Protein 4TKT (pdb70)

Nearest PDB structures (foldseek):
  4z37-assembly1_A  TM=9.469E-01  e=2.178E-80  Brevibacillus brevis NBRC 100599
  4na2-assembly2_B-3  TM=9.280E-01  e=6.722E-71  Bacillus subtilis subsp. subtilis str. 168
  4mz0-assembly1_B  TM=9.287E-01  e=2.442E-57  Moorena producens 3L
  6c9u-assembly1_A  TM=9.190E-01  e=7.943E-57  Saccharopolyspora erythraea
  2qo3-assembly1_A  TM=9.214E-01  e=7.805E-54  Saccharopolyspora erythraea

Organism: NCBI:txid684832

Structure (mmCIF, N/CA/C/O backbone):
data_4TKT
#
_entry.id   4TKT
#
_cell.length_a   83.331
_cell.length_b   83.331
_cell.length_c   203.725
_cell.angle_alpha   90.00
_cell.angle_beta   90.00
_cell.angle_gamma   120.00
#
_symmetry.space_group_name_H-M   'P 32 2 1'
#
loop_
_entity.id
_entity.type
_entity.pdbx_description
1 polymer 'AT-less polyketide synthase'
2 non-polymer 'CHLORIDE ION'
3 non-polymer 'SULFATE ION'
4 non-polymer '2-(N-MORPHOLINO)-ETHANESULFONIC ACID'
5 non-polymer GLYCEROL
6 water water
#
loop_
_atom_site.group_PDB
_atom_site.id
_atom_site.type_symbol
_atom_site.label_atom_id
_atom_site.label_alt_id
_atom_site.label_comp_id
_atom_site.label_asym_id
_atom_site.label_entity_id
_atom_site.label_seq_id
_atom_site.pdbx_PDB_ins_code
_atom_site.Cartn_x
_atom_site.Cartn_y
_atom_site.Cartn_z
_atom_site.occupancy
_atom_site.B_iso_or_equiv
_atom_site.auth_seq_id
_atom_site.auth_comp_id
_atom_site.auth_asym_id
_atom_site.auth_atom_id
_atom_site.pdbx_PDB_model_num
ATOM 1 N N . GLN A 1 5 ? 71.618 14.118 33.120 1.00 69.13 3139 GLN A N 1
ATOM 2 C CA . GLN A 1 5 ? 71.458 13.728 31.722 1.00 69.83 3139 GLN A CA 1
ATOM 3 C C . GLN A 1 5 ? 69.990 13.503 31.362 1.00 71.36 3139 GLN A C 1
ATOM 4 O O . GLN A 1 5 ? 69.501 14.023 30.360 1.00 75.37 3139 GLN A O 1
ATOM 6 N N . GLY A 1 6 ? 69.288 12.726 32.182 1.00 68.61 3140 GLY A N 1
ATOM 7 C CA . GLY A 1 6 ? 67.886 12.435 31.935 1.00 63.68 3140 GLY A CA 1
ATOM 8 C C . GLY A 1 6 ? 67.694 11.169 31.122 1.00 60.46 3140 GLY A C 1
ATOM 9 O O . GLY A 1 6 ? 68.664 10.543 30.699 1.00 59.68 3140 GLY A O 1
ATOM 18 N N . ALA A 1 8 ? 66.022 11.131 28.306 1.00 48.05 3142 ALA A N 1
ATOM 19 C CA . ALA A 1 8 ? 66.067 11.589 26.916 1.00 44.58 3142 ALA A CA 1
ATOM 20 C C . ALA A 1 8 ? 65.056 10.897 26.010 1.00 52.10 3142 ALA A C 1
ATOM 21 O O . ALA A 1 8 ? 65.430 10.210 25.059 1.00 52.36 3142 ALA A O 1
ATOM 23 N N . ILE A 1 9 ? 63.777 11.073 26.315 1.00 40.50 3143 ILE A N 1
ATOM 24 C CA . ILE A 1 9 ? 62.719 10.528 25.481 1.00 38.87 3143 ILE A CA 1
ATOM 25 C C . ILE A 1 9 ? 62.103 11.640 24.648 1.00 40.19 3143 ILE A C 1
ATOM 26 O O . ILE A 1 9 ? 61.520 12.581 25.186 1.00 43.71 3143 ILE A O 1
ATOM 31 N N . ALA A 1 10 ? 62.241 11.527 23.332 1.00 39.55 3144 ALA A N 1
ATOM 32 C CA . ALA A 1 10 ? 61.778 12.563 22.420 1.00 39.82 3144 ALA A CA 1
ATOM 33 C C . ALA A 1 10 ? 60.299 12.418 22.102 1.00 37.74 3144 ALA A C 1
ATOM 34 O O . ALA A 1 10 ? 59.770 11.311 22.037 1.00 39.54 3144 ALA A O 1
ATOM 36 N N . ILE A 1 11 ? 59.635 13.551 21.911 1.00 37.50 3145 ILE A N 1
ATOM 37 C CA . ILE A 1 11 ? 58.260 13.564 21.434 1.00 35.97 3145 ILE A CA 1
ATOM 38 C C . ILE A 1 11 ? 58.257 13.892 19.946 1.00 39.83 3145 ILE A C 1
ATOM 39 O O . ILE A 1 11 ? 58.582 15.011 19.550 1.00 44.44 3145 ILE A O 1
ATOM 44 N N . VAL A 1 12 ? 57.895 12.914 19.122 1.00 36.80 3146 VAL A N 1
ATOM 45 C CA . VAL A 1 12 ? 58.036 13.054 17.678 1.00 38.20 3146 VAL A CA 1
ATOM 46 C C . VAL A 1 12 ? 56.711 13.290 16.956 1.00 37.34 3146 VAL A C 1
ATOM 47 O O . VAL A 1 12 ? 56.682 13.432 15.735 1.00 43.75 3146 VAL A O 1
ATOM 51 N N . GLY A 1 13 ? 55.620 13.335 17.711 1.00 35.49 3147 GLY A N 1
ATOM 52 C CA . GLY A 1 13 ? 54.309 13.570 17.135 1.00 34.75 3147 GLY A CA 1
ATOM 53 C C . GLY A 1 13 ? 53.258 13.735 18.212 1.00 34.53 3147 GLY A C 1
ATOM 54 O O . GLY A 1 13 ? 53.379 13.170 19.299 1.00 34.45 3147 GLY A O 1
ATOM 63 N N . ALA A 1 15 ? 48.772 14.537 18.913 1.00 29.44 3149 ALA A N 1
ATOM 64 C CA . ALA A 1 15 ? 47.412 14.858 18.511 1.00 29.22 3149 ALA A CA 1
ATOM 65 C C . ALA A 1 15 ? 46.580 15.175 19.742 1.00 28.05 3149 ALA A C 1
ATOM 66 O O . ALA A 1 15 ? 46.819 14.628 20.820 1.00 30.63 3149 ALA A O 1
ATOM 68 N N . GLY A 1 16 ? 45.607 16.063 19.580 1.00 28.35 3150 GLY A N 1
ATOM 69 C CA . GLY A 1 16 ? 44.782 16.486 20.694 1.00 30.72 3150 GLY A CA 1
ATOM 70 C C . GLY A 1 16 ? 43.405 16.944 20.265 1.00 34.41 3150 GLY A C 1
ATOM 71 O O . GLY A 1 16 ? 43.256 17.653 19.271 1.00 39.94 3150 GLY A O 1
ATOM 72 N N . ARG A 1 17 ? 42.396 16.528 21.021 1.00 26.79 3151 ARG A N 1
ATOM 73 C CA . ARG A 1 17 ? 41.019 16.927 20.770 1.00 33.20 3151 ARG A CA 1
ATOM 74 C C . ARG A 1 17 ? 40.376 17.336 22.089 1.00 35.28 3151 ARG A C 1
ATOM 75 O O . ARG A 1 17 ? 40.016 16.491 22.908 1.00 32.32 3151 ARG A O 1
ATOM 83 N N . TYR A 1 18 ? 40.238 18.643 22.282 1.00 33.55 3152 TYR A N 1
ATOM 84 C CA . TYR A 1 18 ? 39.886 19.206 23.579 1.00 29.44 3152 TYR A CA 1
ATOM 85 C C . TYR A 1 18 ? 38.674 20.129 23.444 1.00 31.70 3152 TYR A C 1
ATOM 86 O O . TYR A 1 18 ? 38.322 20.512 22.329 1.00 33.75 3152 TYR A O 1
ATOM 95 N N . PRO A 1 19 ? 38.013 20.463 24.570 1.00 30.12 3153 PRO A N 1
ATOM 96 C CA . PRO A 1 19 ? 36.814 21.308 24.507 1.00 32.12 3153 PRO A CA 1
ATOM 97 C C . PRO A 1 19 ? 37.046 22.619 23.766 1.00 30.47 3153 PRO A C 1
ATOM 98 O O . PRO A 1 19 ? 37.931 23.392 24.133 1.00 35.51 3153 PRO A O 1
ATOM 102 N N . GLY A 1 20 ? 36.256 22.854 22.724 1.00 38.49 3154 GLY A N 1
ATOM 103 C CA . GLY A 1 20 ? 36.386 24.052 21.915 1.00 33.33 3154 GLY A CA 1
ATOM 104 C C . GLY A 1 20 ? 37.594 24.011 20.998 1.00 36.65 3154 GLY A C 1
ATOM 105 O O . GLY A 1 20 ? 37.942 25.015 20.378 1.00 35.34 3154 GLY A O 1
ATOM 106 N N . ALA A 1 21 ? 38.229 22.846 20.903 1.00 38.87 3155 ALA A N 1
ATOM 107 C CA . ALA A 1 21 ? 39.450 22.706 20.122 1.00 32.63 3155 ALA A CA 1
ATOM 108 C C . ALA A 1 21 ? 39.567 21.327 19.478 1.00 36.89 3155 ALA A C 1
ATOM 109 O O . ALA A 1 21 ? 40.110 20.399 20.078 1.00 36.47 3155 ALA A O 1
ATOM 111 N N . PRO A 1 22 ? 39.065 21.198 18.242 1.00 36.00 3156 PRO A N 1
ATOM 112 C CA . PRO A 1 22 ? 39.100 19.948 17.473 1.00 32.22 3156 PRO A CA 1
ATOM 113 C C . PRO A 1 22 ? 40.522 19.477 17.176 1.00 32.00 3156 PRO A C 1
ATOM 114 O O . PRO A 1 22 ? 40.732 18.294 16.910 1.00 32.48 3156 PRO A O 1
ATOM 118 N N . ASP A 1 23 ? 41.480 20.398 17.209 1.00 32.81 3157 ASP A N 1
ATOM 119 C CA . ASP A 1 23 ? 42.883 20.046 17.013 1.00 32.83 3157 ASP A CA 1
ATOM 120 C C . ASP A 1 23 ? 43.788 20.961 17.825 1.00 33.14 3157 ASP A C 1
ATOM 121 O O . ASP A 1 23 ? 43.322 21.922 18.438 1.00 38.42 3157 ASP A O 1
ATOM 126 N N . LEU A 1 24 ? 45.083 20.665 17.811 1.00 33.24 3158 LEU A N 1
ATOM 127 C CA . LEU A 1 24 ? 46.043 21.376 18.649 1.00 33.58 3158 LEU A CA 1
ATOM 128 C C . LEU A 1 24 ? 46.234 22.828 18.221 1.00 35.49 3158 LEU A C 1
ATOM 129 O O . LEU A 1 24 ? 46.452 23.700 19.063 1.00 35.85 3158 LEU A O 1
ATOM 134 N N . ASP A 1 25 ? 46.149 23.087 16.918 1.00 36.85 3159 ASP A N 1
ATOM 135 C CA . ASP A 1 25 ? 46.281 24.448 16.405 1.00 45.95 3159 ASP A CA 1
ATOM 136 C C . ASP A 1 25 ? 45.190 25.348 16.975 1.00 45.21 3159 ASP A C 1
ATOM 137 O O . ASP A 1 25 ? 45.456 26.479 17.383 1.00 49.77 3159 ASP A O 1
ATOM 142 N N . THR A 1 26 ? 43.962 24.840 16.996 1.00 41.04 3160 THR A N 1
ATOM 143 C CA . THR A 1 26 ? 42.844 25.577 17.571 1.00 42.87 3160 THR A CA 1
ATOM 144 C C . THR A 1 26 ? 43.031 25.721 19.073 1.00 43.60 3160 THR A C 1
ATOM 145 O O . THR A 1 26 ? 42.712 26.760 19.655 1.00 41.37 3160 THR A O 1
ATOM 149 N N . PHE A 1 27 ? 43.560 24.669 19.690 1.00 42.15 3161 PHE A N 1
ATOM 150 C CA . PHE A 1 27 ? 43.785 24.649 21.128 1.00 34.47 3161 PHE A CA 1
ATOM 151 C C . PHE A 1 27 ? 44.730 25.769 21.538 1.00 35.82 3161 PHE A C 1
ATOM 152 O O . PHE A 1 27 ? 44.522 26.424 22.557 1.00 38.91 3161 PHE A O 1
ATOM 160 N N . TRP A 1 28 ? 45.757 26.001 20.727 1.00 37.04 3162 TRP A N 1
ATOM 161 C CA . TRP A 1 28 ? 46.692 27.087 20.987 1.00 38.68 3162 TRP A CA 1
ATOM 162 C C . TRP A 1 28 ? 46.016 28.444 20.847 1.00 47.26 3162 TRP A C 1
ATOM 163 O O . TRP A 1 28 ? 46.276 29.359 21.628 1.00 55.45 3162 TRP A O 1
ATOM 174 N N . GLU A 1 29 ? 45.154 28.573 19.847 1.00 40.87 3163 GLU A N 1
ATOM 175 C CA . GLU A 1 29 ? 44.432 29.818 19.631 1.00 42.58 3163 GLU A CA 1
ATOM 176 C C . GLU A 1 29 ? 43.551 30.137 20.833 1.00 41.93 3163 GLU A C 1
ATOM 177 O O . GLU A 1 29 ? 43.517 31.272 21.305 1.00 49.30 3163 GLU A O 1
ATOM 183 N N . ASN A 1 30 ? 42.852 29.124 21.334 1.00 43.11 3164 ASN A N 1
ATOM 184 C CA . ASN A 1 30 ? 42.018 29.281 22.520 1.00 43.48 3164 ASN A CA 1
ATOM 185 C C . ASN A 1 30 ? 42.835 29.647 23.754 1.00 42.32 3164 ASN A C 1
ATOM 186 O O . ASN A 1 30 ? 42.453 30.528 24.526 1.00 42.05 3164 ASN A O 1
ATOM 191 N N . LEU A 1 31 ? 43.959 28.961 23.934 1.00 38.40 3165 LEU A N 1
ATOM 192 C CA . LEU A 1 31 ? 44.839 29.207 25.068 1.00 38.47 3165 LEU A CA 1
ATOM 193 C C . LEU A 1 31 ? 45.439 30.607 25.008 1.00 47.98 3165 LEU A C 1
ATOM 194 O O . LEU A 1 31 ? 45.580 31.278 26.030 1.00 48.15 3165 LEU A O 1
ATOM 199 N N . LEU A 1 32 ? 45.791 31.042 23.804 1.00 51.14 3166 LEU A N 1
ATOM 200 C CA . LEU A 1 32 ? 46.420 32.341 23.622 1.00 44.72 3166 LEU A CA 1
ATOM 201 C C . LEU A 1 32 ? 45.430 33.473 23.867 1.00 46.04 3166 LEU A C 1
ATOM 202 O O . LEU A 1 32 ? 45.787 34.509 24.425 1.00 47.71 3166 LEU A O 1
ATOM 207 N N . ALA A 1 33 ? 44.183 33.263 23.459 1.00 46.69 3167 ALA A N 1
ATOM 208 C CA . ALA A 1 33 ? 43.155 34.289 23.592 1.00 46.85 3167 ALA A CA 1
ATOM 209 C C . ALA A 1 33 ? 42.488 34.258 24.966 1.00 47.71 3167 ALA A C 1
ATOM 210 O O . ALA A 1 33 ? 41.580 35.044 25.240 1.00 47.04 3167 ALA A O 1
ATOM 212 N N . GLY A 1 34 ? 42.943 33.351 25.825 1.00 44.07 3168 GLY A N 1
ATOM 213 C CA . GLY A 1 34 ? 42.393 33.223 27.164 1.00 50.66 3168 GLY A CA 1
ATOM 214 C C . GLY A 1 34 ? 40.926 32.846 27.140 1.00 49.90 3168 GLY A C 1
ATOM 215 O O . GLY A 1 34 ? 40.142 33.292 27.977 1.00 47.59 3168 GLY A O 1
ATOM 216 N N . ARG A 1 35 ? 40.559 32.014 26.172 1.00 48.48 3169 ARG A N 1
ATOM 217 C CA . ARG A 1 35 ? 39.165 31.657 25.954 1.00 46.08 3169 ARG A CA 1
ATOM 218 C C . ARG A 1 35 ? 38.665 30.617 26.955 1.00 43.53 3169 ARG A C 1
ATOM 219 O O . ARG A 1 35 ? 39.380 29.677 27.307 1.00 40.36 3169 ARG A O 1
ATOM 227 N N . ASP A 1 36 ? 37.433 30.808 27.415 1.00 42.92 3170 ASP A N 1
ATOM 228 C CA . ASP A 1 36 ? 36.753 29.851 28.282 1.00 38.05 3170 ASP A CA 1
ATOM 229 C C . ASP A 1 36 ? 35.872 28.946 27.426 1.00 39.76 3170 ASP A C 1
ATOM 230 O O . ASP A 1 36 ? 34.971 29.422 26.739 1.00 39.34 3170 ASP A O 1
ATOM 235 N N . SER A 1 37 ? 36.128 27.642 27.467 1.00 37.59 3171 SER A N 1
ATOM 236 C CA . SER A 1 37 ? 35.402 26.710 26.609 1.00 35.91 3171 SER A CA 1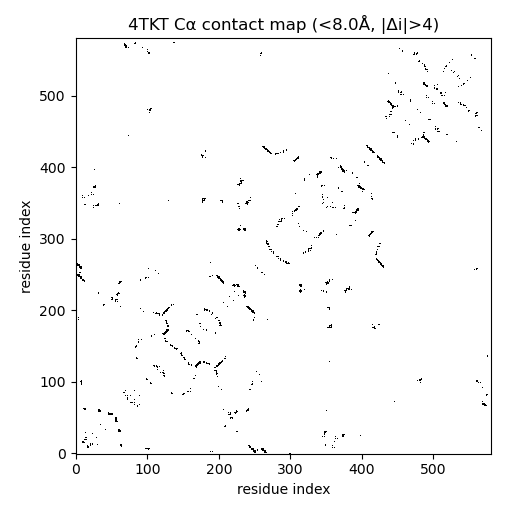
ATOM 237 C C . SER A 1 37 ? 34.349 25.903 27.363 1.00 37.00 3171 SER A C 1
ATOM 238 O O . SER A 1 37 ? 33.829 24.916 26.844 1.00 41.63 3171 SER A O 1
ATOM 241 N N . ILE A 1 38 ? 34.033 26.324 28.583 1.00 36.51 3172 ILE A N 1
ATOM 242 C CA . ILE A 1 38 ? 33.032 25.629 29.385 1.00 36.27 3172 ILE A CA 1
ATOM 243 C C . ILE A 1 38 ? 31.616 26.008 28.958 1.00 37.86 3172 ILE A C 1
ATOM 244 O O . ILE A 1 38 ? 31.302 27.185 28.775 1.00 38.85 3172 ILE A O 1
ATOM 249 N N . THR A 1 39 ? 30.770 24.998 28.788 1.00 33.60 3173 THR A N 1
ATOM 250 C CA . THR A 1 39 ? 29.384 25.206 28.388 1.00 34.98 3173 THR A CA 1
ATOM 251 C C . THR A 1 39 ? 28.448 24.378 29.257 1.00 39.54 3173 THR A C 1
ATOM 252 O O . THR A 1 39 ? 28.896 23.569 30.068 1.00 43.21 3173 THR A O 1
ATOM 256 N N . GLU A 1 40 ? 27.147 24.584 29.085 1.00 38.28 3174 GLU A N 1
ATOM 257 C CA . GLU A 1 40 ? 26.160 23.760 29.766 1.00 35.75 3174 GLU A CA 1
ATOM 258 C C . GLU A 1 40 ? 26.060 22.410 29.077 1.00 41.49 3174 GLU A C 1
ATOM 259 O O . GLU A 1 40 ? 26.506 22.259 27.939 1.00 41.02 3174 GLU A O 1
ATOM 265 N N . ILE A 1 41 ? 25.484 21.434 29.772 1.00 40.29 3175 ILE A N 1
ATOM 266 C CA . ILE A 1 41 ? 25.294 20.100 29.215 1.00 33.31 3175 ILE A CA 1
ATOM 267 C C . ILE A 1 41 ? 24.526 20.170 27.900 1.00 38.27 3175 ILE A C 1
ATOM 268 O O . ILE A 1 41 ? 23.407 20.682 27.861 1.00 45.04 3175 ILE A O 1
ATOM 273 N N . PRO A 1 42 ? 25.131 19.664 26.815 1.00 36.73 3176 PRO A N 1
ATOM 274 C CA . PRO A 1 42 ? 24.477 19.639 25.503 1.00 37.14 3176 PRO A CA 1
ATOM 275 C C . PRO A 1 42 ? 23.191 18.827 25.543 1.00 42.54 3176 PRO A C 1
ATOM 276 O O . PRO A 1 42 ? 23.200 17.705 26.047 1.00 47.08 3176 PRO A O 1
ATOM 280 N N . ALA A 1 43 ? 22.110 19.395 25.018 1.00 38.45 3177 ALA A N 1
ATOM 281 C CA . ALA A 1 43 ? 20.792 18.766 25.064 1.00 46.80 3177 ALA A CA 1
ATOM 282 C C . ALA A 1 43 ? 20.769 17.375 24.432 1.00 49.34 3177 ALA A C 1
ATOM 283 O O . ALA A 1 43 ? 19.943 16.538 24.794 1.00 55.27 3177 ALA A O 1
ATOM 285 N N . GLY A 1 44 ? 21.672 17.135 23.486 1.00 45.99 3178 GLY A N 1
ATOM 286 C CA . GLY A 1 44 ? 21.752 15.848 22.819 1.00 45.27 3178 GLY A CA 1
ATOM 287 C C . GLY A 1 44 ? 22.141 14.708 23.744 1.00 48.61 3178 GLY A C 1
ATOM 288 O O . GLY A 1 44 ? 21.607 13.606 23.631 1.00 52.95 3178 GLY A O 1
ATOM 289 N N . ARG A 1 45 ? 23.068 14.980 24.660 1.00 45.67 3179 ARG A N 1
ATOM 290 C CA . ARG A 1 45 ? 23.579 13.971 25.588 1.00 44.73 3179 ARG A CA 1
ATOM 291 C C . ARG A 1 45 ? 22.474 13.322 26.419 1.00 48.16 3179 ARG A C 1
ATOM 292 O O . ARG A 1 45 ? 22.264 12.110 26.352 1.00 51.80 3179 ARG A O 1
ATOM 300 N N . TRP A 1 46 ? 21.778 14.136 27.207 1.00 48.93 3180 TRP A N 1
ATOM 301 C CA . TRP A 1 46 ? 20.640 13.674 27.998 1.00 44.01 3180 TRP A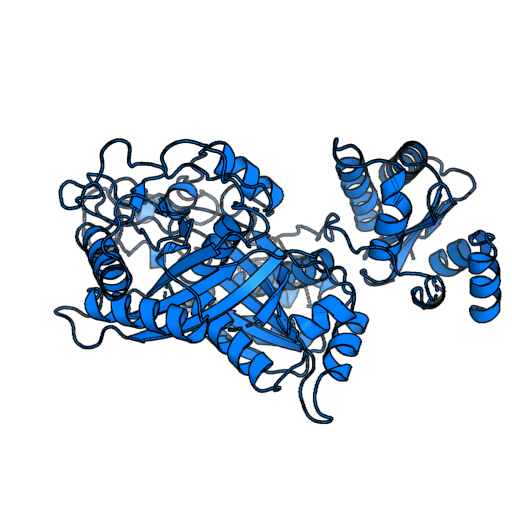 CA 1
ATOM 302 C C . TRP A 1 46 ? 19.804 14.862 28.462 1.00 42.07 3180 TRP A C 1
ATOM 303 O O . TRP A 1 46 ? 20.232 16.011 28.352 1.00 39.64 3180 TRP A O 1
ATOM 314 N N . ASP A 1 47 ? 18.611 14.586 28.977 1.00 38.56 3181 ASP A N 1
ATOM 315 C CA . ASP A 1 47 ? 17.777 15.642 29.539 1.00 40.65 3181 ASP A CA 1
ATOM 316 C C . ASP A 1 47 ? 18.216 15.940 30.967 1.00 47.99 3181 ASP A C 1
ATOM 317 O O . ASP A 1 47 ? 17.837 15.237 31.903 1.00 53.58 3181 ASP A O 1
ATOM 322 N N . HIS A 1 48 ? 19.013 16.991 31.127 1.00 44.35 3182 HIS A N 1
ATOM 323 C CA . HIS A 1 48 ? 19.630 17.289 32.412 1.00 42.76 3182 HIS A CA 1
ATOM 324 C C . HIS A 1 48 ? 18.643 17.891 33.409 1.00 45.14 3182 HIS A C 1
ATOM 325 O O . HIS A 1 48 ? 18.929 17.966 34.605 1.00 46.87 3182 HIS A O 1
ATOM 332 N N . SER A 1 49 ? 17.480 18.311 32.921 1.00 42.76 3183 SER A N 1
ATOM 333 C CA . SER A 1 49 ? 16.457 18.880 33.793 1.00 43.58 3183 SER A CA 1
ATOM 334 C C . SER A 1 49 ? 15.897 17.814 34.726 1.00 49.57 3183 SER A C 1
ATOM 335 O O . SER A 1 49 ? 15.301 18.129 35.755 1.00 57.13 3183 SER A O 1
ATOM 338 N N . ARG A 1 50 ? 16.090 16.552 34.360 1.00 43.96 3184 ARG A N 1
ATOM 339 C CA . ARG A 1 50 ? 15.674 15.445 35.208 1.00 49.96 3184 ARG A CA 1
ATOM 340 C C . ARG A 1 50 ? 16.575 15.339 36.435 1.00 52.84 3184 ARG A C 1
ATOM 341 O O . ARG A 1 50 ? 16.167 14.815 37.472 1.00 55.32 3184 ARG A O 1
ATOM 349 N N . TYR A 1 51 ? 17.796 15.853 36.320 1.00 50.18 3185 TYR A N 1
ATOM 350 C CA . TYR A 1 51 ? 18.788 15.674 37.373 1.00 44.53 3185 TYR A CA 1
ATOM 351 C C . TYR A 1 51 ? 19.218 16.968 38.058 1.00 45.62 3185 TYR A C 1
ATOM 352 O O . TYR A 1 51 ? 19.727 16.933 39.175 1.00 48.12 3185 TYR A O 1
ATOM 361 N N . TYR A 1 52 ? 19.032 18.106 37.401 1.00 38.70 3186 TYR A N 1
ATOM 362 C CA . TYR A 1 52 ? 19.556 19.351 37.952 1.00 41.39 3186 TYR A CA 1
ATOM 363 C C . TYR A 1 52 ? 18.749 19.861 39.142 1.00 46.40 3186 TYR A C 1
ATOM 364 O O . TYR A 1 52 ? 17.519 19.835 39.136 1.00 53.58 3186 TYR A O 1
ATOM 373 N N . ASP A 1 53 ? 19.470 20.322 40.158 1.00 40.15 3187 ASP A N 1
ATOM 374 C CA . ASP A 1 53 ? 18.889 20.984 41.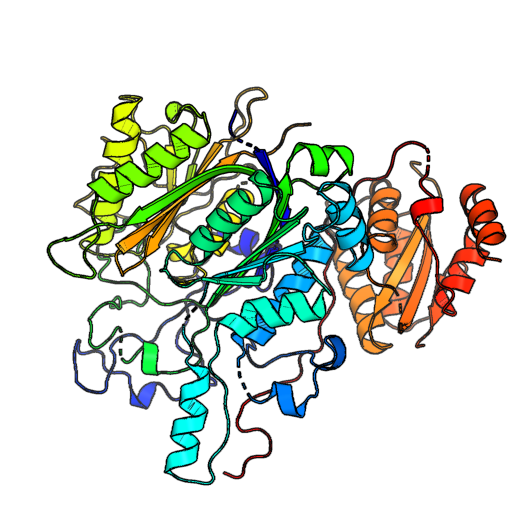320 1.00 41.86 3187 ASP A CA 1
ATOM 375 C C . ASP A 1 53 ? 19.993 21.792 41.992 1.00 48.22 3187 ASP A C 1
ATOM 376 O O . ASP A 1 53 ? 21.010 21.236 42.402 1.00 39.37 3187 ASP A O 1
ATOM 381 N N . ALA A 1 54 ? 19.789 23.101 42.105 1.00 47.57 3188 ALA A N 1
ATOM 382 C CA . ALA A 1 54 ? 20.830 24.000 42.601 1.00 45.19 3188 ALA A CA 1
ATOM 383 C C . ALA A 1 54 ? 21.212 23.725 44.056 1.00 45.20 3188 ALA A C 1
ATOM 384 O O . ALA A 1 54 ? 22.302 24.091 44.495 1.00 46.64 3188 ALA A O 1
ATOM 386 N N . ARG A 1 55 ? 20.319 23.081 44.798 1.00 43.03 3189 ARG A N 1
ATOM 387 C CA . ARG A 1 55 ? 20.588 22.751 46.193 1.00 42.98 3189 ARG A CA 1
ATOM 388 C C . ARG A 1 55 ? 21.578 21.592 46.313 1.00 46.34 3189 ARG A C 1
ATOM 389 O O . ARG A 1 55 ? 21.311 20.482 45.851 1.00 39.68 3189 ARG A O 1
ATOM 397 N N . ARG A 1 56 ? 22.722 21.862 46.935 1.00 39.74 3190 ARG A N 1
ATOM 398 C CA . ARG A 1 56 ? 23.768 20.860 47.121 1.00 37.67 3190 ARG A CA 1
ATOM 399 C C . ARG A 1 56 ? 23.279 19.617 47.861 1.00 38.44 3190 ARG A C 1
ATOM 400 O O . ARG A 1 56 ? 22.556 19.718 48.852 1.00 40.65 3190 ARG A O 1
ATOM 408 N N . GLY A 1 57 ? 23.679 18.448 47.369 1.00 35.88 3191 GLY A N 1
ATOM 409 C CA . GLY A 1 57 ? 23.486 17.201 48.088 1.00 36.96 3191 GLY A CA 1
ATOM 410 C C . GLY A 1 57 ? 22.077 16.640 48.124 1.00 40.39 3191 GLY A C 1
ATOM 411 O O . GLY A 1 57 ? 21.786 15.746 48.919 1.00 37.27 3191 GLY A O 1
ATOM 412 N N . VAL A 1 58 ? 21.199 17.159 47.273 1.00 37.96 3192 VAL A N 1
ATOM 413 C CA . VAL A 1 58 ? 19.864 16.591 47.131 1.00 39.35 3192 VAL A CA 1
ATOM 414 C C . VAL A 1 58 ? 19.960 15.205 46.501 1.00 38.04 3192 VAL A C 1
ATOM 415 O O . VAL A 1 58 ? 20.599 15.038 45.463 1.00 40.87 3192 VAL A O 1
ATOM 419 N N . PRO A 1 59 ? 19.338 14.202 47.139 1.00 46.55 3193 PRO A N 1
ATOM 420 C CA . PRO A 1 59 ? 19.370 12.822 46.645 1.00 37.81 3193 PRO A CA 1
ATOM 421 C C . PRO A 1 59 ? 18.757 12.685 45.253 1.00 42.73 3193 PRO A C 1
ATOM 422 O O . PRO A 1 59 ? 17.649 13.170 45.016 1.00 39.84 3193 PRO A O 1
ATOM 426 N N . GLY A 1 60 ? 19.481 12.036 44.346 1.00 36.28 3194 GLY A N 1
ATOM 427 C CA . GLY A 1 60 ? 18.987 11.792 43.004 1.00 36.45 3194 GLY A CA 1
ATOM 428 C C . GLY A 1 60 ? 19.126 12.993 42.093 1.00 44.43 3194 GLY A C 1
ATOM 429 O O . GLY A 1 60 ? 18.599 13.004 40.980 1.00 49.21 3194 GLY A O 1
ATOM 430 N N . ARG A 1 61 ? 19.839 14.009 42.568 1.00 41.15 3195 ARG A N 1
ATOM 431 C CA . ARG A 1 61 ? 20.020 15.237 41.806 1.00 36.12 3195 ARG A CA 1
ATOM 432 C C . ARG A 1 61 ? 21.478 15.675 41.781 1.00 34.69 3195 ARG A C 1
ATOM 433 O O . ARG A 1 61 ? 22.334 15.054 42.411 1.00 35.09 3195 ARG A O 1
ATOM 441 N N . THR A 1 62 ? 21.749 16.746 41.042 1.00 34.46 3196 THR A N 1
ATOM 442 C CA . THR A 1 62 ? 23.079 17.340 40.990 1.00 33.17 3196 THR A CA 1
ATOM 443 C C . THR A 1 62 ? 22.971 18.851 40.824 1.00 34.37 3196 THR A C 1
ATOM 444 O O . THR A 1 62 ? 22.022 19.351 40.221 1.00 39.29 3196 THR A O 1
ATOM 448 N N . TYR A 1 63 ? 23.940 19.579 41.368 1.00 38.44 3197 TYR A N 1
ATOM 449 C CA . TYR A 1 63 ? 23.911 21.036 41.320 1.00 38.28 3197 TYR A CA 1
ATOM 450 C C . TYR A 1 63 ? 24.856 21.577 40.253 1.00 38.45 3197 TYR A C 1
ATOM 451 O O . TYR A 1 63 ? 24.987 22.789 40.079 1.00 40.80 3197 TYR A O 1
ATOM 4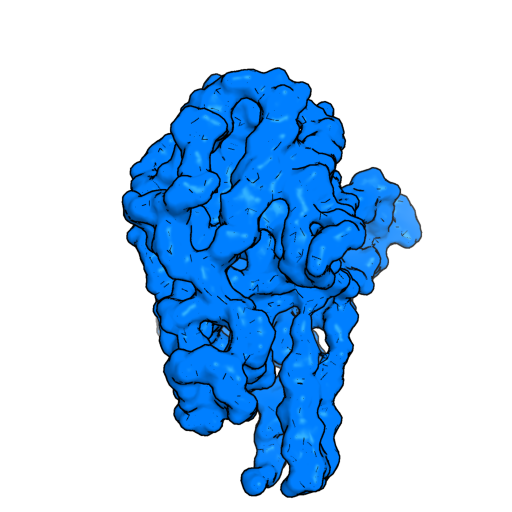60 N N . SER A 1 64 ? 25.509 20.669 39.537 1.00 35.42 3198 SER A N 1
ATOM 461 C CA . SER A 1 64 ? 26.365 21.046 38.420 1.00 36.18 3198 SER A CA 1
ATOM 462 C C . SER A 1 64 ? 25.656 20.789 37.100 1.00 36.05 3198 SER A C 1
ATOM 463 O O . SER A 1 64 ? 25.020 19.750 36.922 1.00 39.44 3198 SER A O 1
ATOM 466 N N . LYS A 1 65 ? 25.765 21.737 36.175 1.00 36.87 3199 LYS A N 1
ATOM 467 C CA . LYS A 1 65 ? 25.169 21.580 34.854 1.00 36.85 3199 LYS A CA 1
ATOM 468 C C . LYS A 1 65 ? 26.119 22.061 33.763 1.00 34.71 3199 LYS A C 1
ATOM 469 O O . LYS A 1 65 ? 25.695 22.397 32.658 1.00 36.46 3199 LYS A O 1
ATOM 475 N N . TRP A 1 66 ? 27.409 22.084 34.081 1.00 34.34 3200 TRP A N 1
ATOM 476 C CA . TRP A 1 66 ? 28.419 22.572 33.151 1.00 32.29 3200 TRP A CA 1
ATOM 477 C C . TRP A 1 66 ? 29.462 21.508 32.834 1.00 33.61 3200 TRP A C 1
ATOM 478 O O . TRP A 1 66 ? 29.571 20.501 33.536 1.00 33.66 3200 TRP A O 1
ATOM 489 N N . GLY A 1 67 ? 30.231 21.741 31.776 1.00 31.79 3201 GLY A N 1
ATOM 490 C CA . GLY A 1 67 ? 31.311 20.843 31.411 1.00 28.94 3201 GLY A CA 1
ATOM 491 C C . GLY A 1 67 ? 32.083 21.296 30.188 1.00 33.50 3201 GLY A C 1
ATOM 492 O O . GLY A 1 67 ? 31.615 22.132 29.417 1.00 30.26 3201 GLY A O 1
ATOM 493 N N . GLY A 1 68 ? 33.282 20.748 30.021 1.00 38.53 3202 GLY A N 1
ATOM 494 C CA . GLY A 1 68 ? 34.054 20.956 28.810 1.00 28.26 3202 GLY A CA 1
ATOM 495 C C . GLY A 1 68 ? 33.748 19.809 27.873 1.00 29.21 3202 GLY A C 1
ATOM 496 O O . GLY A 1 68 ? 34.132 18.669 28.135 1.00 35.01 3202 GLY A O 1
ATOM 497 N N . PHE A 1 69 ? 33.041 20.097 26.787 1.00 27.94 3203 PHE A N 1
ATOM 498 C CA . PHE A 1 69 ? 32.535 19.035 25.928 1.00 33.82 3203 PHE A CA 1
ATOM 499 C C . PHE A 1 69 ? 33.144 19.030 24.538 1.00 27.36 3203 PHE A C 1
ATOM 500 O O . PHE A 1 69 ? 33.383 20.080 23.949 1.00 29.56 3203 PHE A O 1
ATOM 508 N N . LEU A 1 70 ? 33.390 17.830 24.025 1.00 26.91 3204 LEU A N 1
ATOM 509 C CA . LEU A 1 70 ? 33.760 17.655 22.630 1.00 26.55 3204 LEU A CA 1
ATOM 510 C C . LEU A 1 70 ? 32.507 17.738 21.766 1.00 31.67 3204 LEU A C 1
ATOM 511 O O . LEU A 1 70 ? 31.391 17.729 22.284 1.00 36.73 3204 LEU A O 1
ATOM 516 N N . ASP A 1 71 ? 32.688 17.820 20.453 1.00 30.46 3205 ASP A N 1
ATOM 517 C CA . ASP A 1 71 ? 31.552 17.803 19.539 1.00 30.08 3205 ASP A CA 1
ATOM 518 C C . ASP A 1 71 ? 31.521 16.509 18.739 1.00 34.39 3205 ASP A C 1
ATOM 519 O O . ASP A 1 71 ? 32.543 16.070 18.210 1.00 42.64 3205 ASP A O 1
ATOM 524 N N . GLY A 1 72 ? 30.342 15.899 18.667 1.00 30.37 3206 GLY A N 1
ATOM 525 C CA . GLY A 1 72 ? 30.147 14.686 17.895 1.00 27.21 3206 GLY A CA 1
ATOM 526 C C . GLY A 1 72 ? 30.999 13.520 18.354 1.00 29.50 3206 GLY A C 1
ATOM 527 O O . GLY A 1 72 ? 31.785 12.978 17.577 1.00 30.68 3206 GLY A O 1
ATOM 528 N N . ILE A 1 73 ? 30.845 13.128 19.616 1.00 25.21 3207 ILE A N 1
ATOM 529 C CA . ILE A 1 73 ? 31.602 12.004 20.155 1.00 24.11 3207 ILE A CA 1
ATOM 530 C C . ILE A 1 73 ? 31.039 10.675 19.657 1.00 23.94 3207 ILE A C 1
ATOM 531 O O . ILE A 1 73 ? 31.612 9.615 19.909 1.00 26.51 3207 ILE A O 1
ATOM 536 N N . ASP A 1 74 ? 29.914 10.736 18.951 1.00 24.97 3208 ASP A N 1
ATOM 537 C CA . ASP A 1 74 ? 29.326 9.548 18.347 1.00 24.48 3208 ASP A CA 1
ATOM 538 C C . ASP A 1 74 ? 29.747 9.397 16.888 1.00 29.14 3208 ASP A C 1
ATOM 539 O O . ASP A 1 74 ? 29.407 8.409 16.236 1.00 32.14 3208 ASP A O 1
ATOM 544 N N . GLU A 1 75 ? 30.485 10.380 16.380 1.00 25.35 3209 GLU A N 1
ATOM 545 C CA . GLU A 1 75 ? 30.968 10.341 15.004 1.00 26.86 3209 GLU A CA 1
ATOM 546 C C . GLU A 1 75 ? 32.188 9.432 14.897 1.00 27.83 3209 GLU A C 1
ATOM 547 O O . GLU A 1 75 ? 33.079 9.478 15.744 1.00 24.57 3209 GLU A O 1
ATOM 553 N N . PHE A 1 76 ? 32.223 8.610 13.853 1.00 28.41 3210 PHE A N 1
ATOM 554 C CA . PHE A 1 76 ? 33.271 7.606 13.708 1.00 30.08 3210 PHE A CA 1
ATOM 555 C C . PHE A 1 76 ? 33.369 7.110 12.268 1.00 35.59 3210 PHE A C 1
ATOM 556 O O . PHE A 1 76 ? 32.392 7.152 11.522 1.00 37.65 3210 PHE A O 1
ATOM 564 N N . ASP A 1 77 ? 34.551 6.641 11.884 1.00 38.82 3211 ASP A N 1
ATOM 565 C CA . ASP A 1 77 ? 34.787 6.123 10.539 1.00 26.55 3211 ASP A CA 1
ATOM 566 C C . ASP A 1 77 ? 35.202 4.656 10.604 1.00 26.15 3211 ASP A C 1
ATOM 567 O O . ASP A 1 77 ? 36.370 4.334 10.404 1.00 36.41 3211 ASP A O 1
ATOM 572 N N . PRO A 1 78 ? 34.243 3.760 10.878 1.00 27.75 3212 PRO A N 1
ATOM 573 C CA . PRO A 1 78 ? 34.545 2.341 11.112 1.00 25.59 3212 PRO A CA 1
ATOM 574 C C . PRO A 1 78 ? 35.205 1.634 9.921 1.00 31.03 3212 PRO A C 1
ATOM 575 O O . PRO A 1 78 ? 36.107 0.820 10.126 1.00 29.09 3212 PRO A O 1
ATOM 579 N N . LEU A 1 79 ? 34.768 1.938 8.703 1.00 27.39 3213 LEU A N 1
ATOM 580 C CA . LEU A 1 79 ? 35.329 1.299 7.513 1.00 33.59 3213 LEU A CA 1
ATOM 581 C C . LEU A 1 79 ? 36.815 1.603 7.373 1.00 35.79 3213 LEU A C 1
ATOM 582 O O . LEU A 1 79 ? 37.591 0.770 6.903 1.00 42.77 3213 LEU A O 1
ATOM 587 N N . PHE A 1 80 ? 37.203 2.803 7.788 1.00 28.07 3214 PHE A N 1
ATOM 588 C CA . PHE A 1 80 ? 38.600 3.204 7.766 1.00 28.18 3214 PHE A CA 1
ATOM 589 C C . PHE A 1 80 ? 39.443 2.275 8.636 1.00 31.90 3214 PHE A C 1
ATOM 590 O O . PHE A 1 80 ? 40.578 1.949 8.289 1.00 31.85 3214 PHE A O 1
ATOM 598 N N . PHE A 1 81 ? 38.876 1.840 9.759 1.00 33.73 3215 PHE A N 1
ATOM 599 C CA . PHE A 1 81 ? 39.607 1.020 10.721 1.00 28.91 3215 PHE A CA 1
ATOM 600 C C . PHE A 1 81 ? 39.285 -0.467 10.608 1.00 33.95 3215 PHE A C 1
ATOM 601 O O . PHE A 1 81 ? 39.668 -1.256 11.470 1.00 41.10 3215 PHE A O 1
ATOM 609 N N . GLY A 1 82 ? 38.583 -0.846 9.547 1.00 34.51 3216 GLY A N 1
ATOM 610 C CA . GLY A 1 82 ? 38.241 -2.239 9.328 1.00 35.88 3216 GLY A CA 1
ATOM 611 C C . GLY A 1 82 ? 37.296 -2.771 10.387 1.00 37.24 3216 GLY A C 1
ATOM 612 O O . GLY A 1 82 ? 37.308 -3.958 10.711 1.00 39.85 3216 GLY A O 1
ATOM 613 N N . ILE A 1 83 ? 36.477 -1.881 10.933 1.00 32.30 3217 ILE A N 1
ATOM 614 C CA . ILE A 1 83 ? 35.476 -2.263 11.919 1.00 34.96 3217 ILE A CA 1
ATOM 615 C C . ILE A 1 83 ? 34.093 -2.215 11.287 1.00 35.25 3217 ILE A C 1
ATOM 616 O O . ILE A 1 83 ? 33.766 -1.266 10.579 1.00 43.92 3217 ILE A O 1
ATOM 621 N N . SER A 1 84 ? 33.287 -3.243 11.529 1.00 31.22 3218 SER A N 1
ATOM 622 C CA . SER A 1 84 ? 31.938 -3.276 10.979 1.00 34.90 3218 SER A CA 1
ATOM 623 C C . SER A 1 84 ? 31.093 -2.185 11.621 1.00 32.23 3218 SER A C 1
ATOM 624 O O . SER A 1 84 ? 31.176 -1.962 12.828 1.00 37.74 3218 SER A O 1
ATOM 627 N N . PRO A 1 85 ? 30.289 -1.490 10.806 1.00 30.94 3219 PRO A N 1
ATOM 628 C CA . PRO A 1 85 ? 29.398 -0.424 11.274 1.00 34.77 3219 PRO A CA 1
ATOM 629 C C . PRO A 1 85 ? 28.467 -0.884 12.394 1.00 36.94 3219 PRO A C 1
ATOM 630 O O . PRO A 1 85 ? 28.143 -0.095 13.280 1.00 45.16 3219 PRO A O 1
ATOM 634 N N . LYS A 1 86 ? 28.053 -2.146 12.358 1.00 34.02 3220 LYS A N 1
ATOM 635 C CA . LYS A 1 86 ? 27.202 -2.691 13.408 1.00 35.16 3220 LYS A CA 1
ATOM 636 C C . LYS A 1 86 ? 27.955 -2.749 14.732 1.00 36.19 3220 LYS A C 1
ATOM 637 O O . LYS A 1 86 ? 27.391 -2.471 15.790 1.00 45.46 3220 LYS A O 1
ATOM 639 N N . ALA A 1 87 ? 29.233 -3.105 14.668 1.00 25.28 3221 ALA A N 1
ATOM 640 C CA . ALA A 1 87 ? 30.056 -3.212 15.867 1.00 24.40 3221 ALA A CA 1
ATOM 641 C C . ALA A 1 87 ? 30.367 -1.839 16.446 1.00 36.89 3221 ALA A C 1
ATOM 642 O O . ALA A 1 87 ? 30.515 -1.689 17.657 1.00 45.75 3221 ALA A O 1
ATOM 644 N N . ALA A 1 88 ? 30.465 -0.842 15.572 1.00 34.63 3222 ALA A N 1
ATOM 645 C CA . ALA A 1 88 ? 30.769 0.523 15.990 1.00 30.94 3222 ALA A CA 1
ATOM 646 C C . ALA A 1 88 ? 29.694 1.094 16.911 1.00 31.41 3222 ALA A C 1
ATOM 647 O O . ALA A 1 88 ? 29.994 1.857 17.827 1.00 34.98 3222 ALA A O 1
ATOM 649 N N . SER A 1 89 ? 28.444 0.718 16.664 1.00 33.51 3223 SER A N 1
ATOM 650 C CA . SER A 1 89 ? 27.312 1.265 17.403 1.00 27.11 3223 SER A CA 1
ATOM 651 C C . SER A 1 89 ? 27.367 0.945 18.895 1.00 28.07 3223 SER A C 1
ATOM 652 O O . SER A 1 89 ? 26.965 1.759 19.724 1.00 36.40 3223 SER A O 1
ATOM 655 N N . THR A 1 90 ? 27.870 -0.237 19.236 1.00 27.24 3224 THR A N 1
ATOM 656 C CA . THR A 1 90 ? 27.933 -0.664 20.630 1.00 27.10 3224 THR A CA 1
ATOM 657 C C . THR A 1 90 ? 29.341 -0.539 21.195 1.00 28.62 3224 THR A C 1
ATOM 658 O O . THR A 1 90 ? 29.615 -0.978 22.309 1.00 33.52 3224 THR A O 1
ATOM 670 N N . ASP A 1 92 ? 32.462 1.471 22.715 1.00 24.13 3226 ASP A N 1
ATOM 671 C CA . ASP A 1 92 ? 32.704 2.634 23.560 1.00 24.03 3226 ASP A CA 1
ATOM 672 C C . ASP A 1 92 ? 33.339 3.772 22.771 1.00 27.73 3226 ASP A C 1
ATOM 673 O O . ASP A 1 92 ? 34.393 3.595 22.169 1.00 28.83 3226 ASP A O 1
ATOM 678 N N . PRO A 1 93 ? 32.679 4.942 22.763 1.00 26.75 3227 PRO A N 1
ATOM 679 C CA . PRO A 1 93 ? 33.169 6.151 22.093 1.00 25.94 3227 PRO A CA 1
ATOM 680 C C . PRO A 1 93 ? 34.616 6.486 22.439 1.00 25.22 3227 PRO A C 1
ATOM 681 O O . PRO A 1 93 ? 35.327 7.043 21.604 1.00 32.79 3227 PRO A O 1
ATOM 685 N N . GLN A 1 94 ? 35.046 6.144 23.650 1.00 20.01 3228 GLN A N 1
ATOM 686 C CA . GLN A 1 94 ? 36.424 6.384 24.061 1.00 19.77 3228 GLN A CA 1
ATOM 687 C C . GLN A 1 94 ? 37.401 5.566 23.223 1.00 25.44 3228 GLN A C 1
ATOM 688 O O . GLN A 1 94 ? 38.462 6.060 22.847 1.00 26.01 3228 GLN A O 1
ATOM 694 N N . GLU A 1 95 ? 37.045 4.317 22.933 1.00 19.65 3229 GLU A N 1
ATOM 695 C CA . GLU A 1 95 ? 37.847 3.490 22.036 1.00 23.12 3229 GLU A CA 1
ATOM 696 C C . GLU A 1 95 ? 37.858 4.085 20.632 1.00 25.33 3229 GLU A C 1
ATOM 697 O O . GLU A 1 95 ? 38.898 4.136 19.974 1.00 30.42 3229 GLU A O 1
ATOM 703 N N . ARG A 1 96 ? 36.691 4.529 20.177 1.00 24.08 3230 ARG A N 1
ATOM 704 C CA . ARG A 1 96 ? 36.553 5.080 18.835 1.00 21.25 3230 ARG A CA 1
ATOM 705 C C . ARG A 1 96 ? 37.403 6.332 18.651 1.00 27.05 3230 ARG A C 1
ATOM 706 O O . ARG A 1 96 ? 38.137 6.451 17.670 1.00 34.06 3230 ARG A O 1
ATOM 714 N N . LEU A 1 97 ? 37.314 7.257 19.601 1.00 27.47 3231 LEU A N 1
ATOM 715 C CA . LEU A 1 97 ? 38.029 8.523 19.488 1.00 25.56 3231 LEU A CA 1
ATOM 716 C C . LEU A 1 97 ? 39.535 8.358 19.674 1.00 30.75 3231 LEU A C 1
ATOM 717 O O . LEU A 1 97 ? 40.319 9.139 19.134 1.00 38.16 3231 LEU A O 1
ATOM 722 N N . PHE A 1 98 ? 39.943 7.348 20.435 1.00 24.04 3232 PHE A N 1
ATOM 723 C CA . PHE A 1 98 ? 41.364 7.126 20.659 1.00 21.04 3232 PHE A CA 1
ATOM 724 C C . PHE A 1 98 ? 41.996 6.503 19.421 1.00 25.51 3232 PHE A C 1
ATOM 725 O O . PHE A 1 98 ? 43.152 6.780 19.101 1.00 31.97 3232 PHE A O 1
ATOM 733 N N . LEU A 1 99 ? 41.233 5.665 18.727 1.00 21.51 3233 LEU A N 1
ATOM 734 C CA . LEU A 1 99 ? 41.669 5.130 17.442 1.00 22.09 3233 LEU A CA 1
ATOM 735 C C . LEU A 1 99 ? 42.010 6.263 16.482 1.00 28.69 3233 LEU A C 1
ATOM 736 O O . LEU A 1 99 ? 43.080 6.273 15.876 1.00 38.95 3233 LEU A O 1
ATOM 741 N N . GLN A 1 100 ? 41.095 7.220 16.358 1.00 23.08 3234 GLN A N 1
ATOM 742 C CA . GLN A 1 100 ? 41.284 8.353 15.459 1.00 27.39 3234 GLN A CA 1
ATOM 743 C C . GLN A 1 100 ? 42.426 9.247 15.934 1.00 24.23 3234 GLN A C 1
ATOM 744 O O . GLN A 1 100 ? 43.187 9.782 15.130 1.00 31.94 3234 GLN A O 1
ATOM 750 N N . CYS A 1 101 ? 42.541 9.392 17.248 1.00 23.57 3235 CYS A N 1
ATOM 751 C CA . CYS A 1 101 ? 43.640 10.128 17.854 1.00 23.80 3235 CYS A CA 1
ATOM 752 C C . CYS A 1 101 ? 44.988 9.478 17.548 1.00 24.04 3235 CYS A C 1
ATOM 753 O O . CYS A 1 101 ? 45.964 10.162 17.244 1.00 30.96 3235 CYS A O 1
ATOM 756 N N . ALA A 1 102 ? 45.034 8.152 17.637 1.00 29.28 3236 ALA A N 1
ATOM 757 C CA . ALA A 1 102 ? 46.253 7.401 17.360 1.00 23.82 3236 ALA A CA 1
ATOM 758 C C . ALA A 1 102 ? 46.740 7.630 15.934 1.00 24.89 3236 ALA A C 1
ATOM 759 O O . ALA A 1 102 ? 47.927 7.861 15.704 1.00 29.51 3236 ALA A O 1
ATOM 761 N N . HIS A 1 103 ? 45.821 7.564 14.979 1.00 25.13 3237 HIS A N 1
ATOM 762 C CA . HIS A 1 103 ? 46.178 7.751 13.581 1.00 28.36 3237 HIS A CA 1
ATOM 763 C C . HIS A 1 103 ? 46.682 9.164 13.325 1.00 33.05 3237 HIS A C 1
ATOM 764 O O . HIS A 1 103 ? 47.714 9.352 12.679 1.00 36.55 3237 HIS A O 1
ATOM 771 N N . THR A 1 104 ? 45.953 10.152 13.837 1.00 27.00 3238 THR A N 1
ATOM 772 C CA . THR A 1 104 ? 46.336 11.549 13.658 1.00 32.77 3238 THR A CA 1
ATOM 773 C C . THR A 1 104 ? 47.724 11.820 14.232 1.00 29.71 3238 THR A C 1
ATOM 774 O O . THR A 1 104 ? 48.462 12.653 13.708 1.00 31.20 3238 THR A O 1
ATOM 778 N N . THR A 1 105 ? 48.082 11.106 15.297 1.00 27.25 3239 THR A N 1
ATOM 779 C CA . THR A 1 105 ? 49.386 11.289 15.927 1.00 35.19 3239 THR A CA 1
ATOM 780 C C . THR A 1 105 ? 50.500 10.770 15.026 1.00 33.20 3239 THR A C 1
ATOM 781 O O . THR A 1 105 ? 51.567 11.378 14.932 1.00 36.15 3239 THR A O 1
ATOM 785 N N . LEU A 1 106 ? 50.253 9.646 14.362 1.00 29.75 3240 LEU A N 1
ATOM 786 C CA . LEU A 1 106 ? 51.227 9.102 13.425 1.00 29.26 3240 LEU A CA 1
ATOM 787 C C . LEU A 1 106 ? 51.407 10.041 12.238 1.00 30.67 3240 LEU A C 1
ATOM 788 O O . LEU A 1 106 ? 52.520 10.239 11.753 1.00 41.98 3240 LEU A O 1
ATOM 793 N N . GLU A 1 107 ? 50.308 10.625 11.777 1.00 30.66 3241 GLU A N 1
ATOM 794 C CA . GLU A 1 107 ? 50.365 11.531 10.640 1.00 37.88 3241 GLU A CA 1
ATOM 795 C C . GLU A 1 107 ? 51.088 12.821 11.007 1.00 37.44 3241 GLU A C 1
ATOM 796 O O . GLU A 1 107 ? 51.806 13.387 10.185 1.00 41.67 3241 GLU A O 1
ATOM 802 N N . ASP A 1 108 ? 50.907 13.277 12.243 1.00 34.86 3242 ASP A N 1
ATOM 803 C CA . ASP A 1 108 ? 51.617 14.456 12.724 1.00 34.98 3242 ASP A CA 1
ATOM 804 C C . ASP A 1 108 ? 53.108 14.162 12.825 1.00 33.60 3242 ASP A C 1
ATOM 805 O O . ASP A 1 108 ? 53.941 15.034 12.583 1.00 39.78 3242 ASP A O 1
ATOM 810 N N . ALA A 1 109 ? 53.436 12.925 13.182 1.00 36.33 3243 ALA A N 1
ATOM 811 C CA . ALA A 1 109 ? 54.826 12.503 13.303 1.00 34.71 3243 ALA A CA 1
ATOM 812 C C . ALA A 1 109 ? 55.463 12.289 11.934 1.00 39.69 3243 ALA A C 1
ATOM 813 O O . ALA A 1 109 ? 56.686 12.260 11.807 1.00 41.84 3243 ALA A O 1
ATOM 815 N N . GLY A 1 110 ? 54.630 12.140 10.910 1.00 37.54 3244 GLY A N 1
ATOM 816 C CA . GLY A 1 110 ? 55.124 11.899 9.569 1.00 36.42 3244 GLY A CA 1
ATOM 817 C C . GLY A 1 110 ? 55.501 10.446 9.375 1.00 36.15 3244 GLY A C 1
ATOM 818 O O . GLY A 1 110 ? 56.488 10.130 8.713 1.00 42.23 3244 GLY A O 1
ATOM 819 N N . TYR A 1 111 ? 54.709 9.557 9.959 1.00 36.50 3245 TYR A N 1
ATOM 820 C CA . TYR A 1 111 ? 54.946 8.126 9.835 1.00 36.72 3245 TYR A CA 1
ATOM 821 C C . TYR A 1 111 ? 53.709 7.376 9.375 1.00 38.06 3245 TYR A C 1
ATOM 822 O O . TYR A 1 111 ? 52.612 7.592 9.887 1.00 41.53 3245 TYR A O 1
ATOM 831 N N . SER A 1 112 ? 53.890 6.493 8.403 1.00 39.26 3246 SER A N 1
ATOM 832 C CA . SER A 1 112 ? 52.871 5.504 8.097 1.00 34.08 3246 SER A CA 1
ATOM 833 C C . SER A 1 112 ? 53.047 4.346 9.070 1.00 37.46 3246 SER A C 1
ATOM 834 O O . SER A 1 112 ? 54.072 4.258 9.748 1.00 35.81 3246 SER A O 1
ATOM 837 N N . ARG A 1 113 ? 52.051 3.470 9.145 1.00 43.29 3247 ARG A N 1
ATOM 838 C CA . ARG A 1 113 ? 52.122 2.298 10.012 1.00 31.01 3247 ARG A CA 1
ATOM 839 C C . ARG A 1 113 ? 53.373 1.469 9.735 1.00 32.08 3247 ARG A C 1
ATOM 840 O O . ARG A 1 113 ? 54.139 1.163 10.649 1.00 33.39 3247 ARG A O 1
ATOM 848 N N . GLY A 1 114 ? 53.580 1.121 8.469 1.00 33.34 3248 GLY A N 1
ATOM 849 C CA . GLY A 1 114 ? 54.709 0.298 8.076 1.00 34.58 3248 GLY A CA 1
ATOM 850 C C . GLY A 1 114 ? 56.047 0.946 8.360 1.00 47.04 3248 GLY A C 1
ATOM 851 O O . GLY A 1 114 ? 56.973 0.295 8.844 1.00 51.68 3248 GLY A O 1
ATOM 852 N N . ALA A 1 115 ? 56.147 2.236 8.061 1.00 35.73 3249 ALA A N 1
ATOM 853 C CA . ALA A 1 115 ? 57.384 2.972 8.272 1.00 36.65 3249 ALA A CA 1
ATOM 854 C C . ALA A 1 115 ? 57.718 3.048 9.756 1.00 44.23 3249 ALA A C 1
ATOM 855 O O . ALA A 1 115 ? 58.871 2.874 10.152 1.00 54.04 3249 ALA A O 1
ATOM 857 N N . LEU A 1 116 ? 56.701 3.303 10.573 1.00 38.05 3250 LEU A N 1
ATOM 858 C CA . LEU A 1 116 ? 56.893 3.413 12.013 1.00 33.02 3250 LEU A CA 1
ATOM 859 C C . LEU A 1 116 ? 57.398 2.100 12.604 1.00 37.79 3250 LEU A C 1
ATOM 860 O O . LEU A 1 116 ? 58.308 2.100 13.431 1.00 34.09 3250 LEU A O 1
ATOM 865 N N . ARG A 1 117 ? 56.815 0.984 12.174 1.00 37.92 3251 ARG A N 1
ATOM 866 C CA . ARG A 1 117 ? 57.256 -0.327 12.646 1.00 32.86 3251 ARG A CA 1
ATOM 867 C C . ARG A 1 117 ? 58.710 -0.597 12.263 1.00 41.29 3251 ARG A C 1
ATOM 868 O O . ARG A 1 117 ? 59.496 -1.070 13.084 1.00 40.46 3251 ARG A O 1
ATOM 876 N N . ALA A 1 118 ? 59.065 -0.287 11.020 1.00 40.76 3252 ALA A N 1
ATOM 877 C CA . ALA A 1 118 ? 60.429 -0.487 10.538 1.00 43.18 3252 ALA A CA 1
ATOM 878 C C . ALA A 1 118 ? 61.437 0.321 11.351 1.00 44.26 3252 ALA A C 1
ATOM 879 O O . ALA A 1 118 ? 62.484 -0.194 11.745 1.00 47.10 3252 ALA A O 1
ATOM 881 N N . ALA A 1 119 ? 61.115 1.586 11.600 1.00 37.25 3253 ALA A N 1
ATOM 882 C CA . ALA A 1 119 ? 62.003 2.468 12.348 1.00 37.74 3253 ALA A CA 1
ATOM 883 C C . ALA A 1 119 ? 62.162 1.998 13.791 1.00 47.58 3253 ALA A C 1
ATOM 884 O O . ALA A 1 119 ? 63.244 2.094 14.369 1.00 56.23 3253 ALA A O 1
ATOM 886 N N . ALA A 1 120 ? 61.076 1.487 14.362 1.00 43.09 3254 ALA A N 1
ATOM 887 C CA . ALA A 1 120 ? 61.076 1.026 15.744 1.00 40.85 3254 ALA A CA 1
ATOM 888 C C . ALA A 1 120 ? 61.828 -0.292 15.898 1.00 37.95 3254 ALA A C 1
ATOM 889 O O . ALA A 1 120 ? 62.631 -0.456 16.817 1.00 35.68 3254 ALA A O 1
ATOM 891 N N . ARG A 1 121 ? 61.559 -1.223 14.988 1.00 35.39 3255 ARG A N 1
ATOM 892 C CA . ARG A 1 121 ? 62.153 -2.555 15.017 1.00 36.26 3255 ARG A CA 1
ATOM 893 C C . ARG A 1 121 ? 63.681 -2.530 14.948 1.00 49.02 3255 ARG A C 1
ATOM 894 O O . ARG A 1 121 ? 64.353 -3.392 15.520 1.00 54.68 3255 ARG A O 1
ATOM 902 N N . ALA A 1 122 ? 64.225 -1.532 14.260 1.00 46.96 3256 ALA A N 1
ATOM 903 C CA . ALA A 1 122 ? 65.667 -1.437 14.055 1.00 47.44 3256 ALA A CA 1
ATOM 904 C C . ALA A 1 122 ? 66.421 -1.003 15.311 1.00 44.47 3256 ALA A C 1
ATOM 905 O O . ALA A 1 122 ? 67.646 -1.094 15.368 1.00 42.24 3256 ALA A O 1
ATOM 907 N N . ARG A 1 123 ? 65.691 -0.533 16.315 1.00 41.86 3257 ARG A N 1
ATOM 908 C CA . ARG A 1 123 ? 66.325 0.040 17.497 1.00 43.33 3257 ARG A CA 1
ATOM 909 C C . ARG A 1 123 ? 66.281 -0.882 18.715 1.00 45.38 3257 ARG A C 1
ATOM 910 O O . ARG A 1 123 ? 66.866 -0.573 19.754 1.00 46.32 3257 ARG A O 1
ATOM 918 N N . VAL A 1 124 ? 65.591 -2.011 18.586 1.00 46.07 3258 VAL A N 1
ATOM 919 C CA . VAL A 1 124 ? 65.450 -2.948 19.699 1.00 44.36 3258 VAL A CA 1
ATOM 920 C C . VAL A 1 124 ? 65.857 -4.367 19.310 1.00 37.36 3258 VAL A C 1
ATOM 921 O O . VAL A 1 124 ? 66.137 -4.646 18.146 1.00 48.03 3258 VAL A O 1
ATOM 925 N N . ALA A 1 125 ? 65.879 -5.261 20.293 1.00 42.17 3259 ALA A N 1
ATOM 926 C CA . ALA A 1 125 ? 66.278 -6.649 20.073 1.00 43.61 3259 ALA A CA 1
ATOM 927 C C . ALA A 1 125 ? 65.288 -7.390 19.179 1.00 48.76 3259 ALA A C 1
ATOM 928 O O . ALA A 1 125 ? 64.221 -6.868 18.855 1.00 49.34 3259 ALA A O 1
ATOM 930 N N . GLU A 1 126 ? 65.651 -8.612 18.798 1.00 50.09 3260 GLU A N 1
ATOM 931 C CA . GLU A 1 126 ? 64.868 -9.398 17.848 1.00 50.55 3260 GLU A CA 1
ATOM 932 C C . GLU A 1 126 ? 63.434 -9.631 18.313 1.00 49.48 3260 GLU A C 1
ATOM 933 O O . GLU A 1 126 ? 62.487 -9.336 17.586 1.00 52.31 3260 GLU A O 1
ATOM 935 N N . ASP A 1 127 ? 63.279 -10.154 19.524 1.00 44.10 3261 ASP A N 1
ATOM 936 C CA . ASP A 1 127 ? 61.958 -10.515 20.027 1.00 41.27 3261 ASP A CA 1
ATOM 937 C C . ASP A 1 127 ? 61.297 -9.387 20.814 1.00 38.50 3261 ASP A C 1
ATOM 938 O O . ASP A 1 127 ? 60.262 -9.588 21.446 1.00 39.41 3261 ASP A O 1
ATOM 943 N N . ALA A 1 128 ? 61.896 -8.202 20.773 1.00 40.44 3262 ALA A N 1
ATOM 944 C CA . ALA A 1 128 ? 61.307 -7.028 21.402 1.00 33.80 3262 ALA A CA 1
ATOM 945 C C . ALA A 1 128 ? 60.236 -6.432 20.499 1.00 35.83 3262 ALA A C 1
ATOM 946 O O . ALA A 1 128 ? 60.311 -6.550 19.276 1.00 38.13 3262 ALA A O 1
ATOM 948 N N . GLY A 1 129 ? 59.240 -5.790 21.102 1.00 31.58 3263 GLY A N 1
ATOM 949 C CA . GLY A 1 129 ? 58.152 -5.202 20.344 1.00 30.53 3263 GLY A CA 1
ATOM 950 C C . GLY A 1 129 ? 58.599 -3.983 19.565 1.00 33.41 3263 GLY A C 1
ATOM 951 O O . GLY A 1 129 ? 59.639 -3.398 19.861 1.00 35.81 3263 GLY A O 1
ATOM 952 N N . ASP A 1 130 ? 57.819 -3.599 18.560 1.00 33.73 3264 ASP A N 1
ATOM 953 C CA . ASP A 1 130 ? 58.132 -2.411 17.778 1.00 31.28 3264 ASP A CA 1
ATOM 954 C C . ASP A 1 130 ? 57.433 -1.178 18.356 1.00 34.01 3264 ASP A C 1
ATOM 955 O O . ASP A 1 130 ? 58.088 -0.257 18.844 1.00 39.49 3264 ASP A O 1
ATOM 960 N N . ILE A 1 131 ? 56.103 -1.178 18.312 1.00 29.65 3265 ILE A N 1
ATOM 961 C CA . ILE A 1 131 ? 55.300 -0.061 18.798 1.00 27.66 3265 ILE A CA 1
ATOM 962 C C . ILE A 1 131 ? 54.531 -0.429 20.063 1.00 34.36 3265 ILE A C 1
ATOM 963 O O . ILE A 1 131 ? 53.785 -1.407 20.078 1.00 35.85 3265 ILE A O 1
ATOM 968 N N . GLY A 1 132 ? 54.705 0.362 21.117 1.00 31.79 3266 GLY A N 1
ATOM 969 C CA . GLY A 1 132 ? 53.960 0.155 22.347 1.00 26.77 3266 GLY A CA 1
ATOM 970 C C . GLY A 1 132 ? 52.806 1.130 22.480 1.00 26.09 3266 GLY A C 1
ATOM 971 O O . GLY A 1 132 ? 52.881 2.260 22.003 1.00 26.17 3266 GLY A O 1
ATOM 972 N N . VAL A 1 133 ? 51.729 0.695 23.126 1.00 25.56 3267 VAL A N 1
ATOM 973 C CA . VAL A 1 133 ? 50.558 1.548 23.302 1.00 25.00 3267 VAL A CA 1
ATOM 974 C C . VAL A 1 133 ? 50.160 1.621 24.772 1.00 24.97 3267 VAL A C 1
ATOM 975 O O . VAL A 1 133 ? 49.815 0.612 25.385 1.00 24.93 3267 VAL A O 1
ATOM 979 N N . PHE A 1 134 ? 50.219 2.824 25.329 1.00 25.67 3268 PHE A N 1
ATOM 980 C CA . PHE A 1 134 ? 49.931 3.040 26.739 1.00 25.34 3268 PHE A CA 1
ATOM 981 C C . PHE A 1 134 ? 48.839 4.081 26.885 1.00 25.01 3268 PHE A C 1
ATOM 982 O O . PHE A 1 134 ? 49.067 5.269 26.661 1.00 32.91 3268 PHE A O 1
ATOM 990 N N . ALA A 1 135 ? 47.649 3.628 27.260 1.00 24.52 3269 ALA A N 1
ATOM 991 C CA . ALA A 1 135 ? 46.493 4.506 27.337 1.00 24.25 3269 ALA A CA 1
ATOM 992 C C . ALA A 1 135 ? 46.032 4.700 28.774 1.00 29.13 3269 ALA A C 1
ATOM 993 O O . ALA A 1 135 ? 46.082 3.777 29.581 1.00 27.59 3269 ALA A O 1
ATOM 995 N N . GLY A 1 136 ? 45.585 5.909 29.088 1.00 24.71 3270 GLY A N 1
ATOM 996 C CA . GLY A 1 136 ? 45.023 6.194 30.392 1.00 25.04 3270 GLY A CA 1
ATOM 997 C C . GLY A 1 136 ? 43.542 6.499 30.293 1.00 30.57 3270 GLY A C 1
ATOM 998 O O . GLY A 1 136 ? 43.127 7.340 29.495 1.00 32.51 3270 GLY A O 1
ATOM 999 N N . ALA A 1 137 ? 42.744 5.806 31.097 1.00 29.04 3271 ALA A N 1
ATOM 1000 C CA . ALA A 1 137 ? 41.306 6.042 31.153 1.00 24.39 3271 ALA A CA 1
ATOM 1001 C C . ALA A 1 137 ? 40.769 5.553 32.489 1.00 29.31 3271 ALA A C 1
ATOM 1002 O O . ALA A 1 137 ? 41.372 4.685 33.115 1.00 27.91 3271 ALA A O 1
ATOM 1012 N N . TYR A 1 139 ? 36.887 5.807 33.205 1.00 29.33 3273 TYR A N 1
ATOM 1013 C CA . TYR A 1 139 ? 35.439 5.590 33.171 1.00 24.99 3273 TYR A CA 1
ATOM 1014 C C . TYR A 1 139 ? 35.016 4.576 32.119 1.00 24.59 3273 TYR A C 1
ATOM 1015 O O . TYR A 1 139 ? 35.535 4.572 31.005 1.00 29.51 3273 TYR A O 1
ATOM 1024 N N . SER A 1 140 ? 34.062 3.725 32.484 1.00 24.89 3274 SER A N 1
ATOM 1025 C CA . SER A 1 140 ? 33.412 2.826 31.535 1.00 24.82 3274 SER A CA 1
ATOM 1026 C C . SER A 1 140 ? 31.907 3.026 31.592 1.00 33.57 3274 SER A C 1
ATOM 1027 O O . SER A 1 140 ? 31.174 2.141 32.027 1.00 40.83 3274 SER A O 1
ATOM 1030 N N . GLU A 1 141 ? 31.454 4.193 31.145 1.00 25.27 3275 GLU A N 1
ATOM 1031 C CA . GLU A 1 141 ? 30.064 4.597 31.321 1.00 29.78 3275 GLU A CA 1
ATOM 1032 C C . GLU A 1 141 ? 29.115 4.126 30.222 1.00 30.42 3275 GLU A C 1
ATOM 1033 O O . GLU A 1 141 ? 27.933 3.912 30.488 1.00 36.41 3275 GLU A O 1
ATOM 1039 N N . TYR A 1 142 ? 29.622 3.985 28.998 1.00 26.16 3276 TYR A N 1
ATOM 1040 C CA . TYR A 1 142 ? 28.801 3.568 27.858 1.00 26.07 3276 TYR A CA 1
ATOM 1041 C C . TYR A 1 142 ? 28.056 2.279 28.197 1.00 26.71 3276 TYR A C 1
ATOM 1042 O O . TYR A 1 142 ? 26.869 2.128 27.912 1.00 27.49 3276 TYR A O 1
ATOM 1051 N N . GLN A 1 143 ? 28.788 1.371 28.828 1.00 30.93 3277 GLN A N 1
ATOM 1052 C CA . GLN A 1 143 ? 28.271 0.139 29.412 1.00 31.27 3277 GLN A CA 1
ATOM 1053 C C . GLN A 1 143 ? 26.916 0.282 30.123 1.00 34.34 3277 GLN A C 1
ATOM 1054 O O . GLN A 1 143 ? 26.053 -0.591 30.018 1.00 32.59 3277 GLN A O 1
ATOM 1060 N N . LEU A 1 144 ? 26.739 1.384 30.847 1.00 28.02 3278 LEU A N 1
ATOM 1061 C CA . LEU A 1 144 ? 25.544 1.596 31.660 1.00 34.51 3278 LEU A CA 1
ATOM 1062 C C . LEU A 1 144 ? 24.276 1.707 30.822 1.00 41.43 3278 LEU A C 1
ATOM 1063 O O . LEU A 1 144 ? 23.194 1.316 31.262 1.00 30.70 3278 LEU A O 1
ATOM 1068 N N . TYR A 1 145 ? 24.410 2.247 29.617 1.00 39.06 3279 TYR A N 1
ATOM 1069 C CA . TYR A 1 145 ? 23.267 2.404 28.729 1.00 36.74 3279 TYR A CA 1
ATOM 1070 C C . TYR A 1 145 ? 22.672 1.049 28.368 1.00 31.05 3279 TYR A C 1
ATOM 1071 O O . TYR A 1 145 ? 21.451 0.881 28.360 1.00 38.94 3279 TYR A O 1
ATOM 1080 N N . GLY A 1 146 ? 23.541 0.082 28.089 1.00 30.67 3280 GLY A N 1
ATOM 1081 C CA . GLY A 1 146 ? 23.105 -1.255 27.733 1.00 41.55 3280 GLY A CA 1
ATOM 1082 C C . GLY A 1 146 ? 22.325 -1.929 28.845 1.00 44.20 3280 GLY A C 1
ATOM 1083 O O . GLY A 1 146 ? 21.368 -2.660 28.592 1.00 43.10 3280 GLY A O 1
ATOM 1084 N N . ALA A 1 147 ? 22.736 -1.677 30.084 1.00 42.05 3281 ALA A N 1
ATOM 1085 C CA . ALA A 1 147 ? 22.063 -2.245 31.244 1.00 41.05 3281 ALA A CA 1
ATOM 1086 C C . ALA A 1 147 ? 20.710 -1.579 31.467 1.00 42.86 3281 ALA A C 1
ATOM 1087 O O . ALA A 1 147 ? 19.730 -2.241 31.817 1.00 35.61 3281 ALA A O 1
ATOM 1089 N N . GLU A 1 148 ? 20.667 -0.265 31.267 1.00 39.97 3282 GLU A N 1
ATOM 1090 C CA . GLU A 1 148 ? 19.432 0.496 31.424 1.00 41.11 3282 GLU A CA 1
ATOM 1091 C C . GLU A 1 148 ? 18.414 0.073 30.378 1.00 40.85 3282 GLU A C 1
ATOM 1092 O O . GLU A 1 148 ? 17.211 0.092 30.620 1.00 44.62 3282 GLU A O 1
ATOM 1098 N N . TYR A 1 149 ? 18.911 -0.312 29.209 1.00 46.57 3283 TYR A N 1
ATOM 1099 C CA . TYR A 1 149 ? 18.048 -0.780 28.137 1.00 45.74 3283 TYR A CA 1
ATOM 1100 C C . TYR A 1 149 ? 17.548 -2.192 28.426 1.00 47.73 3283 TYR A C 1
ATOM 1101 O O . TYR A 1 149 ? 16.367 -2.492 28.255 1.00 45.69 3283 TYR A O 1
ATOM 1110 N N . SER A 1 150 ? 18.457 -3.050 28.877 1.00 50.76 3284 SER A N 1
ATOM 1111 C CA . SER A 1 150 ? 18.172 -4.470 29.045 1.00 51.81 3284 SER A CA 1
ATOM 1112 C C . SER A 1 150 ? 17.132 -4.764 30.122 1.00 55.52 3284 SER A C 1
ATOM 1113 O O . SER A 1 150 ? 16.411 -5.758 30.038 1.00 57.77 3284 SER A O 1
ATOM 1116 N N . VAL A 1 151 ? 17.055 -3.907 31.134 1.00 58.60 3285 VAL A N 1
ATOM 1117 C CA . VAL A 1 151 ? 16.128 -4.140 32.236 1.00 65.69 3285 VAL A CA 1
ATOM 1118 C C . VAL A 1 151 ? 14.680 -3.927 31.792 1.00 71.82 3285 VAL A C 1
ATOM 1119 O O . VAL A 1 151 ? 13.794 -4.702 32.154 1.00 77.96 3285 VAL A O 1
ATOM 1123 N N . ARG A 1 152 ? 14.446 -2.897 30.988 1.00 74.02 3286 ARG A N 1
ATOM 1124 C CA . ARG A 1 152 ? 13.094 -2.581 30.540 1.00 77.40 3286 ARG A CA 1
ATOM 1125 C C . ARG A 1 152 ? 12.867 -2.957 29.077 1.00 77.53 3286 ARG A C 1
ATOM 1126 O O . ARG A 1 152 ? 12.054 -2.337 28.394 1.00 82.24 3286 ARG A O 1
ATOM 1128 N N . GLY A 1 153 ? 13.581 -3.974 28.601 1.00 71.20 3287 GLY A N 1
ATOM 1129 C CA . GLY A 1 153 ? 13.466 -4.397 27.216 1.00 67.40 3287 GLY A CA 1
ATOM 1130 C C . GLY A 1 153 ? 14.328 -5.598 26.876 1.00 69.11 3287 GLY A C 1
ATOM 1131 O O . GLY A 1 153 ? 14.672 -6.390 27.752 1.00 76.93 3287 GLY A O 1
ATOM 1132 N N . GLU A 1 154 ? 14.675 -5.738 25.600 1.00 68.29 3288 GLU A N 1
ATOM 1133 C CA . GLU A 1 154 ? 15.496 -6.861 25.156 1.00 82.71 3288 GLU A CA 1
ATOM 1134 C C . GLU A 1 154 ? 16.966 -6.621 25.478 1.00 77.37 3288 GLU A C 1
ATOM 1135 O O . GLU A 1 154 ? 17.518 -5.570 25.145 1.00 71.40 3288 GLU A O 1
ATOM 1141 N N . PRO A 1 155 ? 17.601 -7.599 26.144 1.00 80.43 3289 PRO A N 1
ATOM 1142 C CA . PRO A 1 155 ? 19.005 -7.517 26.561 1.00 83.06 3289 PRO A CA 1
ATOM 1143 C C . PRO A 1 155 ? 19.957 -7.186 25.411 1.00 77.22 3289 PRO A C 1
ATOM 1144 O O . PRO A 1 155 ? 19.995 -7.898 24.406 1.00 77.78 3289 PRO A O 1
ATOM 1148 N N . VAL A 1 156 ? 20.708 -6.100 25.568 1.00 64.77 3290 VAL A N 1
ATOM 1149 C CA . VAL A 1 156 ? 21.684 -5.685 24.569 1.00 55.52 3290 VAL A CA 1
ATOM 1150 C C . VAL A 1 156 ? 23.086 -5.690 25.181 1.00 53.18 3290 VAL A C 1
ATOM 1151 O O . VAL A 1 156 ? 23.269 -5.342 26.349 1.00 57.77 3290 VAL A O 1
ATOM 1155 N N . VAL A 1 157 ? 24.071 -6.107 24.392 1.00 45.46 3291 VAL A N 1
ATOM 1156 C CA . VAL A 1 157 ? 25.442 -6.216 24.870 1.00 42.94 3291 VAL A CA 1
ATOM 1157 C C . VAL A 1 157 ? 26.257 -4.962 24.562 1.00 45.05 3291 VAL A C 1
ATOM 1158 O O . VAL A 1 157 ? 26.522 -4.652 23.399 1.00 42.45 3291 VAL A O 1
ATOM 1162 N N . VAL A 1 158 ? 26.645 -4.239 25.607 1.00 45.84 3292 VAL A N 1
ATOM 1163 C CA . VAL A 1 158 ? 27.551 -3.106 25.456 1.00 39.60 3292 VAL A CA 1
ATOM 1164 C C . VAL A 1 158 ? 28.771 -3.302 26.349 1.00 36.10 3292 VAL A C 1
ATOM 1165 O O . VAL A 1 158 ? 28.699 -3.095 27.561 1.00 38.10 3292 VAL A O 1
ATOM 1169 N N . PRO A 1 159 ? 29.896 -3.717 25.750 1.00 37.90 3293 PRO A N 1
ATOM 1170 C CA . PRO A 1 159 ? 31.143 -4.000 26.472 1.00 32.78 3293 PRO A CA 1
ATOM 1171 C C . PRO A 1 159 ? 31.662 -2.809 27.274 1.00 36.87 3293 PRO A C 1
ATOM 1172 O O . PRO A 1 159 ? 31.385 -1.658 26.937 1.00 38.37 3293 PRO A O 1
ATOM 1176 N N . GLY A 1 160 ? 32.413 -3.098 28.332 1.00 38.96 3294 GLY A N 1
ATOM 1177 C CA . GLY A 1 160 ? 33.012 -2.063 29.152 1.00 38.23 3294 GLY A CA 1
ATOM 1178 C C . GLY A 1 160 ? 34.441 -2.401 29.529 1.00 46.98 3294 GLY A C 1
ATOM 1179 O O . GLY A 1 160 ? 34.795 -2.405 30.707 1.00 62.60 3294 GLY A O 1
ATOM 1180 N N . SER A 1 161 ? 35.264 -2.687 28.525 1.00 44.76 3295 SER A N 1
ATOM 1181 C CA . SER A 1 161 ? 36.656 -3.052 28.758 1.00 44.82 3295 SER A CA 1
ATOM 1182 C C . SER A 1 161 ? 37.597 -1.904 28.430 1.00 41.69 3295 SER A C 1
ATOM 1183 O O . SER A 1 161 ? 37.766 -1.548 27.265 1.00 51.04 3295 SER A O 1
ATOM 1186 N N . LEU A 1 162 ? 38.215 -1.339 29.462 1.00 27.99 3296 LEU A N 1
ATOM 1187 C CA . LEU A 1 162 ? 39.155 -0.238 29.288 1.00 21.32 3296 LEU A CA 1
ATOM 1188 C C . LEU A 1 162 ? 40.393 -0.665 28.505 1.00 24.03 3296 LEU A C 1
ATOM 1189 O O . LEU A 1 162 ? 41.023 0.154 27.837 1.00 30.85 3296 LEU A O 1
ATOM 1194 N N . ALA A 1 163 ? 40.731 -1.949 28.586 1.00 21.54 3297 ALA A N 1
ATOM 1195 C CA . ALA A 1 163 ? 41.875 -2.495 27.862 1.00 20.32 3297 ALA A CA 1
ATOM 1196 C C . ALA A 1 163 ? 41.718 -2.340 26.354 1.00 28.97 3297 ALA A C 1
ATOM 1197 O O . ALA A 1 163 ? 42.708 -2.222 25.629 1.00 33.63 3297 ALA A O 1
ATOM 1199 N N . SER A 1 164 ? 40.473 -2.350 25.887 1.00 24.62 3298 SER A N 1
ATOM 1200 C CA . SER A 1 164 ? 40.194 -2.263 24.460 1.00 25.26 3298 SER A CA 1
ATOM 1201 C C . SER A 1 164 ? 40.706 -0.961 23.868 1.00 24.30 3298 SER A C 1
ATOM 1202 O O . SER A 1 164 ? 41.066 -0.911 22.695 1.00 29.76 3298 SER A O 1
ATOM 1205 N N . ILE A 1 165 ? 40.738 0.087 24.683 1.00 21.53 3299 ILE A N 1
ATOM 1206 C CA . ILE A 1 165 ? 41.238 1.382 24.241 1.00 24.31 3299 ILE A CA 1
ATOM 1207 C C . ILE A 1 165 ? 42.661 1.258 23.703 1.00 25.22 3299 ILE A C 1
ATOM 1208 O O . ILE A 1 165 ? 42.977 1.779 22.635 1.00 29.56 3299 ILE A O 1
ATOM 1213 N N . ALA A 1 166 ? 43.511 0.545 24.433 1.00 26.59 3300 ALA A N 1
ATOM 1214 C CA . ALA A 1 166 ? 44.886 0.339 23.996 1.00 26.26 3300 ALA A CA 1
ATOM 1215 C C . ALA A 1 166 ? 44.992 -0.817 23.007 1.00 25.99 3300 ALA A C 1
ATOM 1216 O O . ALA A 1 166 ? 45.766 -0.759 22.052 1.00 29.00 3300 ALA A O 1
ATOM 1218 N N . ASN A 1 167 ? 44.209 -1.865 23.241 1.00 19.27 3301 ASN A N 1
ATOM 1219 C CA . ASN A 1 167 ? 44.297 -3.077 22.436 1.00 19.55 3301 ASN A CA 1
ATOM 1220 C C . ASN A 1 167 ? 43.835 -2.892 20.993 1.00 21.74 3301 ASN A C 1
ATOM 1221 O O . ASN A 1 167 ? 44.408 -3.485 20.080 1.00 30.99 3301 ASN A O 1
ATOM 1226 N N . ARG A 1 168 ? 42.809 -2.074 20.781 1.00 22.60 3302 ARG A N 1
ATOM 1227 C CA . ARG A 1 168 ? 42.305 -1.847 19.430 1.00 22.69 3302 ARG A CA 1
ATOM 1228 C C . ARG A 1 168 ? 43.280 -1.026 18.602 1.00 21.99 3302 ARG A C 1
ATOM 1229 O O . ARG A 1 168 ? 43.386 -1.224 17.392 1.00 29.94 3302 ARG A O 1
ATOM 1237 N N . VAL A 1 169 ? 43.986 -0.106 19.251 1.00 22.65 3303 VAL A N 1
ATOM 1238 C CA . VAL A 1 169 ? 45.012 0.670 18.566 1.00 25.25 3303 VAL A CA 1
ATOM 1239 C C . VAL A 1 169 ? 46.155 -0.252 18.153 1.00 25.46 3303 VAL A C 1
ATOM 1240 O O . VAL A 1 169 ? 46.589 -0.234 17.003 1.00 33.23 3303 VAL A O 1
ATOM 1244 N N . SER A 1 170 ? 46.626 -1.068 19.091 1.00 22.82 3304 SER A N 1
ATOM 1245 C CA . SER A 1 170 ? 47.689 -2.029 18.808 1.00 25.25 3304 SER A CA 1
ATOM 1246 C C . SER A 1 170 ? 47.303 -2.952 17.661 1.00 27.45 3304 SER A C 1
ATOM 1247 O O . SER A 1 170 ? 48.110 -3.228 16.773 1.00 26.13 3304 SER A O 1
ATOM 1250 N N . TYR A 1 171 ? 46.062 -3.425 17.691 1.00 24.21 3305 TYR A N 1
ATOM 1251 C CA . TYR A 1 171 ? 45.543 -4.289 16.641 1.00 20.98 3305 TYR A CA 1
ATOM 1252 C C . TYR A 1 171 ? 45.553 -3.566 15.296 1.00 30.10 3305 TYR A C 1
ATOM 1253 O O . TYR A 1 171 ? 46.010 -4.108 14.288 1.00 33.22 3305 TYR A O 1
ATOM 1262 N N . PHE A 1 172 ? 45.063 -2.332 15.294 1.00 26.88 3306 PHE A N 1
ATOM 1263 C CA . PHE A 1 172 ? 44.972 -1.542 14.074 1.00 21.18 3306 PHE A CA 1
ATOM 1264 C C . PHE A 1 172 ? 46.344 -1.203 13.502 1.00 26.63 3306 PHE A C 1
ATOM 1265 O O . PHE A 1 172 ? 46.554 -1.270 12.291 1.00 29.96 3306 PHE A O 1
ATOM 1273 N N . LEU A 1 173 ? 47.271 -0.838 14.382 1.00 24.38 3307 LEU A N 1
ATOM 1274 C CA . LEU A 1 173 ? 48.615 -0.444 13.976 1.00 29.14 3307 LEU A CA 1
ATOM 1275 C C . LEU A 1 173 ? 49.496 -1.636 13.638 1.00 34.13 3307 LEU A C 1
ATOM 1276 O O . LEU A 1 173 ? 50.626 -1.461 13.180 1.00 29.65 3307 LEU A O 1
ATOM 1281 N N . ASP A 1 174 ? 48.976 -2.839 13.873 1.00 28.25 3308 ASP A N 1
ATOM 1282 C CA . ASP A 1 174 ? 49.783 -4.054 13.838 1.00 23.34 3308 ASP A CA 1
ATOM 1283 C C . ASP A 1 174 ? 51.009 -3.863 14.729 1.00 27.64 3308 ASP A C 1
ATOM 1284 O O . ASP A 1 174 ? 52.137 -4.144 14.327 1.00 31.91 3308 ASP A O 1
ATOM 1289 N N . ALA A 1 175 ? 50.774 -3.363 15.938 1.00 24.50 3309 ALA A N 1
ATOM 1290 C CA . ALA A 1 175 ? 51.846 -3.117 16.896 1.00 23.70 3309 ALA A CA 1
ATOM 1291 C C . ALA A 1 175 ? 52.132 -4.365 17.722 1.00 26.59 3309 ALA A C 1
ATOM 1292 O O . ALA A 1 175 ? 51.212 -5.086 18.108 1.00 34.47 3309 ALA A O 1
ATOM 1294 N N . SER A 1 176 ? 53.408 -4.618 17.993 1.00 26.39 3310 SER A N 1
ATOM 1295 C CA . SER A 1 176 ? 53.801 -5.821 18.717 1.00 25.68 3310 SER A CA 1
ATOM 1296 C C . SER A 1 176 ? 54.396 -5.505 20.083 1.00 28.44 3310 SER A C 1
ATOM 1297 O O . SER A 1 176 ? 54.833 -6.406 20.794 1.00 31.19 3310 SER A O 1
ATOM 1300 N N . GLY A 1 177 ? 54.421 -4.227 20.447 1.00 29.33 3311 GLY A N 1
ATOM 1301 C CA . GLY A 1 177 ? 54.934 -3.826 21.745 1.00 26.12 3311 GLY A CA 1
ATOM 1302 C C . GLY A 1 177 ? 53.896 -4.028 22.833 1.00 27.91 3311 GLY A C 1
ATOM 1303 O O . GLY A 1 177 ? 52.827 -4.577 22.578 1.00 24.93 3311 GLY A O 1
ATOM 1304 N N . PRO A 1 178 ? 54.210 -3.598 24.063 1.00 26.90 3312 PRO A N 1
ATOM 1305 C CA . PRO A 1 178 ? 53.235 -3.666 25.155 1.00 23.16 3312 PRO A CA 1
ATOM 1306 C C . PRO A 1 178 ? 51.961 -2.887 24.833 1.00 29.40 3312 PRO A C 1
ATOM 1307 O O . PRO A 1 178 ? 52.028 -1.773 24.316 1.00 30.66 3312 PRO A O 1
ATOM 1311 N N . SER A 1 179 ? 50.812 -3.488 25.120 1.00 28.35 3313 SER A N 1
ATOM 1312 C CA . SER A 1 179 ? 49.526 -2.834 24.910 1.00 27.62 3313 SER A CA 1
ATOM 1313 C C . SER A 1 179 ? 48.789 -2.776 26.236 1.00 24.41 3313 SER A C 1
ATOM 1314 O O . SER A 1 179 ? 48.259 -3.783 26.704 1.00 24.37 3313 SER A O 1
ATOM 1317 N N . VAL A 1 180 ? 48.771 -1.595 26.845 1.00 25.37 3314 VAL A N 1
ATOM 1318 C CA . VAL A 1 180 ? 48.312 -1.452 28.223 1.00 22.71 3314 VAL A CA 1
ATOM 1319 C C . VAL A 1 180 ? 47.404 -0.243 28.431 1.00 24.90 3314 VAL A C 1
ATOM 1320 O O . VAL A 1 180 ? 47.714 0.865 27.992 1.00 25.36 3314 VAL A O 1
ATOM 1324 N N . THR A 1 181 ? 46.281 -0.460 29.105 1.00 20.95 3315 THR A N 1
ATOM 1325 C CA . THR A 1 181 ? 45.486 0.649 29.607 1.00 21.90 3315 THR A CA 1
ATOM 1326 C C . THR A 1 181 ? 45.658 0.726 31.115 1.00 27.90 3315 THR A C 1
ATOM 1327 O O . THR A 1 181 ? 45.492 -0.272 31.815 1.00 33.33 3315 THR A O 1
ATOM 1331 N N . VAL A 1 182 ? 46.006 1.906 31.613 1.00 27.53 3316 VAL A N 1
ATOM 1332 C CA . VAL A 1 182 ? 46.192 2.091 33.043 1.00 26.03 3316 VAL A CA 1
ATOM 1333 C C . VAL A 1 182 ? 45.158 3.038 33.626 1.00 24.08 3316 VAL A C 1
ATOM 1334 O O . VAL A 1 182 ? 44.759 4.017 32.992 1.00 27.27 3316 VAL A O 1
ATOM 1338 N N . ASP A 1 183 ? 44.722 2.730 34.840 1.00 20.73 3317 ASP A N 1
ATOM 1339 C CA . ASP A 1 183 ? 43.814 3.600 35.563 1.00 21.68 3317 ASP A CA 1
ATOM 1340 C C . ASP A 1 183 ? 44.440 4.031 36.883 1.00 26.36 3317 ASP A C 1
ATOM 1341 O O . ASP A 1 183 ? 44.657 3.216 37.777 1.00 25.88 3317 ASP A O 1
ATOM 1346 N N . THR A 1 184 ? 44.750 5.317 36.980 1.00 23.60 3318 THR A N 1
ATOM 1347 C CA . THR A 1 184 ? 45.143 5.929 38.241 1.00 26.74 3318 THR A CA 1
ATOM 1348 C C . THR A 1 184 ? 44.324 7.199 38.408 1.00 28.97 3318 THR A C 1
ATOM 1349 O O . THR A 1 184 ? 44.779 8.176 39.000 1.00 30.36 3318 THR A O 1
ATOM 1361 N N . CYS A 1 186 ? 42.773 10.654 37.857 1.00 22.28 3320 CYS A N 1
ATOM 1362 C CA . CYS A 1 186 ? 43.176 11.928 37.266 1.00 36.99 3320 CYS A CA 1
ATOM 1363 C C . CYS A 1 186 ? 44.611 11.911 36.737 1.00 33.65 3320 CYS A C 1
ATOM 1364 O O . CYS A 1 186 ? 44.967 12.703 35.865 1.00 35.28 3320 CYS A O 1
ATOM 1367 N N . ALA A 1 187 ? 45.428 11.006 37.262 1.00 30.74 3321 ALA A N 1
ATOM 1368 C CA . ALA A 1 187 ? 46.834 10.938 36.879 1.00 32.97 3321 ALA A CA 1
ATOM 1369 C C . ALA A 1 187 ? 47.097 9.892 35.797 1.00 34.17 3321 ALA A C 1
ATOM 1370 O O . ALA A 1 187 ? 48.252 9.591 35.494 1.00 31.87 3321 ALA A O 1
ATOM 1372 N N . SER A 1 188 ? 46.032 9.350 35.210 1.00 25.53 3322 SER A N 1
ATOM 1373 C CA . SER A 1 188 ? 46.156 8.215 34.295 1.00 21.28 3322 SER A CA 1
ATOM 1374 C C . SER A 1 188 ? 47.065 8.480 33.097 1.00 26.88 3322 SER A C 1
ATOM 1375 O O . SER A 1 188 ? 47.977 7.698 32.831 1.00 32.87 3322 SER A O 1
ATOM 1378 N N . ALA A 1 189 ? 46.824 9.578 32.385 1.00 21.85 3323 ALA A N 1
ATOM 1379 C CA . ALA A 1 189 ? 47.588 9.888 31.178 1.00 22.90 3323 ALA A CA 1
ATOM 1380 C C . ALA A 1 189 ? 49.077 10.040 31.478 1.00 28.48 3323 ALA A C 1
ATOM 1381 O O . ALA A 1 189 ? 49.925 9.539 30.739 1.00 32.81 3323 ALA A O 1
ATOM 1383 N N . LEU A 1 190 ? 49.390 10.729 32.568 1.00 28.82 3324 LEU A N 1
ATOM 1384 C CA . LEU A 1 190 ? 50.777 10.922 32.964 1.00 30.86 3324 LEU A CA 1
ATOM 1385 C C . LEU A 1 190 ? 51.398 9.615 33.430 1.00 29.76 3324 LEU A C 1
ATOM 1386 O O . LEU A 1 190 ? 52.597 9.396 33.270 1.00 25.86 3324 LEU A O 1
ATOM 1391 N N . SER A 1 191 ? 50.579 8.745 34.008 1.00 31.33 3325 SER A N 1
ATOM 1392 C CA . SER A 1 191 ? 51.054 7.438 34.436 1.00 26.43 3325 SER A CA 1
ATOM 1393 C C . SER A 1 191 ? 51.374 6.572 33.223 1.00 28.47 3325 SER A C 1
ATOM 1394 O O . SER A 1 191 ? 52.332 5.801 33.238 1.00 29.01 3325 SER A O 1
ATOM 1397 N N . ALA A 1 192 ? 50.567 6.708 32.175 1.00 22.57 3326 ALA A N 1
ATOM 1398 C CA . ALA A 1 192 ? 50.801 5.988 30.927 1.00 22.01 3326 ALA A CA 1
ATOM 1399 C C . ALA A 1 192 ? 52.120 6.424 30.303 1.00 25.76 3326 ALA A C 1
ATOM 1400 O O . ALA A 1 192 ? 52.922 5.595 29.873 1.00 30.65 3326 ALA A O 1
ATOM 1402 N N . ILE A 1 193 ? 52.337 7.733 30.265 1.00 29.52 3327 ILE A N 1
ATOM 1403 C CA . ILE A 1 193 ? 53.579 8.295 29.758 1.00 27.87 3327 ILE A CA 1
ATOM 1404 C C . ILE A 1 193 ? 54.766 7.790 30.570 1.00 28.30 3327 ILE A C 1
ATOM 1405 O O . ILE A 1 193 ? 55.809 7.435 30.017 1.00 27.64 3327 ILE A O 1
ATOM 1410 N N . HIS A 1 194 ? 54.589 7.743 31.885 1.00 29.99 3328 HIS A N 1
ATOM 1411 C CA . HIS A 1 194 ? 55.609 7.222 32.784 1.00 25.47 3328 HIS A CA 1
ATOM 1412 C C . HIS A 1 194 ? 56.000 5.793 32.417 1.00 30.23 3328 HIS A C 1
ATOM 1413 O O . HIS A 1 194 ? 57.180 5.479 32.278 1.00 33.66 3328 HIS A O 1
ATOM 1420 N N . LEU A 1 195 ? 55.003 4.931 32.254 1.00 25.59 3329 LEU A N 1
ATOM 1421 C CA . LEU A 1 195 ? 55.253 3.539 31.904 1.00 29.78 3329 LEU A CA 1
ATOM 1422 C C . LEU A 1 195 ? 55.821 3.407 30.495 1.00 30.93 3329 LEU A C 1
ATOM 1423 O O . LEU A 1 195 ? 56.657 2.543 30.234 1.00 29.97 3329 LEU A O 1
ATOM 1428 N N . ALA A 1 196 ? 55.361 4.265 29.590 1.00 24.35 3330 ALA A N 1
ATOM 1429 C CA . ALA A 1 196 ? 55.867 4.273 28.223 1.00 24.57 3330 ALA A CA 1
ATOM 1430 C C . ALA A 1 196 ? 57.354 4.607 28.194 1.00 31.14 3330 ALA A C 1
ATOM 1431 O O . ALA A 1 196 ? 58.133 3.944 27.511 1.00 32.51 3330 ALA A O 1
ATOM 1433 N N . CYS A 1 197 ? 57.743 5.633 28.942 1.00 28.40 3331 CYS A N 1
ATOM 1434 C CA . CYS A 1 197 ? 59.137 6.055 28.986 1.00 29.42 3331 CYS A CA 1
ATOM 1435 C C . CYS A 1 197 ? 60.017 4.972 29.593 1.00 33.96 3331 CYS A C 1
ATOM 1436 O O . CYS A 1 197 ? 61.157 4.776 29.167 1.00 41.27 3331 CYS A O 1
ATOM 1439 N N . ALA A 1 198 ? 59.480 4.265 30.582 1.00 34.31 3332 ALA A N 1
ATOM 1440 C CA . ALA A 1 198 ? 60.204 3.174 31.224 1.00 28.34 3332 ALA A CA 1
ATOM 1441 C C . ALA A 1 198 ? 60.426 2.025 30.250 1.00 28.34 3332 ALA A C 1
ATOM 1442 O O . ALA A 1 198 ? 61.500 1.428 30.216 1.00 37.10 3332 ALA A O 1
ATOM 1444 N N . ALA A 1 199 ? 59.402 1.723 29.457 1.00 31.01 3333 ALA A N 1
ATOM 1445 C CA . ALA A 1 199 ? 59.474 0.646 28.477 1.00 31.11 3333 ALA A CA 1
ATOM 1446 C C . ALA A 1 199 ? 60.501 0.957 27.390 1.00 36.46 3333 ALA A C 1
ATOM 1447 O O . ALA A 1 199 ? 61.255 0.081 26.966 1.00 40.20 3333 ALA A O 1
ATOM 1449 N N . LEU A 1 200 ? 60.524 2.209 26.944 1.00 33.88 3334 LEU A N 1
ATOM 1450 C CA . LEU A 1 200 ? 61.484 2.648 25.936 1.00 29.83 3334 LEU A CA 1
ATOM 1451 C C . LEU A 1 200 ? 62.908 2.600 26.476 1.00 33.58 3334 LEU A C 1
ATOM 1452 O O . LEU A 1 200 ? 63.820 2.135 25.796 1.00 43.16 3334 LEU A O 1
ATOM 1457 N N . GLN A 1 201 ? 63.087 3.087 27.700 1.00 33.83 3335 GLN A N 1
ATOM 1458 C CA . GLN A 1 201 ? 64.390 3.082 28.358 1.00 36.88 3335 GLN A CA 1
ATOM 1459 C C . GLN A 1 201 ? 64.903 1.658 28.551 1.00 40.51 3335 GLN A C 1
ATOM 1460 O O . GLN A 1 201 ? 66.104 1.398 28.469 1.00 41.42 3335 GLN A O 1
ATOM 1466 N N . ARG A 1 202 ? 63.976 0.738 28.797 1.00 43.55 3336 ARG A N 1
ATOM 1467 C CA . ARG A 1 202 ? 64.306 -0.654 29.081 1.00 42.94 3336 ARG A CA 1
ATOM 1468 C C . ARG A 1 202 ? 64.503 -1.463 27.801 1.00 38.98 3336 ARG A C 1
ATOM 1469 O O . ARG A 1 202 ? 65.076 -2.553 27.826 1.00 34.10 3336 ARG A O 1
ATOM 1477 N N . GLY A 1 203 ? 64.019 -0.928 26.685 1.00 38.98 3337 GLY A N 1
ATOM 1478 C CA . GLY A 1 203 ? 64.168 -1.582 25.398 1.00 37.19 3337 GLY A CA 1
ATOM 1479 C C . GLY A 1 203 ? 63.044 -2.549 25.073 1.00 39.75 3337 GLY A C 1
ATOM 1480 O O . GLY A 1 203 ? 63.201 -3.422 24.222 1.00 38.62 3337 GLY A O 1
ATOM 1481 N N . GLU A 1 204 ? 61.909 -2.392 25.748 1.00 37.05 3338 GLU A N 1
ATOM 1482 C CA . GLU A 1 204 ? 60.756 -3.258 25.519 1.00 34.38 3338 GLU A CA 1
ATOM 1483 C C . GLU A 1 204 ? 60.105 -2.971 24.168 1.00 35.70 3338 GLU A C 1
ATOM 1484 O O . GLU A 1 204 ? 59.473 -3.843 23.577 1.00 40.19 3338 GLU A O 1
ATOM 1490 N N . CYS A 1 205 ? 60.257 -1.742 23.689 1.00 38.87 3339 CYS A N 1
ATOM 1491 C CA . CYS A 1 205 ? 59.789 -1.376 22.357 1.00 37.43 3339 CYS A CA 1
ATOM 1492 C C . CYS A 1 205 ? 60.591 -0.196 21.817 1.00 39.78 3339 CYS A C 1
ATOM 1493 O O . CYS A 1 205 ? 61.250 0.515 22.576 1.00 39.34 3339 CYS A O 1
ATOM 1496 N N . GLY A 1 206 ? 60.545 -0.005 20.502 1.00 45.56 3340 GLY A N 1
ATOM 1497 C CA . GLY A 1 206 ? 61.315 1.042 19.853 1.00 29.49 3340 GLY A CA 1
ATOM 1498 C C . GLY A 1 206 ? 60.634 2.393 19.931 1.00 33.56 3340 GLY A C 1
ATOM 1499 O O . GLY A 1 206 ? 61.271 3.407 20.207 1.00 33.38 3340 GLY A O 1
ATOM 1500 N N . VAL A 1 207 ? 59.333 2.409 19.668 1.00 33.35 3341 VAL A N 1
ATOM 1501 C CA . VAL A 1 207 ? 58.545 3.621 19.829 1.00 27.14 3341 VAL A CA 1
ATOM 1502 C C . VAL A 1 207 ? 57.351 3.316 20.714 1.00 33.06 3341 VAL A C 1
ATOM 1503 O O . VAL A 1 207 ? 56.983 2.155 20.899 1.00 35.54 3341 VAL A O 1
ATOM 1507 N N . ALA A 1 208 ? 56.743 4.359 21.263 1.00 25.49 3342 ALA A N 1
ATOM 1508 C CA . ALA A 1 208 ? 55.599 4.166 22.135 1.00 27.02 3342 ALA A CA 1
ATOM 1509 C C . ALA A 1 208 ? 54.565 5.261 21.952 1.00 23.91 3342 ALA A C 1
ATOM 1510 O O . ALA A 1 208 ? 54.880 6.451 21.966 1.00 27.45 3342 ALA A O 1
ATOM 1512 N N . LEU A 1 209 ? 53.323 4.837 21.771 1.00 23.06 3343 LEU A N 1
ATOM 1513 C CA . LEU A 1 209 ? 52.195 5.747 21.766 1.00 22.49 3343 LEU A CA 1
ATOM 1514 C C . LEU A 1 209 ? 51.650 5.859 23.187 1.00 26.84 3343 LEU A C 1
ATOM 1515 O O . LEU A 1 209 ? 51.264 4.857 23.789 1.00 30.36 3343 LEU A O 1
ATOM 1520 N N . ALA A 1 210 ? 51.640 7.070 23.730 1.00 23.60 3344 ALA A N 1
ATOM 1521 C CA . ALA A 1 210 ? 51.127 7.286 25.076 1.00 25.80 3344 ALA A CA 1
ATOM 1522 C C . ALA A 1 210 ? 50.106 8.411 25.082 1.00 23.54 3344 ALA A C 1
ATOM 1523 O O . ALA A 1 210 ? 50.319 9.453 24.466 1.00 32.72 3344 ALA A O 1
ATOM 1525 N N . GLY A 1 211 ? 48.994 8.198 25.775 1.00 22.76 3345 GLY A N 1
ATOM 1526 C CA . GLY A 1 211 ? 47.959 9.209 25.848 1.00 25.33 3345 GLY A CA 1
ATOM 1527 C C . GLY A 1 211 ? 46.834 8.848 26.792 1.00 24.23 3345 GLY A C 1
ATOM 1528 O O . GLY A 1 211 ? 46.879 7.822 27.473 1.00 31.78 3345 GLY A O 1
ATOM 1529 N N . GLY A 1 212 ? 45.819 9.704 26.830 1.00 20.18 3346 GLY A N 1
ATOM 1530 C CA . GLY A 1 212 ? 44.669 9.499 27.687 1.00 19.85 3346 GLY A CA 1
ATOM 1531 C C . GLY A 1 212 ? 43.377 9.884 26.995 1.00 22.08 3346 GLY A C 1
ATOM 1532 O O . GLY A 1 212 ? 43.374 10.662 26.043 1.00 24.82 3346 GLY A O 1
ATOM 1533 N N . VAL A 1 213 ? 42.272 9.329 27.474 1.00 25.42 3347 VAL A N 1
ATOM 1534 C CA . VAL A 1 213 ? 40.965 9.634 26.919 1.00 19.71 3347 VAL A CA 1
ATOM 1535 C C . VAL A 1 213 ? 39.935 9.727 28.039 1.00 28.07 3347 VAL A C 1
ATOM 1536 O O . VAL A 1 213 ? 39.947 8.930 28.979 1.00 25.67 3347 VAL A O 1
ATOM 1540 N N . ASN A 1 214 ? 39.058 10.719 27.948 1.00 25.47 3348 ASN A N 1
ATOM 1541 C CA . ASN A 1 214 ? 38.001 10.878 28.930 1.00 23.64 3348 ASN A CA 1
ATOM 1542 C C . ASN A 1 214 ? 36.768 11.535 28.331 1.00 22.99 3348 ASN A C 1
ATOM 1543 O O . ASN A 1 214 ? 36.843 12.643 27.803 1.00 25.36 3348 ASN A O 1
ATOM 1548 N N . LEU A 1 215 ? 35.634 10.846 28.415 1.00 19.55 3349 LEU A N 1
ATOM 1549 C CA . LEU A 1 215 ? 34.382 11.371 27.884 1.00 22.06 3349 LEU A CA 1
ATOM 1550 C C . LEU A 1 215 ? 33.294 11.403 28.950 1.00 27.58 3349 LEU A C 1
ATOM 1551 O O . LEU A 1 215 ? 33.337 10.645 29.921 1.00 27.25 3349 LEU A O 1
ATOM 1556 N N . SER A 1 216 ? 32.321 12.288 28.764 1.00 25.25 3350 SER A N 1
ATOM 1557 C CA . SER A 1 216 ? 31.178 12.370 29.664 1.00 30.04 3350 SER A CA 1
ATOM 1558 C C . SER A 1 216 ? 29.912 11.964 28.923 1.00 24.91 3350 SER A C 1
ATOM 1559 O O . SER A 1 216 ? 29.147 12.815 28.472 1.00 28.25 3350 SER A O 1
ATOM 1562 N N . VAL A 1 217 ? 29.690 10.660 28.806 1.00 22.81 3351 VAL A N 1
ATOM 1563 C CA . VAL A 1 217 ? 28.621 10.145 27.958 1.00 29.29 3351 VAL A CA 1
ATOM 1564 C C . VAL A 1 217 ? 27.352 9.797 28.734 1.00 32.32 3351 VAL A C 1
ATOM 1565 O O . VAL A 1 217 ? 26.322 9.478 28.141 1.00 37.54 3351 VAL A O 1
ATOM 1569 N N . HIS A 1 218 ? 27.426 9.869 30.058 1.00 31.41 3352 HIS A N 1
ATOM 1570 C CA . HIS A 1 218 ? 26.334 9.416 30.913 1.00 29.62 3352 HIS A CA 1
ATOM 1571 C C . HIS A 1 218 ? 26.115 10.388 32.079 1.00 35.68 3352 HIS A C 1
ATOM 1572 O O . HIS A 1 218 ? 27.071 10.952 32.609 1.00 39.06 3352 HIS A O 1
ATOM 1579 N N . PRO A 1 219 ? 24.851 10.597 32.476 1.00 33.25 3353 PRO A N 1
ATOM 1580 C CA . PRO A 1 219 ? 24.556 11.539 33.563 1.00 34.01 3353 PRO A CA 1
ATOM 1581 C C . PRO A 1 219 ? 25.057 11.075 34.934 1.00 35.17 3353 PRO A C 1
ATOM 1582 O O . PRO A 1 219 ? 25.169 11.893 35.849 1.00 29.96 3353 PRO A O 1
ATOM 1586 N N . GLY A 1 220 ? 25.358 9.787 35.065 1.00 36.17 3354 GLY A N 1
ATOM 1587 C CA . GLY A 1 220 ? 25.796 9.217 36.327 1.00 26.45 3354 GLY A CA 1
ATOM 1588 C C . GLY A 1 220 ? 26.954 9.950 36.977 1.00 34.13 3354 GLY A C 1
ATOM 1589 O O . GLY A 1 220 ? 26.956 10.169 38.190 1.00 38.36 3354 GLY A O 1
ATOM 1590 N N . LYS A 1 221 ? 27.936 10.334 36.167 1.00 28.99 3355 LYS A N 1
ATOM 1591 C CA . LYS A 1 221 ? 29.105 11.051 36.662 1.00 23.64 3355 LYS A CA 1
ATOM 1592 C C . LYS A 1 221 ? 28.705 12.338 37.372 1.00 33.76 3355 LYS A C 1
ATOM 1593 O O . LYS A 1 221 ? 29.315 12.728 38.365 1.00 36.65 3355 LYS A O 1
ATOM 1599 N N . TYR A 1 222 ? 27.667 12.990 36.859 1.00 32.31 3356 TYR A N 1
ATOM 1600 C CA . TYR A 1 222 ? 27.208 14.249 37.425 1.00 29.14 3356 TYR A CA 1
ATOM 1601 C C . TYR A 1 222 ? 26.416 14.042 38.710 1.00 29.28 3356 TYR A C 1
ATOM 1602 O O . TYR A 1 222 ? 26.505 14.851 39.632 1.00 30.89 3356 TYR A O 1
ATOM 1611 N N . LEU A 1 223 ? 25.655 12.955 38.780 1.00 26.72 3357 LEU A N 1
ATOM 1612 C CA . LEU A 1 223 ? 24.953 12.612 40.011 1.00 27.69 3357 LEU A CA 1
ATOM 1613 C C . LEU A 1 223 ? 25.955 12.250 41.102 1.00 35.99 3357 LEU A C 1
ATOM 1614 O O . LEU A 1 223 ? 25.670 12.368 42.293 1.00 40.13 3357 LEU A O 1
ATOM 1627 N N . ILE A 1 225 ? 29.329 13.491 41.380 1.00 31.90 3359 ILE A N 1
ATOM 1628 C CA . ILE A 1 225 ? 30.039 14.669 41.864 1.00 33.40 3359 ILE A CA 1
ATOM 1629 C C . ILE A 1 225 ? 29.094 15.602 42.615 1.00 35.66 3359 ILE A C 1
ATOM 1630 O O . ILE A 1 225 ? 29.533 16.485 43.351 1.00 40.58 3359 ILE A O 1
ATOM 1635 N N . GLY A 1 226 ? 27.794 15.401 42.427 1.00 28.32 3360 GLY A N 1
ATOM 1636 C CA . GLY A 1 226 ? 26.797 16.160 43.157 1.00 29.52 3360 GLY A CA 1
ATOM 1637 C C . GLY A 1 226 ? 26.631 15.615 44.561 1.00 34.96 3360 GLY A C 1
ATOM 1638 O O . GLY A 1 226 ? 26.552 16.367 45.531 1.00 38.53 3360 GLY A O 1
ATOM 1639 N N . GLU A 1 227 ? 26.585 14.292 44.664 1.00 30.04 3361 GLU A N 1
ATOM 1640 C CA . GLU A 1 227 ? 26.453 13.628 45.951 1.00 34.02 3361 GLU A CA 1
ATOM 1641 C C . GLU A 1 227 ? 27.703 13.832 46.799 1.00 34.34 3361 GLU A C 1
ATOM 1642 O O . GLU A 1 227 ? 27.616 14.139 47.986 1.00 39.20 3361 GLU A O 1
ATOM 1648 N N . GLY A 1 228 ? 28.866 13.665 46.178 1.00 34.79 3362 GLY A N 1
ATOM 1649 C CA . GLY A 1 228 ? 30.130 13.802 46.877 1.00 34.24 3362 GLY A CA 1
ATOM 1650 C C . GLY A 1 228 ? 30.568 15.244 47.043 1.00 40.20 3362 GLY A C 1
ATOM 1651 O O . GLY A 1 228 ? 31.588 15.519 47.675 1.00 43.29 3362 GLY A O 1
ATOM 1652 N N . GLN A 1 229 ? 29.791 16.159 46.470 1.00 43.09 3363 GLN A N 1
ATOM 1653 C CA . GLN A 1 229 ? 30.073 17.589 46.539 1.00 30.88 3363 GLN A CA 1
ATOM 1654 C C . GLN A 1 229 ? 31.444 17.936 45.963 1.00 37.75 3363 GLN A C 1
ATOM 1655 O O . GLN A 1 229 ? 32.108 18.855 46.440 1.00 39.43 3363 GLN A O 1
ATOM 1661 N N . PHE A 1 230 ? 31.867 17.195 44.944 1.00 35.24 3364 PHE A N 1
ATOM 1662 C CA . PHE A 1 230 ? 33.133 17.478 44.277 1.00 33.94 3364 PHE A CA 1
ATOM 1663 C C . PHE A 1 230 ? 32.972 18.584 43.242 1.00 34.49 3364 PHE A C 1
ATOM 1664 O O . PHE A 1 230 ? 33.951 19.196 42.818 1.00 35.30 3364 PHE A O 1
ATOM 1672 N N . ALA A 1 231 ? 31.732 18.833 42.834 1.00 28.41 3365 ALA A N 1
ATOM 1673 C CA . ALA A 1 231 ? 31.461 19.798 41.775 1.00 33.86 3365 ALA A CA 1
ATOM 1674 C C . ALA A 1 231 ? 31.475 21.230 42.296 1.00 37.90 3365 ALA A C 1
ATOM 1675 O O . ALA A 1 231 ? 31.059 21.493 43.424 1.00 43.98 3365 ALA A O 1
ATOM 1677 N N . SER A 1 232 ? 31.961 22.152 41.469 1.00 35.90 3366 SER A N 1
ATOM 1678 C CA . SER A 1 232 ? 31.938 23.572 41.807 1.00 38.97 3366 SER A CA 1
ATOM 1679 C C . SER A 1 232 ? 30.573 24.179 41.493 1.00 39.82 3366 SER A C 1
ATOM 1680 O O . SER A 1 232 ? 29.898 23.765 40.551 1.00 35.03 3366 SER A O 1
ATOM 1683 N N . SER A 1 233 ? 30.176 25.168 42.284 1.00 40.38 3367 SER A N 1
ATOM 1684 C CA . SER A 1 233 ? 28.852 25.767 42.162 1.00 40.80 3367 SER A CA 1
ATOM 1685 C C . SER A 1 233 ? 28.657 26.562 40.874 1.00 39.76 3367 SER A C 1
ATOM 1686 O O . SER A 1 233 ? 27.523 26.839 40.482 1.00 39.43 3367 SER A O 1
ATOM 1689 N N . ASP A 1 234 ? 29.758 26.929 40.225 1.00 32.57 3368 ASP A N 1
ATOM 1690 C CA . ASP A 1 234 ? 29.699 27.781 39.040 1.00 36.24 3368 ASP A CA 1
ATOM 1691 C C . ASP A 1 234 ? 30.210 27.076 37.786 1.00 40.00 3368 ASP A C 1
ATOM 1692 O O . ASP A 1 234 ? 30.362 27.699 36.736 1.00 45.36 3368 ASP A O 1
ATOM 1697 N N . GLY A 1 235 ? 30.481 25.780 37.904 1.00 42.87 3369 GLY A N 1
ATOM 1698 C CA . GLY A 1 235 ? 30.928 24.983 36.775 1.00 43.16 3369 GLY A CA 1
ATOM 1699 C C . GLY A 1 235 ? 32.250 25.437 36.191 1.00 42.34 3369 GLY A C 1
ATOM 1700 O O . GLY A 1 235 ? 32.471 25.350 34.985 1.00 44.83 3369 GLY A O 1
ATOM 1701 N N . ARG A 1 236 ? 33.135 25.920 37.053 1.00 41.04 3370 ARG A N 1
ATOM 1702 C CA . ARG A 1 236 ? 34.443 26.383 36.620 1.00 37.47 3370 ARG A CA 1
ATOM 1703 C C . ARG A 1 236 ? 35.540 25.805 37.499 1.00 35.70 3370 ARG A C 1
ATOM 1704 O O . ARG A 1 236 ? 35.321 25.526 38.677 1.00 39.51 3370 ARG A O 1
ATOM 1712 N N . CYS A 1 237 ? 36.719 25.618 36.919 1.00 33.90 3371 CYS A N 1
ATOM 1713 C CA . CYS A 1 237 ? 37.904 25.308 37.704 1.00 34.65 3371 CYS A CA 1
ATOM 1714 C C . CYS A 1 237 ? 38.685 26.591 37.948 1.00 41.76 3371 CYS A C 1
ATOM 1715 O O . CYS A 1 237 ? 39.528 26.976 37.138 1.00 45.03 3371 CYS A O 1
ATOM 1718 N N . ARG A 1 238 ? 38.389 27.260 39.057 1.00 38.13 3372 ARG A N 1
ATOM 1719 C CA . ARG A 1 238 ? 39.094 28.484 39.417 1.00 35.86 3372 ARG A CA 1
ATOM 1720 C C . ARG A 1 238 ? 40.483 28.152 39.944 1.00 37.45 3372 ARG A C 1
ATOM 1721 O O . ARG A 1 238 ? 40.726 28.199 41.150 1.00 34.88 3372 ARG A O 1
ATOM 1729 N N . SER A 1 239 ? 41.386 27.811 39.030 1.00 35.68 3373 SER A N 1
ATOM 1730 C CA . SER A 1 239 ? 42.737 27.397 39.390 1.00 31.89 3373 SER A CA 1
ATOM 1731 C C . SER A 1 239 ? 43.449 28.461 40.214 1.00 39.28 3373 SER A C 1
ATOM 1732 O O . SER A 1 239 ? 43.831 29.509 39.691 1.00 46.34 3373 SER A O 1
ATOM 1735 N N . PHE A 1 240 ? 43.607 28.177 41.505 1.00 36.59 3374 PHE A N 1
ATOM 1736 C CA . PHE A 1 240 ? 44.282 29.063 42.449 1.00 39.01 3374 PHE A CA 1
ATOM 1737 C C . PHE A 1 240 ? 43.569 30.406 42.584 1.00 42.95 3374 PHE A C 1
ATOM 1738 O O . PHE A 1 240 ? 44.171 31.403 42.985 1.00 45.84 3374 PHE A O 1
ATOM 1746 N N . GLY A 1 241 ? 42.281 30.422 42.260 1.00 35.80 3375 GLY A N 1
ATOM 1747 C CA . GLY A 1 241 ? 41.476 31.621 42.389 1.00 42.66 3375 GLY A CA 1
ATOM 1748 C C . GLY A 1 241 ? 40.602 31.589 43.628 1.00 45.58 3375 GLY A C 1
ATOM 1749 O O . GLY A 1 241 ? 40.364 30.527 44.206 1.00 49.31 3375 GLY A O 1
ATOM 1750 N N . GLU A 1 242 ? 40.124 32.758 44.040 1.00 45.24 3376 GLU A N 1
ATOM 1751 C CA . GLU A 1 242 ? 39.251 32.855 45.201 1.00 46.85 3376 GLU A CA 1
ATOM 1752 C C . GLU A 1 242 ? 37.856 32.335 44.870 1.00 43.76 3376 GLU A C 1
ATOM 1753 O O . GLU A 1 242 ? 37.330 32.594 43.788 1.00 46.06 3376 GLU A O 1
ATOM 1755 N N . GLY A 1 243 ? 37.268 31.589 45.799 1.00 38.77 3377 GLY A N 1
ATOM 1756 C CA . GLY A 1 243 ? 35.906 31.113 45.642 1.00 40.79 3377 GLY A CA 1
ATOM 1757 C C . GLY A 1 243 ? 35.774 29.783 44.925 1.00 41.84 3377 GLY A C 1
ATOM 1758 O O . GLY A 1 243 ? 34.666 29.359 44.596 1.00 42.49 3377 GLY A O 1
ATOM 1759 N N . GLY A 1 244 ? 36.900 29.123 44.676 1.00 39.12 3378 GLY A N 1
ATOM 1760 C CA . GLY A 1 244 ? 36.877 27.812 44.053 1.00 39.06 3378 GLY A CA 1
ATOM 1761 C C . GLY A 1 244 ? 36.378 26.764 45.028 1.00 40.19 3378 GLY A C 1
ATOM 1762 O O . GLY A 1 244 ? 37.016 26.508 46.048 1.00 40.17 3378 GLY A O 1
ATOM 1763 N N . ASP A 1 245 ? 35.236 26.158 44.720 1.00 41.28 3379 ASP A N 1
ATOM 1764 C CA . ASP A 1 245 ? 34.621 25.194 45.630 1.00 43.52 3379 ASP A CA 1
ATOM 1765 C C . ASP A 1 245 ? 34.343 23.860 44.947 1.00 42.54 3379 ASP A C 1
ATOM 1766 O O . ASP A 1 245 ? 33.335 23.208 45.221 1.00 48.79 3379 ASP A O 1
ATOM 1771 N N . GLY A 1 246 ? 35.248 23.457 44.063 1.00 35.67 3380 GLY A N 1
ATOM 1772 C CA . GLY A 1 246 ? 35.106 22.206 43.345 1.00 35.53 3380 GLY A CA 1
ATOM 1773 C C . GLY A 1 246 ? 35.649 22.317 41.935 1.00 38.31 3380 GLY A C 1
ATOM 1774 O O . GLY A 1 246 ? 36.341 23.278 41.602 1.00 35.78 3380 GLY A O 1
ATOM 1775 N N . TYR A 1 247 ? 35.334 21.334 41.099 1.00 36.88 3381 TYR A N 1
ATOM 1776 C CA . TYR A 1 247 ? 35.782 21.360 39.715 1.00 33.15 3381 TYR A CA 1
ATOM 1777 C C . TYR A 1 247 ? 34.618 21.167 38.754 1.00 38.54 3381 TYR A C 1
ATOM 1778 O O . TYR A 1 247 ? 33.487 20.920 39.174 1.00 39.38 3381 TYR A O 1
ATOM 1787 N N . VAL A 1 248 ? 34.908 21.298 37.464 1.00 36.83 3382 VAL A N 1
ATOM 1788 C CA . VAL A 1 248 ? 33.941 21.003 36.417 1.00 30.23 3382 VAL A CA 1
ATOM 1789 C C . VAL A 1 248 ? 34.558 19.976 35.470 1.00 30.18 3382 VAL A C 1
ATOM 1790 O O . VAL A 1 248 ? 35.678 20.157 34.992 1.00 35.44 3382 VAL A O 1
ATOM 1794 N N . PRO A 1 249 ? 33.844 18.869 35.225 1.00 28.60 3383 PRO A N 1
ATOM 1795 C CA . PRO A 1 249 ? 34.395 17.803 34.380 1.00 26.15 3383 PRO A CA 1
ATOM 1796 C C . PRO A 1 249 ? 34.529 18.228 32.923 1.00 27.04 3383 PRO A C 1
ATOM 1797 O O . PRO A 1 249 ? 33.742 19.041 32.443 1.00 29.38 3383 PRO A O 1
ATOM 1801 N N . GLY A 1 250 ? 35.526 17.683 32.236 1.00 30.51 3384 GLY A N 1
ATOM 1802 C CA . GLY A 1 250 ? 35.755 18.003 30.840 1.00 28.61 3384 GLY A CA 1
ATOM 1803 C C . GLY A 1 250 ? 36.091 16.776 30.015 1.00 29.08 3384 GLY A C 1
ATOM 1804 O O . GLY A 1 250 ? 36.606 15.789 30.539 1.00 31.58 3384 GLY A O 1
ATOM 1805 N N . GLU A 1 251 ? 35.789 16.841 28.721 1.00 26.99 3385 GLU A N 1
ATOM 1806 C CA . GLU A 1 251 ? 36.079 15.752 27.793 1.00 21.04 3385 GLU A CA 1
ATOM 1807 C C . GLU A 1 251 ? 37.370 16.016 27.030 1.00 28.49 3385 GLU A C 1
ATOM 1808 O O . GLU A 1 251 ? 37.725 17.165 26.790 1.00 33.65 3385 GLU A O 1
ATOM 1814 N N . GLY A 1 252 ? 38.069 14.956 26.639 1.00 26.46 3386 GLY A N 1
ATOM 1815 C CA . GLY A 1 252 ? 39.300 15.125 25.891 1.00 24.66 3386 GLY A CA 1
ATOM 1816 C C . GLY A 1 252 ? 39.959 13.834 25.455 1.00 22.57 3386 GLY A C 1
ATOM 1817 O O . GLY A 1 252 ? 39.862 12.811 26.131 1.00 28.28 3386 GLY A O 1
ATOM 1818 N N . VAL A 1 253 ? 40.622 13.886 24.304 1.00 25.02 3387 VAL A N 1
ATOM 1819 C CA . VAL A 1 253 ? 41.407 12.765 23.801 1.00 22.73 3387 VAL A CA 1
ATOM 1820 C C . VAL A 1 253 ? 42.741 13.287 23.288 1.00 23.58 3387 VAL A C 1
ATOM 1821 O O . VAL A 1 253 ? 42.774 14.221 22.491 1.00 26.37 3387 VAL A O 1
ATOM 1825 N N . GLY A 1 254 ? 43.838 12.692 23.737 1.00 20.50 3388 GLY A N 1
ATOM 1826 C CA . GLY A 1 254 ? 45.150 13.128 23.300 1.00 23.79 3388 GLY A CA 1
ATOM 1827 C C . GLY A 1 254 ? 46.169 12.011 23.335 1.00 28.10 3388 GLY A C 1
ATOM 1828 O O . GLY A 1 254 ? 45.983 11.014 24.036 1.00 27.49 3388 GLY A O 1
ATOM 1829 N N . ALA A 1 255 ? 47.248 12.177 22.576 1.00 26.26 3389 ALA A N 1
ATOM 1830 C CA . ALA A 1 255 ? 48.321 11.189 22.550 1.00 28.04 3389 ALA A CA 1
ATOM 1831 C C . ALA A 1 255 ? 49.635 11.784 22.056 1.00 25.12 3389 ALA A C 1
ATOM 1832 O O . ALA A 1 255 ? 49.649 12.787 21.343 1.00 30.79 3389 ALA A O 1
ATOM 1834 N N . VAL A 1 256 ? 50.737 11.160 22.454 1.00 24.12 3390 VAL A N 1
ATOM 1835 C CA . VAL A 1 256 ? 52.052 11.516 21.941 1.00 23.82 3390 VAL A CA 1
ATOM 1836 C C . VAL A 1 256 ? 52.773 10.267 21.456 1.00 28.47 3390 VAL A C 1
ATOM 1837 O O . VAL A 1 256 ? 52.576 9.177 21.994 1.00 29.42 3390 VAL A O 1
ATOM 1841 N N . LEU A 1 257 ? 53.596 10.427 20.425 1.00 24.69 3391 LEU A N 1
ATOM 1842 C CA . LEU A 1 257 ? 54.468 9.352 19.978 1.00 29.76 3391 LEU A CA 1
ATOM 1843 C C . LEU A 1 257 ? 55.841 9.552 20.606 1.00 31.91 3391 LEU A C 1
ATOM 1844 O O . LEU A 1 257 ? 56.492 10.571 20.376 1.00 29.47 3391 LEU A O 1
ATOM 1849 N N . LEU A 1 258 ? 56.270 8.584 21.411 1.00 33.13 3392 LEU A N 1
ATOM 1850 C CA . LEU A 1 258 ? 57.510 8.717 22.168 1.00 30.07 3392 LEU A CA 1
ATOM 1851 C C . LEU A 1 258 ? 58.632 7.856 21.601 1.00 31.51 3392 LEU A C 1
ATOM 1852 O O . LEU A 1 258 ? 58.392 6.780 21.053 1.00 32.14 3392 LEU A O 1
ATOM 1857 N N . ARG A 1 259 ? 59.861 8.331 21.764 1.00 28.85 3393 ARG A N 1
ATOM 1858 C CA . ARG A 1 259 ? 61.021 7.702 21.150 1.00 30.70 3393 ARG A CA 1
ATOM 1859 C C . ARG A 1 259 ? 62.315 8.195 21.798 1.00 34.71 3393 ARG A C 1
ATOM 1860 O O . ARG A 1 259 ? 62.420 9.370 22.144 1.00 36.74 3393 ARG A O 1
ATOM 1868 N N . PRO A 1 260 ? 63.297 7.294 21.984 1.00 36.51 3394 PRO A N 1
ATOM 1869 C CA . PRO A 1 260 ? 64.616 7.716 22.473 1.00 33.46 3394 PRO A CA 1
ATOM 1870 C C . PRO A 1 260 ? 65.208 8.812 21.594 1.00 40.20 3394 PRO A C 1
ATOM 1871 O O . PRO A 1 260 ? 65.228 8.665 20.373 1.00 40.65 3394 PRO A O 1
ATOM 1875 N N . LEU A 1 261 ? 65.676 9.890 22.216 1.00 42.06 3395 LEU A N 1
ATOM 1876 C CA . LEU A 1 261 ? 66.124 11.083 21.501 1.00 36.52 3395 LEU A CA 1
ATOM 1877 C C . LEU A 1 261 ? 67.154 10.790 20.413 1.00 45.11 3395 LEU A C 1
ATOM 1878 O O . LEU A 1 261 ? 67.092 11.361 19.326 1.00 47.07 3395 LEU A O 1
ATOM 1883 N N . ALA A 1 262 ? 68.094 9.899 20.708 1.00 44.63 3396 ALA A N 1
ATOM 1884 C CA . ALA A 1 262 ? 69.140 9.548 19.753 1.00 45.93 3396 ALA A CA 1
ATOM 1885 C C . ALA A 1 262 ? 68.554 8.955 18.475 1.00 44.74 3396 ALA A C 1
ATOM 1886 O O . ALA A 1 262 ? 69.011 9.258 17.372 1.00 49.42 3396 ALA A O 1
ATOM 1888 N N . ASP A 1 263 ? 67.537 8.114 18.634 1.00 39.68 3397 ASP A N 1
ATOM 1889 C CA . ASP A 1 263 ? 66.901 7.449 17.503 1.00 37.63 3397 ASP A CA 1
ATOM 1890 C C . ASP A 1 263 ? 66.083 8.429 16.669 1.00 40.15 3397 ASP A C 1
ATOM 1891 O O . ASP A 1 263 ? 66.050 8.333 15.443 1.00 42.13 3397 ASP A O 1
ATOM 1896 N N . ALA A 1 264 ? 65.420 9.369 17.334 1.00 36.12 3398 ALA A N 1
ATOM 1897 C CA . ALA A 1 264 ? 64.639 10.381 16.632 1.00 42.79 3398 ALA A CA 1
ATOM 1898 C C . ALA A 1 264 ? 65.551 11.304 15.832 1.00 45.96 3398 ALA A C 1
ATOM 1899 O O . ALA A 1 264 ? 65.273 11.614 14.674 1.00 51.48 3398 ALA A O 1
ATOM 1901 N N . VAL A 1 265 ? 66.639 11.740 16.457 1.00 46.94 3399 VAL A N 1
ATOM 1902 C CA . VAL A 1 265 ? 67.609 12.604 15.796 1.00 47.74 3399 VAL A CA 1
ATOM 1903 C C . VAL A 1 265 ? 68.217 11.908 14.580 1.00 50.11 3399 VAL A C 1
ATOM 1904 O O . VAL A 1 265 ? 68.343 12.507 13.512 1.00 49.29 3399 VAL A O 1
ATOM 1908 N N . ALA A 1 266 ? 68.568 10.636 14.743 1.00 54.62 3400 ALA A N 1
ATOM 1909 C CA . ALA A 1 266 ? 69.188 9.864 13.667 1.00 42.53 3400 ALA A CA 1
ATOM 1910 C C . ALA A 1 266 ? 68.234 9.622 12.499 1.00 45.59 3400 ALA A C 1
ATOM 1911 O O . ALA A 1 266 ? 68.670 9.436 11.362 1.00 52.78 3400 ALA A O 1
ATOM 1913 N N . ASP A 1 267 ? 66.936 9.625 12.784 1.00 45.43 3401 ASP A N 1
ATOM 1914 C CA . ASP A 1 267 ? 65.925 9.323 11.775 1.00 47.26 3401 ASP A CA 1
ATOM 1915 C C . ASP A 1 267 ? 65.303 10.583 11.187 1.00 46.19 3401 ASP A C 1
ATOM 1916 O O . ASP A 1 267 ? 64.381 10.508 10.376 1.00 56.00 3401 ASP A O 1
ATOM 1921 N N . GLY A 1 268 ? 65.810 11.739 11.601 1.00 46.85 3402 GLY A N 1
ATOM 1922 C CA . GLY A 1 268 ? 65.329 13.010 11.094 1.00 47.76 3402 GLY A CA 1
ATOM 1923 C C . GLY A 1 268 ? 63.885 13.301 11.456 1.00 46.82 3402 GLY A C 1
ATOM 1924 O O . GLY A 1 268 ? 63.176 13.975 10.708 1.00 47.52 3402 GLY A O 1
ATOM 1925 N N . ASP A 1 269 ? 63.449 12.793 12.605 1.00 45.33 3403 ASP A N 1
ATOM 1926 C CA . ASP A 1 269 ? 62.084 13.018 13.072 1.00 44.37 3403 ASP A CA 1
ATOM 1927 C C . ASP A 1 269 ? 61.878 14.452 13.532 1.00 44.85 3403 ASP A C 1
ATOM 1928 O O . ASP A 1 269 ? 62.832 15.147 13.876 1.00 51.49 3403 ASP A O 1
ATOM 1933 N N . ARG A 1 270 ? 60.624 14.890 13.531 1.00 44.52 3404 ARG A N 1
ATOM 1934 C CA . ARG A 1 270 ? 60.258 16.121 14.210 1.00 44.68 3404 ARG A CA 1
ATOM 1935 C C . ARG A 1 270 ? 60.420 15.890 15.701 1.00 47.99 3404 ARG A C 1
ATOM 1936 O O . ARG A 1 270 ? 60.205 14.782 16.185 1.00 50.77 3404 ARG A O 1
ATOM 1944 N N . ILE A 1 271 ? 60.814 16.922 16.434 1.00 43.91 3405 ILE A N 1
ATOM 1945 C CA . ILE A 1 271 ? 60.950 16.790 17.876 1.00 42.94 3405 ILE A CA 1
ATOM 1946 C C . ILE A 1 271 ? 60.233 17.946 18.563 1.00 45.39 3405 ILE A C 1
ATOM 1947 O O . ILE A 1 271 ? 60.724 19.074 18.589 1.00 47.93 3405 ILE A O 1
ATOM 1952 N N . LEU A 1 272 ? 59.056 17.652 19.104 1.00 41.82 3406 LEU A N 1
ATOM 1953 C CA . LEU A 1 272 ? 58.198 18.669 19.695 1.00 41.82 3406 LEU A CA 1
ATOM 1954 C C . LEU A 1 272 ? 58.632 18.995 21.117 1.00 55.06 3406 LEU A C 1
ATOM 1955 O O . LEU A 1 272 ? 58.156 19.956 21.720 1.00 58.69 3406 LEU A O 1
ATOM 1960 N N . GLY A 1 273 ? 59.540 18.183 21.644 1.00 53.49 3407 GLY A N 1
ATOM 1961 C CA . GLY A 1 273 ? 60.040 18.356 22.992 1.00 40.79 3407 GLY A CA 1
ATOM 1962 C C . GLY A 1 273 ? 60.709 17.088 23.478 1.00 47.20 3407 GLY A C 1
ATOM 1963 O O . GLY A 1 273 ? 60.654 16.053 22.812 1.00 47.29 3407 GLY A O 1
ATOM 1964 N N . VAL A 1 274 ? 61.343 17.165 24.643 1.00 44.79 3408 VAL A N 1
ATOM 1965 C CA . VAL A 1 274 ? 62.037 16.017 25.206 1.00 39.37 3408 VAL A CA 1
ATOM 1966 C C . VAL A 1 274 ? 61.641 15.791 26.658 1.00 46.33 3408 VAL A C 1
ATOM 1967 O O . VAL A 1 274 ? 61.729 16.699 27.482 1.00 45.85 3408 VAL A O 1
ATOM 1971 N N . ILE A 1 275 ? 61.195 14.578 26.966 1.00 46.23 3409 ILE A N 1
ATOM 1972 C CA . ILE A 1 275 ? 60.891 14.207 28.341 1.00 36.41 3409 ILE A CA 1
ATOM 1973 C C . ILE A 1 275 ? 62.182 13.850 29.066 1.00 36.88 3409 ILE A C 1
ATOM 1974 O O . ILE A 1 275 ? 62.861 12.891 28.703 1.00 42.78 3409 ILE A O 1
ATOM 1979 N N . ARG A 1 276 ? 62.524 14.633 30.084 1.00 37.43 3410 ARG A N 1
ATOM 1980 C CA . ARG A 1 276 ? 63.772 14.441 30.812 1.00 38.12 3410 ARG A CA 1
ATOM 1981 C C . ARG A 1 276 ? 63.607 13.454 31.961 1.00 41.76 3410 ARG A C 1
ATOM 1982 O O . ARG A 1 276 ? 64.526 12.698 32.277 1.00 42.11 3410 ARG A O 1
ATOM 1990 N N . GLY A 1 277 ? 62.432 13.464 32.584 1.00 36.26 3411 GLY A N 1
ATOM 1991 C CA . GLY A 1 277 ? 62.167 12.593 33.713 1.00 37.62 3411 GLY A CA 1
ATOM 1992 C C . GLY A 1 277 ? 60.700 12.490 34.087 1.00 41.71 3411 GLY A C 1
ATOM 1993 O O . GLY A 1 277 ? 59.918 13.417 33.869 1.00 41.26 3411 GLY A O 1
ATOM 1994 N N . THR A 1 278 ? 60.325 11.344 34.642 1.00 33.30 3412 THR A N 1
ATOM 1995 C CA . THR A 1 278 ? 58.973 11.133 35.143 1.00 32.22 3412 THR A CA 1
ATOM 1996 C C . THR A 1 278 ? 59.030 10.476 36.512 1.00 35.61 3412 THR A C 1
ATOM 1997 O O . THR A 1 278 ? 60.020 9.835 36.860 1.00 37.44 3412 THR A O 1
ATOM 2001 N N . ALA A 1 279 ? 57.966 10.635 37.290 1.00 33.20 3413 ALA A N 1
ATOM 2002 C CA . ALA A 1 279 ? 57.896 10.005 38.600 1.00 32.98 3413 ALA A CA 1
ATOM 2003 C C . ALA A 1 279 ? 56.454 9.740 38.996 1.00 29.85 3413 ALA A C 1
ATOM 2004 O O . ALA A 1 279 ? 55.545 10.460 38.589 1.00 32.46 3413 ALA A O 1
ATOM 2006 N N . VAL A 1 280 ? 56.258 8.706 39.805 1.00 32.00 3414 VAL A N 1
ATOM 2007 C CA . VAL A 1 280 ? 54.926 8.271 40.201 1.00 28.24 3414 VAL A CA 1
ATOM 2008 C C . VAL A 1 280 ? 54.929 7.746 41.641 1.00 37.69 3414 VAL A C 1
ATOM 2009 O O . VAL A 1 280 ? 55.803 6.967 42.018 1.00 38.78 3414 VAL A O 1
ATOM 2013 N N . ASN A 1 281 ? 53.967 8.189 42.449 1.00 27.91 3415 ASN A N 1
ATOM 2014 C CA . ASN A 1 281 ? 53.830 7.677 43.811 1.00 33.79 3415 ASN A CA 1
ATOM 2015 C C . ASN A 1 281 ? 52.389 7.726 44.318 1.00 32.47 3415 ASN A C 1
ATOM 2016 O O . ASN A 1 281 ? 51.452 7.857 43.532 1.00 33.58 3415 ASN A O 1
ATOM 2021 N N . HIS A 1 282 ? 52.218 7.629 45.633 1.00 27.26 3416 HIS A N 1
ATOM 2022 C CA . HIS A 1 282 ? 50.890 7.685 46.231 1.00 31.68 3416 HIS A CA 1
ATOM 2023 C C . HIS A 1 282 ? 50.899 8.451 47.552 1.00 33.25 3416 HIS A C 1
ATOM 2024 O O . HIS A 1 282 ? 51.890 8.441 48.281 1.00 34.33 3416 HIS A O 1
ATOM 2031 N N . GLY A 1 283 ? 49.782 9.107 47.854 1.00 27.19 3417 GLY A N 1
ATOM 2032 C CA . GLY A 1 283 ? 49.683 9.977 49.013 1.00 27.95 3417 GLY A CA 1
ATOM 2033 C C . GLY A 1 283 ? 49.650 9.277 50.358 1.00 28.08 3417 GLY A C 1
ATOM 2034 O O . GLY A 1 283 ? 49.802 9.919 51.398 1.00 28.93 3417 GLY A O 1
ATOM 2035 N N . GLY A 1 284 ? 49.451 7.964 50.345 1.00 27.33 3418 GLY A N 1
ATOM 2036 C CA . GLY A 1 284 ? 49.394 7.196 51.574 1.00 27.46 3418 GLY A CA 1
ATOM 2037 C C . GLY A 1 284 ? 48.109 7.435 52.342 1.00 30.52 3418 GLY A C 1
ATOM 2038 O O . GLY A 1 284 ? 47.075 7.752 51.755 1.00 31.37 3418 GLY A O 1
ATOM 2039 N N . HIS A 1 285 ? 48.175 7.292 53.662 1.00 27.77 3419 HIS A N 1
ATOM 2040 C CA . HIS A 1 285 ? 46.986 7.399 54.495 1.00 30.63 3419 HIS A CA 1
ATOM 2041 C C . HIS A 1 285 ? 46.764 8.815 55.003 1.00 33.59 3419 HIS A C 1
ATOM 2042 O O . HIS A 1 285 ? 47.223 9.179 56.086 1.00 34.12 3419 HIS A O 1
ATOM 2049 N N . THR A 1 286 ? 46.052 9.610 54.215 1.00 35.16 3420 THR A N 1
ATOM 2050 C CA . THR A 1 286 ? 45.670 10.952 54.628 1.00 34.71 3420 THR A CA 1
ATOM 2051 C C . THR A 1 286 ? 44.375 10.902 55.439 1.00 36.50 3420 THR A C 1
ATOM 2052 O O . THR A 1 286 ? 43.848 9.825 55.717 1.00 38.92 3420 THR A O 1
ATOM 2056 N N . HIS A 1 287 ? 43.859 12.068 55.811 1.00 36.16 3421 HIS A N 1
ATOM 2057 C CA . HIS A 1 287 ? 42.688 12.142 56.681 1.00 39.54 3421 HIS A CA 1
ATOM 2058 C C . HIS A 1 287 ? 41.392 11.796 55.954 1.00 35.27 3421 HIS A C 1
ATOM 2059 O O . HIS A 1 287 ? 40.309 11.832 56.540 1.00 35.71 3421 HIS A O 1
ATOM 2066 N N . GLY A 1 288 ? 41.515 11.454 54.677 1.00 27.60 3422 GLY A N 1
ATOM 2067 C CA . GLY A 1 288 ? 40.384 11.048 53.867 1.00 26.12 3422 GLY A CA 1
ATOM 2068 C C . GLY A 1 288 ? 40.886 10.494 52.550 1.00 25.48 3422 GLY A C 1
ATOM 2069 O O . GLY A 1 288 ? 41.943 10.902 52.068 1.00 31.44 3422 GLY A O 1
ATOM 2070 N N . PHE A 1 289 ? 40.133 9.566 51.970 1.00 30.54 3423 PHE A N 1
ATOM 2071 C CA . PHE A 1 289 ? 40.560 8.883 50.753 1.00 26.93 3423 PHE A CA 1
ATOM 2072 C C . PHE A 1 289 ? 40.874 9.859 49.623 1.00 29.14 3423 PHE A C 1
ATOM 2073 O O . PHE A 1 289 ? 41.842 9.673 48.887 1.00 24.24 3423 PHE A O 1
ATOM 2081 N N . THR A 1 290 ? 40.069 10.908 49.504 1.00 26.92 3424 THR A N 1
ATOM 2082 C CA . THR A 1 290 ? 40.241 11.881 48.430 1.00 26.54 3424 THR A CA 1
ATOM 2083 C C . THR A 1 290 ? 40.982 13.134 48.891 1.00 32.53 3424 THR A C 1
ATOM 2084 O O . THR A 1 290 ? 40.964 14.156 48.208 1.00 38.03 3424 THR A O 1
ATOM 2088 N N . VAL A 1 291 ? 41.635 13.053 50.047 1.00 26.35 3425 VAL A N 1
ATOM 2089 C CA . VAL A 1 291 ? 42.413 14.181 50.556 1.00 32.65 3425 VAL A CA 1
ATOM 2090 C C . VAL A 1 291 ? 43.873 14.100 50.111 1.00 33.76 3425 VAL A C 1
ATOM 2091 O O . VAL A 1 291 ? 44.590 13.173 50.489 1.00 36.33 3425 VAL A O 1
ATOM 2095 N N . PRO A 1 292 ? 44.318 15.075 49.305 1.00 28.41 3426 PRO A N 1
ATOM 2096 C CA . PRO A 1 292 ? 45.686 15.097 48.769 1.00 28.97 3426 PRO A CA 1
ATOM 2097 C C . PRO A 1 292 ? 46.757 15.319 49.836 1.00 32.44 3426 PRO A C 1
ATOM 2098 O O . PRO A 1 292 ? 46.493 15.918 50.878 1.00 34.00 3426 PRO A O 1
ATOM 2102 N N . ASN A 1 293 ? 47.962 14.836 49.553 1.00 32.38 3427 ASN A N 1
ATOM 2103 C CA . ASN A 1 293 ? 49.081 14.899 50.485 1.00 35.00 3427 ASN A CA 1
ATOM 2104 C C . ASN A 1 293 ? 50.211 15.770 49.941 1.00 32.05 3427 ASN A C 1
ATOM 2105 O O . ASN A 1 293 ? 50.873 15.395 48.976 1.00 31.84 3427 ASN A O 1
ATOM 2110 N N . PRO A 1 294 ? 50.450 16.928 50.573 1.00 39.90 3428 PRO A N 1
ATOM 2111 C CA . PRO A 1 294 ? 51.456 17.867 50.068 1.00 34.33 3428 PRO A CA 1
ATOM 2112 C C . PRO A 1 294 ? 52.867 17.286 50.094 1.00 41.16 3428 PRO A C 1
ATOM 2113 O O . PRO A 1 294 ? 53.667 17.587 49.210 1.00 43.45 3428 PRO A O 1
ATOM 2117 N N . LEU A 1 295 ? 53.163 16.457 51.089 1.00 39.52 3429 LEU A N 1
ATOM 2118 C CA . LEU A 1 295 ? 54.489 15.862 51.204 1.00 40.06 3429 LEU A CA 1
ATOM 2119 C C . LEU A 1 295 ? 54.726 14.825 50.108 1.00 34.47 3429 LEU A C 1
ATOM 2120 O O . LEU A 1 295 ? 55.838 14.690 49.601 1.00 40.10 3429 LEU A O 1
ATOM 2125 N N . ALA A 1 296 ? 53.675 14.097 49.745 1.00 33.10 3430 ALA A N 1
ATOM 2126 C CA . ALA A 1 296 ? 53.769 13.107 48.680 1.00 32.13 3430 ALA A CA 1
ATOM 2127 C C . ALA A 1 296 ? 53.946 13.791 47.333 1.00 35.70 3430 ALA A C 1
ATOM 2128 O O . ALA A 1 296 ? 54.699 13.321 46.480 1.00 38.02 3430 ALA A O 1
ATOM 2130 N N . GLN A 1 297 ? 53.246 14.904 47.149 1.00 34.21 3431 GLN A N 1
ATOM 2131 C CA . GLN A 1 297 ? 53.365 15.681 45.924 1.00 32.61 3431 GLN A CA 1
ATOM 2132 C C . GLN A 1 297 ? 54.772 16.240 45.786 1.00 41.53 3431 GLN A C 1
ATOM 2133 O O . GLN A 1 297 ? 55.352 16.226 44.702 1.00 43.49 3431 GLN A O 1
ATOM 2139 N N . ALA A 1 298 ? 55.320 16.724 46.894 1.00 34.94 3432 ALA A N 1
ATOM 2140 C CA . ALA A 1 298 ? 56.674 17.255 46.902 1.00 36.31 3432 ALA A CA 1
ATOM 2141 C C . ALA A 1 298 ? 57.677 16.162 46.559 1.00 42.63 3432 ALA A C 1
ATOM 2142 O O . ALA A 1 298 ? 58.658 16.403 45.860 1.00 45.40 3432 ALA A O 1
ATOM 2144 N N . ALA A 1 299 ? 57.416 14.955 47.047 1.00 39.24 3433 ALA A N 1
ATOM 2145 C CA . ALA A 1 299 ? 58.324 13.837 46.832 1.00 37.43 3433 ALA A CA 1
ATOM 2146 C C . ALA A 1 299 ? 58.351 13.410 45.368 1.00 36.86 3433 ALA A C 1
ATOM 2147 O O . ALA A 1 299 ? 59.423 13.184 44.804 1.00 39.11 3433 ALA A O 1
ATOM 2149 N N . VAL A 1 300 ? 57.176 13.304 44.752 1.00 33.38 3434 VAL A N 1
ATOM 2150 C CA . VAL A 1 300 ? 57.098 12.839 43.372 1.00 33.89 3434 VAL A CA 1
ATOM 2151 C C . VAL A 1 300 ? 57.701 13.879 42.426 1.00 37.52 3434 VAL A C 1
ATOM 2152 O O . VAL A 1 300 ? 58.299 13.529 41.410 1.00 33.59 3434 VAL A O 1
ATOM 2156 N N . ILE A 1 301 ? 57.572 15.153 42.783 1.00 38.50 3435 ILE A N 1
ATOM 2157 C CA . ILE A 1 301 ? 58.125 16.233 41.978 1.00 37.95 3435 ILE A CA 1
ATOM 2158 C C . ILE A 1 301 ? 59.652 16.243 42.055 1.00 43.77 3435 ILE A C 1
ATOM 2159 O O . ILE A 1 301 ? 60.329 16.402 41.039 1.00 46.99 3435 ILE A O 1
ATOM 2164 N N . ARG A 1 302 ? 60.192 16.057 43.257 1.00 37.10 3436 ARG A N 1
ATOM 2165 C CA . ARG A 1 302 ? 61.638 15.969 43.430 1.00 38.29 3436 ARG A CA 1
ATOM 2166 C C . ARG A 1 302 ? 62.211 14.731 42.748 1.00 37.76 3436 ARG A C 1
ATOM 2167 O O . ARG A 1 302 ? 63.295 14.781 42.167 1.00 41.47 3436 ARG A O 1
ATOM 2175 N N . SER A 1 303 ? 61.486 13.619 42.829 1.00 41.25 3437 SER A N 1
ATOM 2176 C CA . SER A 1 303 ? 61.937 12.367 42.228 1.00 42.88 3437 SER A CA 1
ATOM 2177 C C . SER A 1 303 ? 62.077 12.503 40.720 1.00 44.04 3437 SER A C 1
ATOM 2178 O O . SER A 1 303 ? 63.030 11.995 40.127 1.00 48.40 3437 SER A O 1
ATOM 2181 N N . ALA A 1 304 ? 61.122 13.193 40.105 1.00 40.26 3438 ALA A N 1
ATOM 2182 C CA . ALA A 1 304 ? 61.152 13.416 38.666 1.00 38.81 3438 ALA A CA 1
ATOM 2183 C C . ALA A 1 304 ? 62.313 14.332 38.306 1.00 38.41 3438 ALA A C 1
ATOM 2184 O O . ALA A 1 304 ? 63.007 14.109 37.315 1.00 37.09 3438 ALA A O 1
ATOM 2186 N N . TRP A 1 305 ? 62.520 15.358 39.124 1.00 37.71 3439 TRP A N 1
ATOM 2187 C CA . TRP A 1 305 ? 63.627 16.287 38.931 1.00 39.26 3439 TRP A CA 1
ATOM 2188 C C . TRP A 1 305 ? 64.977 15.577 38.996 1.00 39.97 3439 TRP A C 1
ATOM 2189 O O . TRP A 1 305 ? 65.843 15.806 38.152 1.00 43.18 3439 TRP A O 1
ATOM 2200 N N . ARG A 1 306 ? 65.149 14.713 39.992 1.00 39.72 3440 ARG A N 1
ATOM 2201 C CA . ARG A 1 306 ? 66.403 13.983 40.161 1.00 46.06 3440 ARG A CA 1
ATOM 2202 C C . ARG A 1 306 ? 66.657 13.063 38.972 1.00 43.29 3440 ARG A C 1
ATOM 2203 O O . ARG A 1 306 ? 67.771 12.987 38.461 1.00 47.10 3440 ARG A O 1
ATOM 2205 N N . ARG A 1 307 ? 65.611 12.373 38.534 1.00 38.42 3441 ARG A N 1
ATOM 2206 C CA . ARG A 1 307 ? 65.708 11.474 37.392 1.00 41.53 3441 ARG A CA 1
ATOM 2207 C C . ARG A 1 307 ? 65.988 12.250 36.108 1.00 42.04 3441 ARG A C 1
ATOM 2208 O O . ARG A 1 307 ? 66.634 11.743 35.190 1.00 38.83 3441 ARG A O 1
ATOM 2216 N N . ALA A 1 308 ? 65.502 13.486 36.056 1.00 45.17 3442 ALA A N 1
ATOM 2217 C CA . ALA A 1 308 ? 65.686 14.343 34.892 1.00 39.39 3442 ALA A CA 1
ATOM 2218 C C . ALA A 1 308 ? 67.071 14.977 34.883 1.00 50.15 3442 ALA A C 1
ATOM 2219 O O . ALA A 1 308 ? 67.581 15.362 33.831 1.00 49.96 3442 ALA A O 1
ATOM 2221 N N . GLY A 1 309 ? 67.673 15.088 36.062 1.00 41.75 3443 GLY A N 1
ATOM 2222 C CA . GLY A 1 309 ? 68.990 15.682 36.192 1.00 43.44 3443 GLY A CA 1
ATOM 2223 C C . GLY A 1 309 ? 68.984 17.174 35.920 1.00 48.98 3443 GLY A C 1
ATOM 2224 O O . GLY A 1 309 ? 69.959 17.727 35.413 1.00 58.14 3443 GLY A O 1
ATOM 2225 N N . VAL A 1 310 ? 67.880 17.829 36.262 1.00 47.24 3444 VAL A N 1
ATOM 2226 C CA . VAL A 1 310 ? 67.732 19.257 36.015 1.00 48.54 3444 VAL A CA 1
ATOM 2227 C C . VAL A 1 310 ? 67.989 20.076 37.274 1.00 53.74 3444 VAL A C 1
ATOM 2228 O O . VAL A 1 310 ? 67.983 19.545 38.385 1.00 56.35 3444 VAL A O 1
ATOM 2232 N N . ASP A 1 311 ? 68.223 21.372 37.086 1.00 55.96 3445 ASP A N 1
ATOM 2233 C CA . ASP A 1 311 ? 68.318 22.319 38.191 1.00 51.16 3445 ASP A CA 1
ATOM 2234 C C . ASP A 1 311 ? 67.009 23.100 38.268 1.00 53.13 3445 ASP A C 1
ATOM 2235 O O . ASP A 1 311 ? 66.761 23.976 37.442 1.00 56.73 3445 ASP A O 1
ATOM 2240 N N . PRO A 1 312 ? 66.164 22.774 39.259 1.00 51.87 3446 PRO A N 1
ATOM 2241 C CA . PRO A 1 312 ? 64.827 23.354 39.445 1.00 50.24 3446 PRO A CA 1
ATOM 2242 C C . PRO A 1 312 ? 64.788 24.880 39.375 1.00 55.34 3446 PRO A C 1
ATOM 2243 O O . PRO A 1 312 ? 63.737 25.443 39.073 1.00 59.93 3446 PRO A O 1
ATOM 2247 N N . ARG A 1 313 ? 65.909 25.538 39.650 1.00 49.06 3447 ARG A N 1
ATOM 2248 C CA . ARG A 1 313 ? 65.990 26.989 39.523 1.00 50.52 3447 ARG A CA 1
ATOM 2249 C C . ARG A 1 313 ? 65.773 27.420 38.069 1.00 55.68 3447 ARG A C 1
ATOM 2250 O O . ARG A 1 313 ? 65.320 28.534 37.798 1.00 58.73 3447 ARG A O 1
ATOM 2258 N N . ASP A 1 314 ? 66.075 26.519 37.138 1.00 55.63 3448 ASP A N 1
ATOM 2259 C CA . ASP A 1 314 ? 65.962 26.816 35.714 1.00 49.89 3448 ASP A CA 1
ATOM 2260 C C . ASP A 1 314 ? 64.559 26.576 35.160 1.00 60.03 3448 ASP A C 1
ATOM 2261 O O . ASP A 1 314 ? 64.277 26.946 34.020 1.00 63.16 3448 ASP A O 1
ATOM 2266 N N . ILE A 1 315 ? 63.692 25.950 35.954 1.00 56.65 3449 ILE A N 1
ATOM 2267 C CA . ILE A 1 315 ? 62.314 25.700 35.533 1.00 45.74 3449 ILE A CA 1
ATOM 2268 C C . ILE A 1 315 ? 61.620 27.011 35.187 1.00 50.51 3449 ILE A C 1
ATOM 2269 O O . ILE A 1 315 ? 61.514 27.907 36.025 1.00 52.65 3449 ILE A O 1
ATOM 2274 N N . GLY A 1 316 ? 61.154 27.122 33.948 1.00 50.91 3450 GLY A N 1
ATOM 2275 C CA . GLY A 1 316 ? 60.542 28.350 33.479 1.00 53.82 3450 GLY A CA 1
ATOM 2276 C C . GLY A 1 316 ? 59.041 28.384 33.674 1.00 46.13 3450 GLY A C 1
ATOM 2277 O O . GLY A 1 316 ? 58.451 29.453 33.822 1.00 46.84 3450 GLY A O 1
ATOM 2278 N N . CYS A 1 317 ? 58.420 27.210 33.679 1.00 44.53 3451 CYS A N 1
ATOM 2279 C CA . CYS A 1 317 ? 56.969 27.127 33.774 1.00 43.53 3451 CYS A CA 1
ATOM 2280 C C . CYS A 1 317 ? 56.511 25.813 34.396 1.00 41.89 3451 CYS A C 1
ATOM 2281 O O . CYS A 1 317 ? 57.059 24.750 34.107 1.00 41.25 3451 CYS A O 1
ATOM 2284 N N . ILE A 1 318 ? 55.505 25.900 35.259 1.00 41.29 3452 ILE A N 1
ATOM 2285 C CA . ILE A 1 318 ? 54.867 24.720 35.826 1.00 39.77 3452 ILE A CA 1
ATOM 2286 C C . ILE A 1 318 ? 53.403 24.665 35.408 1.00 41.65 3452 ILE A C 1
ATOM 2287 O O . ILE A 1 318 ? 52.630 25.574 35.713 1.00 43.10 3452 ILE A O 1
ATOM 2292 N N . GLU A 1 319 ? 53.028 23.607 34.699 1.00 39.88 3453 GLU A N 1
ATOM 2293 C CA . GLU A 1 319 ? 51.625 23.362 34.391 1.00 37.08 3453 GLU A CA 1
ATOM 2294 C C . GLU A 1 319 ? 51.012 22.529 35.512 1.00 40.36 3453 GLU A C 1
ATOM 2295 O O . GLU A 1 319 ? 51.196 21.312 35.573 1.00 41.23 3453 GLU A O 1
ATOM 2301 N N . ALA A 1 320 ? 50.290 23.200 36.403 1.00 40.95 3454 ALA A N 1
ATOM 2302 C CA . ALA A 1 320 ? 49.812 22.583 37.636 1.00 39.80 3454 ALA A CA 1
ATOM 2303 C C . ALA A 1 320 ? 48.524 21.783 37.455 1.00 36.82 3454 ALA A C 1
ATOM 2304 O O . ALA A 1 320 ? 47.830 21.907 36.446 1.00 33.89 3454 ALA A O 1
ATOM 2306 N N . HIS A 1 321 ? 48.227 20.954 38.449 1.00 33.16 3455 HIS A N 1
ATOM 2307 C CA . HIS A 1 321 ? 46.961 20.240 38.519 1.00 33.25 3455 HIS A CA 1
ATOM 2308 C C . HIS A 1 321 ? 45.823 21.256 38.537 1.00 38.45 3455 HIS A C 1
ATOM 2309 O O . HIS A 1 321 ? 44.974 21.264 37.646 1.00 44.59 3455 HIS A O 1
ATOM 2316 N N . GLY A 1 322 ? 45.832 22.113 39.556 1.00 37.31 3456 GLY A N 1
ATOM 2317 C CA . GLY A 1 322 ? 44.948 23.265 39.648 1.00 35.83 3456 GLY A CA 1
ATOM 2318 C C . GLY A 1 322 ? 43.477 23.030 39.372 1.00 33.15 3456 GLY A C 1
ATOM 2319 O O . GLY A 1 322 ? 42.915 23.618 38.451 1.00 33.61 3456 GLY A O 1
ATOM 2320 N N . THR A 1 323 ? 42.844 22.181 40.174 1.00 32.19 3457 THR A N 1
ATOM 2321 C CA . THR A 1 323 ? 41.446 21.831 39.944 1.00 35.50 3457 THR A CA 1
ATOM 2322 C C . THR A 1 323 ? 40.471 22.860 40.518 1.00 35.49 3457 THR A C 1
ATOM 2323 O O . THR A 1 323 ? 39.276 22.808 40.236 1.00 41.38 3457 THR A O 1
ATOM 2327 N N . GLY A 1 324 ? 40.981 23.795 41.314 1.00 37.08 3458 GLY A N 1
ATOM 2328 C CA . GLY A 1 324 ? 40.146 24.837 41.889 1.00 39.69 3458 GLY A CA 1
ATOM 2329 C C . GLY A 1 324 ? 39.400 24.382 43.131 1.00 40.99 3458 GLY A C 1
ATOM 2330 O O . GLY A 1 324 ? 38.228 24.709 43.322 1.00 41.97 3458 GLY A O 1
ATOM 2331 N N . THR A 1 325 ? 40.092 23.630 43.980 1.00 42.73 3459 THR A N 1
ATOM 2332 C CA . THR A 1 325 ? 39.501 23.055 45.183 1.00 37.31 3459 THR A CA 1
ATOM 2333 C C . THR A 1 325 ? 39.879 23.872 46.417 1.00 37.84 3459 THR A C 1
ATOM 2334 O O . THR A 1 325 ? 40.984 24.415 46.488 1.00 39.79 3459 THR A O 1
ATOM 2338 N N . SER A 1 326 ? 38.956 23.972 47.373 1.00 36.36 3460 SER A N 1
ATOM 2339 C CA . SER A 1 326 ? 39.207 24.674 48.630 1.00 34.04 3460 SER A CA 1
ATOM 2340 C C . SER A 1 326 ? 40.475 24.176 49.307 1.00 35.92 3460 SER A C 1
ATOM 2341 O O . SER A 1 326 ? 41.327 24.966 49.706 1.00 37.31 3460 SER A O 1
ATOM 2344 N N . LEU A 1 327 ? 40.593 22.859 49.430 1.00 36.66 3461 LEU A N 1
ATOM 2345 C CA . LEU A 1 327 ? 41.753 22.258 50.074 1.00 44.40 3461 LEU A CA 1
ATOM 2346 C C . LEU A 1 327 ? 42.863 21.971 49.068 1.00 45.77 3461 LEU A C 1
ATOM 2347 O O . LEU A 1 327 ? 44.040 22.178 49.356 1.00 45.71 3461 LEU A O 1
ATOM 2352 N N . GLY A 1 328 ? 42.474 21.501 47.887 1.00 44.17 3462 GLY A N 1
ATOM 2353 C CA . GLY A 1 328 ? 43.419 21.030 46.892 1.00 31.86 3462 GLY A CA 1
ATOM 2354 C C . GLY A 1 328 ? 44.403 22.063 46.379 1.00 32.99 3462 GLY A C 1
ATOM 2355 O O . GLY A 1 328 ? 45.601 21.795 46.299 1.00 35.36 3462 GLY A O 1
ATOM 2356 N N . ASP A 1 329 ? 43.900 23.240 46.021 1.00 35.60 3463 ASP A N 1
ATOM 2357 C CA . ASP A 1 329 ? 44.747 24.282 45.445 1.00 39.56 3463 ASP A CA 1
ATOM 2358 C C . ASP A 1 329 ? 45.845 24.766 46.404 1.00 35.95 3463 ASP A C 1
ATOM 2359 O O . ASP A 1 329 ? 47.008 24.829 46.006 1.00 46.87 3463 ASP A O 1
ATOM 2364 N N . PRO A 1 330 ? 45.498 25.104 47.664 1.00 37.06 3464 PRO A N 1
ATOM 2365 C CA . PRO A 1 330 ? 46.586 25.517 48.558 1.00 37.50 3464 PRO A CA 1
ATOM 2366 C C . PRO A 1 330 ? 47.566 24.383 48.859 1.00 39.25 3464 PRO A C 1
ATOM 2367 O O . PRO A 1 330 ? 48.752 24.633 49.075 1.00 40.96 3464 PRO A O 1
ATOM 2371 N N . ILE A 1 331 ? 47.066 23.151 48.868 1.00 35.68 3465 ILE A N 1
ATOM 2372 C CA . ILE A 1 331 ? 47.901 21.984 49.126 1.00 38.61 3465 ILE A CA 1
ATOM 2373 C C . ILE A 1 331 ? 48.915 21.774 48.003 1.00 42.46 3465 ILE A C 1
ATOM 2374 O O . ILE A 1 331 ? 50.079 21.465 48.259 1.00 49.38 3465 ILE A O 1
ATOM 2379 N N . GLU A 1 332 ? 48.476 21.964 46.762 1.00 40.28 3466 GLU A N 1
ATOM 2380 C CA . GLU A 1 332 ? 49.360 21.801 45.614 1.00 34.85 3466 GLU A CA 1
ATOM 2381 C C . GLU A 1 332 ? 50.523 22.787 45.651 1.00 39.52 3466 GLU A C 1
ATOM 2382 O O . GLU A 1 332 ? 51.664 22.423 45.366 1.00 42.93 3466 GLU A O 1
ATOM 2388 N N . ILE A 1 333 ? 50.233 24.035 46.004 1.00 41.23 3467 ILE A N 1
ATOM 2389 C CA . ILE A 1 333 ? 51.272 25.054 46.096 1.00 42.15 3467 ILE A CA 1
ATOM 2390 C C . ILE A 1 333 ? 52.229 24.737 47.241 1.00 42.49 3467 ILE A C 1
ATOM 2391 O O . ILE A 1 333 ? 53.441 24.923 47.120 1.00 40.39 3467 ILE A O 1
ATOM 2396 N N . ALA A 1 334 ? 51.680 24.244 48.346 1.00 44.54 3468 ALA A N 1
ATOM 2397 C CA . ALA A 1 334 ? 52.495 23.815 49.477 1.00 39.58 3468 ALA A CA 1
ATOM 2398 C C . ALA A 1 334 ? 53.449 22.703 49.053 1.00 44.35 3468 ALA A C 1
ATOM 2399 O O . ALA A 1 334 ? 54.610 22.678 49.464 1.00 47.67 3468 ALA A O 1
ATOM 2401 N N . GLY A 1 335 ? 52.950 21.791 48.223 1.00 40.95 3469 GLY A N 1
ATOM 2402 C CA . GLY A 1 335 ? 53.749 20.691 47.716 1.00 37.13 3469 GLY A CA 1
ATOM 2403 C C . GLY A 1 335 ? 54.871 21.173 46.819 1.00 41.78 3469 GLY A C 1
ATOM 2404 O O . GLY A 1 335 ? 56.010 20.717 46.929 1.00 44.29 3469 GLY A O 1
ATOM 2405 N N . LEU A 1 336 ? 54.545 22.104 45.930 1.00 38.28 3470 LEU A N 1
ATOM 2406 C CA . LEU A 1 336 ? 55.529 22.673 45.021 1.00 39.20 3470 LEU A CA 1
ATOM 2407 C C . LEU A 1 336 ? 56.594 23.464 45.773 1.00 40.86 3470 LEU A C 1
ATOM 2408 O O . LEU A 1 336 ? 57.778 23.381 45.450 1.00 47.71 3470 LEU A O 1
ATOM 2413 N N . ASN A 1 337 ? 56.169 24.232 46.774 1.00 44.84 3471 ASN A N 1
ATOM 2414 C CA . ASN A 1 337 ? 57.095 25.016 47.584 1.00 43.24 3471 ASN A CA 1
ATOM 2415 C C . ASN A 1 337 ? 58.114 24.132 48.288 1.00 43.51 3471 ASN A C 1
ATOM 2416 O O . ASN A 1 337 ? 59.304 24.443 48.317 1.00 44.78 3471 ASN A O 1
ATOM 2421 N N . ALA A 1 338 ? 57.635 23.029 48.853 1.00 42.38 3472 ALA A N 1
ATOM 2422 C CA . ALA A 1 338 ? 58.500 22.073 49.532 1.00 42.56 3472 ALA A CA 1
ATOM 2423 C C . ALA A 1 338 ? 59.482 21.438 48.554 1.00 49.80 3472 ALA A C 1
ATOM 2424 O O . ALA A 1 338 ? 60.616 21.121 48.915 1.00 54.41 3472 ALA A O 1
ATOM 2426 N N . ALA A 1 339 ? 59.041 21.256 47.314 1.00 46.59 3473 ALA A N 1
ATOM 2427 C CA . ALA A 1 339 ? 59.891 20.688 46.275 1.00 41.25 3473 ALA A CA 1
ATOM 2428 C C . ALA A 1 339 ? 61.056 21.617 45.946 1.00 50.49 3473 ALA A C 1
ATOM 2429 O O . ALA A 1 339 ? 62.217 21.209 45.980 1.00 56.76 3473 ALA A O 1
ATOM 2431 N N . PHE A 1 340 ? 60.738 22.868 45.632 1.00 49.70 3474 PHE A N 1
ATOM 2432 C CA . PHE A 1 340 ? 61.748 23.848 45.253 1.00 45.19 3474 PHE A CA 1
ATOM 2433 C C . PHE A 1 340 ? 62.679 24.214 46.408 1.00 58.44 3474 PHE A C 1
ATOM 2434 O O . PHE A 1 340 ? 63.844 24.549 46.189 1.00 64.04 3474 PHE A O 1
ATOM 2442 N N . ALA A 1 341 ? 62.166 24.149 47.633 1.00 47.92 3475 ALA A N 1
ATOM 2443 C CA . ALA A 1 341 ? 62.920 24.591 48.807 1.00 48.39 3475 ALA A CA 1
ATOM 2444 C C . ALA A 1 341 ? 64.149 23.729 49.075 1.00 48.93 3475 ALA A C 1
ATOM 2445 O O . ALA A 1 341 ? 65.061 24.145 49.787 1.00 61.14 3475 ALA A O 1
ATOM 2447 N N . GLU A 1 342 ? 64.172 22.529 48.506 1.00 47.63 3476 GLU A N 1
ATOM 2448 C CA . GLU A 1 342 ? 65.298 21.622 48.694 1.00 51.74 3476 GLU A CA 1
ATOM 2449 C C . GLU A 1 342 ? 66.459 21.948 47.762 1.00 56.52 3476 GLU A C 1
ATOM 2450 O O . GLU A 1 342 ? 67.488 21.272 47.787 1.00 60.56 3476 GLU A O 1
ATOM 2456 N N . PHE A 1 343 ? 66.297 22.985 46.946 1.00 64.05 3477 PHE A N 1
ATOM 2457 C CA . PHE A 1 343 ? 67.306 23.320 45.948 1.00 56.03 3477 PHE A CA 1
ATOM 2458 C C . PHE A 1 343 ? 67.645 24.806 45.920 1.00 58.29 3477 PHE A C 1
ATOM 2459 O O . PHE A 1 343 ? 68.817 25.176 45.848 1.00 72.58 3477 PHE A O 1
ATOM 2467 N N . THR A 1 344 ? 66.623 25.655 45.967 1.00 57.94 3478 THR A N 1
ATOM 2468 C CA . THR A 1 344 ? 66.837 27.099 45.954 1.00 66.67 3478 THR A CA 1
ATOM 2469 C C . THR A 1 344 ? 65.876 27.838 46.875 1.00 60.12 3478 THR A C 1
ATOM 2470 O O . THR A 1 344 ? 64.768 27.372 47.141 1.00 64.40 3478 THR A O 1
ATOM 2474 N N . ASP A 1 345 ? 66.313 29.000 47.348 1.00 66.11 3479 ASP A N 1
ATOM 2475 C CA . ASP A 1 345 ? 65.483 29.867 48.173 1.00 63.99 3479 ASP A CA 1
ATOM 2476 C C . ASP A 1 345 ? 64.940 31.026 47.343 1.00 63.35 3479 ASP A C 1
ATOM 2477 O O . ASP A 1 345 ? 64.387 31.983 47.884 1.00 70.24 3479 ASP A O 1
ATOM 2479 N N . ALA A 1 346 ? 65.103 30.929 46.027 1.00 62.80 3480 ALA A N 1
ATOM 2480 C CA . ALA A 1 346 ? 64.683 31.987 45.113 1.00 69.54 3480 ALA A CA 1
ATOM 2481 C C . ALA A 1 346 ? 63.165 32.160 45.093 1.00 70.45 3480 ALA A C 1
ATOM 2482 O O . ALA A 1 346 ? 62.417 31.234 45.415 1.00 68.05 3480 ALA A O 1
ATOM 2484 N N . ARG A 1 347 ? 62.716 33.351 44.707 1.00 62.47 3481 ARG A N 1
ATOM 2485 C CA . ARG A 1 347 ? 61.293 33.671 44.705 1.00 61.14 3481 ARG A CA 1
ATOM 2486 C C . ARG A 1 347 ? 60.835 34.282 43.385 1.00 68.08 3481 ARG A C 1
ATOM 2487 O O . ARG A 1 347 ? 61.532 35.109 42.799 1.00 62.82 3481 ARG A O 1
ATOM 2495 N N . ASN A 1 348 ? 59.661 33.855 42.925 1.00 67.06 3482 ASN A N 1
ATOM 2496 C CA . ASN A 1 348 ? 58.982 34.473 41.787 1.00 66.16 3482 ASN A CA 1
ATOM 2497 C C . ASN A 1 348 ? 59.779 34.449 40.485 1.00 59.09 3482 ASN A C 1
ATOM 2498 O O . ASN A 1 348 ? 59.906 35.472 39.814 1.00 60.58 3482 ASN A O 1
ATOM 2503 N N . PHE A 1 349 ? 60.304 33.282 40.126 1.00 57.97 3483 PHE A N 1
ATOM 2504 C CA . PHE A 1 349 ? 61.071 33.136 38.892 1.00 58.45 3483 PHE A CA 1
ATOM 2505 C C . PHE A 1 349 ? 60.369 32.205 37.908 1.00 67.35 3483 PHE A C 1
ATOM 2506 O O . PHE A 1 349 ? 60.696 32.173 36.720 1.00 70.34 3483 PHE A O 1
ATOM 2514 N N . CYS A 1 350 ? 59.400 31.452 38.415 1.00 62.49 3484 CYS A N 1
ATOM 2515 C CA . CYS A 1 350 ? 58.722 30.427 37.633 1.00 57.47 3484 CYS A CA 1
ATOM 2516 C C . CYS A 1 350 ? 57.266 30.799 37.374 1.00 57.26 3484 CYS A C 1
ATOM 2517 O O . CYS A 1 350 ? 56.587 31.321 38.254 1.00 62.16 3484 CYS A O 1
ATOM 2520 N N . ALA A 1 351 ? 56.792 30.536 36.162 1.00 54.19 3485 ALA A N 1
ATOM 2521 C CA . ALA A 1 351 ? 55.399 30.789 35.825 1.00 48.72 3485 ALA A CA 1
ATOM 2522 C C . ALA A 1 351 ? 54.551 29.592 36.225 1.00 58.11 3485 ALA A C 1
ATOM 2523 O O . ALA A 1 351 ? 55.041 28.463 36.265 1.00 61.36 3485 ALA A O 1
ATOM 2525 N N . ILE A 1 352 ? 53.282 29.840 36.528 1.00 52.03 3486 ILE A N 1
ATOM 2526 C CA . ILE A 1 352 ? 52.380 28.763 36.911 1.00 46.01 3486 ILE A CA 1
ATOM 2527 C C . ILE A 1 352 ? 50.952 29.059 36.450 1.00 42.63 3486 ILE A C 1
ATOM 2528 O O . ILE A 1 352 ? 50.528 30.214 36.394 1.00 51.80 3486 ILE A O 1
ATOM 2533 N N . GLY A 1 353 ? 50.228 28.003 36.094 1.00 40.76 3487 GLY A N 1
ATOM 2534 C CA . GLY A 1 353 ? 48.859 28.120 35.628 1.00 46.61 3487 GLY A CA 1
ATOM 2535 C C . GLY A 1 353 ? 48.300 26.748 35.311 1.00 46.10 3487 GLY A C 1
ATOM 2536 O O . GLY A 1 353 ? 49.018 25.752 35.398 1.00 46.95 3487 GLY A O 1
ATOM 2537 N N . SER A 1 354 ? 47.023 26.688 34.947 1.00 43.46 3488 SER A N 1
ATOM 2538 C CA . SER A 1 354 ? 46.392 25.413 34.617 1.00 36.06 3488 SER A CA 1
ATOM 2539 C C . SER A 1 354 ? 45.442 25.525 33.431 1.00 41.42 3488 SER A C 1
ATOM 2540 O O . SER A 1 354 ? 44.645 26.459 33.344 1.00 43.09 3488 SER A O 1
ATOM 2543 N N . ALA A 1 355 ? 45.526 24.555 32.525 1.00 40.18 3489 ALA A N 1
ATOM 2544 C CA . ALA A 1 355 ? 44.633 24.500 31.376 1.00 33.44 3489 ALA A CA 1
ATOM 2545 C C . ALA A 1 355 ? 43.203 24.209 31.814 1.00 36.71 3489 ALA A C 1
ATOM 2546 O O . ALA A 1 355 ? 42.256 24.476 31.076 1.00 37.32 3489 ALA A O 1
ATOM 2548 N N . LYS A 1 356 ? 43.051 23.664 33.018 1.00 31.64 3490 LYS A N 1
ATOM 2549 C CA . LYS A 1 356 ? 41.731 23.345 33.553 1.00 35.29 3490 LYS A CA 1
ATOM 2550 C C . LYS A 1 356 ? 40.866 24.595 33.692 1.00 37.46 3490 LYS A C 1
ATOM 2551 O O . LYS A 1 356 ? 39.638 24.517 33.676 1.00 31.24 3490 LYS A O 1
ATOM 2557 N N . SER A 1 357 ? 41.510 25.750 33.818 1.00 35.53 3491 SER A N 1
ATOM 2558 C CA . SER A 1 357 ? 40.790 27.013 33.872 1.00 34.91 3491 SER A CA 1
ATOM 2559 C C . SER A 1 357 ? 40.214 27.347 32.500 1.00 38.75 3491 SER A C 1
ATOM 2560 O O . SER A 1 357 ? 39.323 28.187 32.378 1.00 44.68 3491 SER A O 1
ATOM 2563 N N . ASN A 1 358 ? 40.728 26.681 31.470 1.00 40.05 3492 ASN A N 1
ATOM 2564 C CA . ASN A 1 358 ? 40.248 26.878 30.107 1.00 40.00 3492 ASN A CA 1
ATOM 2565 C C . ASN A 1 358 ? 39.210 25.844 29.689 1.00 41.54 3492 ASN A C 1
ATOM 2566 O O . ASN A 1 358 ? 38.151 26.191 29.163 1.00 46.12 3492 ASN A O 1
ATOM 2571 N N . ILE A 1 359 ? 39.519 24.573 29.926 1.00 35.55 3493 ILE A N 1
ATOM 2572 C CA . ILE A 1 359 ? 38.736 23.479 29.362 1.00 30.45 3493 ILE A CA 1
ATOM 2573 C C . ILE A 1 359 ? 38.114 22.569 30.414 1.00 31.19 3493 ILE A C 1
ATOM 2574 O O . ILE A 1 359 ? 37.390 21.631 30.080 1.00 29.30 3493 ILE A O 1
ATOM 2579 N N . GLY A 1 360 ? 38.397 22.844 31.683 1.00 29.35 3494 GLY A N 1
ATOM 2580 C CA . GLY A 1 360 ? 37.841 22.052 32.764 1.00 28.35 3494 GLY A CA 1
ATOM 2581 C C . GLY A 1 360 ? 38.727 20.887 33.159 1.00 34.72 3494 GLY A C 1
ATOM 2582 O O . GLY A 1 360 ? 39.861 20.764 32.693 1.00 35.27 3494 GLY A O 1
ATOM 2583 N N . HIS A 1 361 ? 38.199 20.025 34.022 1.00 26.46 3495 HIS A N 1
ATOM 2584 C CA . HIS A 1 361 ? 38.949 18.891 34.549 1.00 25.61 3495 HIS A CA 1
ATOM 2585 C C . HIS A 1 361 ? 38.739 17.651 33.681 1.00 32.55 3495 HIS A C 1
ATOM 2586 O O . HIS A 1 361 ? 37.710 16.976 33.776 1.00 30.10 3495 HIS A O 1
ATOM 2593 N N . LEU A 1 362 ? 39.723 17.352 32.838 1.00 30.28 3496 LEU A N 1
ATOM 2594 C CA . LEU A 1 362 ? 39.608 16.248 31.890 1.00 27.88 3496 LEU A CA 1
ATOM 2595 C C . LEU A 1 362 ? 39.895 14.903 32.543 1.00 29.66 3496 LEU A C 1
ATOM 2596 O O . LEU A 1 362 ? 39.899 13.872 31.872 1.00 30.95 3496 LEU A O 1
ATOM 2601 N N . GLU A 1 363 ? 40.136 14.925 33.850 1.00 22.58 3497 GLU A N 1
ATOM 2602 C CA . GLU A 1 363 ? 40.329 13.707 34.629 1.00 27.37 3497 GLU A CA 1
ATOM 2603 C C . GLU A 1 363 ? 41.423 12.806 34.049 1.00 28.97 3497 GLU A C 1
ATOM 2604 O O . GLU A 1 363 ? 42.595 13.179 34.041 1.00 30.65 3497 GLU A O 1
ATOM 2610 N N . SER A 1 364 ? 41.047 11.630 33.556 1.00 27.90 3498 SER A N 1
ATOM 2611 C CA . SER A 1 364 ? 42.033 10.672 33.056 1.00 27.88 3498 SER A CA 1
ATOM 2612 C C . SER A 1 364 ? 42.818 11.204 31.854 1.00 34.15 3498 SER A C 1
ATOM 2613 O O . SER A 1 364 ? 43.856 10.651 31.493 1.00 37.20 3498 SER A O 1
ATOM 2616 N N . ALA A 1 365 ? 42.327 12.280 31.246 1.00 30.47 3499 ALA A N 1
ATOM 2617 C CA . ALA A 1 365 ? 43.001 12.895 30.107 1.00 31.01 3499 ALA A CA 1
ATOM 2618 C C . ALA A 1 365 ? 43.567 14.272 30.455 1.00 36.30 3499 ALA A C 1
ATOM 2619 O O . ALA A 1 365 ? 44.044 14.989 29.578 1.00 36.34 3499 ALA A O 1
ATOM 2621 N N . ALA A 1 366 ? 43.513 14.635 31.733 1.00 38.45 3500 ALA A N 1
ATOM 2622 C CA . ALA A 1 366 ? 43.954 15.958 32.169 1.00 34.29 3500 ALA A CA 1
ATOM 2623 C C . ALA A 1 366 ? 45.438 16.175 31.909 1.00 34.52 3500 ALA A C 1
ATOM 2624 O O . ALA A 1 366 ? 45.865 17.278 31.569 1.00 40.75 3500 ALA A O 1
ATOM 2626 N N . GLY A 1 367 ? 46.221 15.116 32.067 1.00 33.90 3501 GLY A N 1
ATOM 2627 C CA . GLY A 1 367 ? 47.657 15.212 31.921 1.00 26.04 3501 GLY A CA 1
ATOM 2628 C C . GLY A 1 367 ? 48.128 15.408 30.494 1.00 26.68 3501 GLY A C 1
ATOM 2629 O O . GLY A 1 367 ? 49.121 16.094 30.254 1.00 36.03 3501 GLY A O 1
ATOM 2630 N N . ILE A 1 368 ? 47.424 14.808 29.540 1.00 27.91 3502 ILE A N 1
ATOM 2631 C CA . ILE A 1 368 ? 47.841 14.899 28.144 1.00 30.18 3502 ILE A CA 1
ATOM 2632 C C . ILE A 1 368 ? 47.441 16.260 27.563 1.00 27.70 3502 ILE A C 1
ATOM 2633 O O . ILE A 1 368 ? 48.143 16.814 26.719 1.00 32.83 3502 ILE A O 1
ATOM 2638 N N . ALA A 1 369 ? 46.331 16.812 28.042 1.00 27.45 3503 ALA A N 1
ATOM 2639 C CA . ALA A 1 369 ? 45.941 18.165 27.672 1.00 34.70 3503 ALA A CA 1
ATOM 2640 C C . ALA A 1 369 ? 46.907 19.165 28.292 1.00 38.05 3503 ALA A C 1
ATOM 2641 O O . ALA A 1 369 ? 47.238 20.184 27.686 1.00 38.33 3503 ALA A O 1
ATOM 2643 N N . GLY A 1 370 ? 47.354 18.859 29.506 1.00 36.77 3504 GLY A N 1
ATOM 2644 C CA . GLY A 1 370 ? 48.320 19.683 30.204 1.00 30.77 3504 GLY A CA 1
ATOM 2645 C C . GLY A 1 370 ? 49.668 19.660 29.511 1.00 31.76 3504 GLY A C 1
ATOM 2646 O O . GLY A 1 370 ? 50.339 20.685 29.407 1.00 33.27 3504 GLY A O 1
ATOM 2647 N N . LEU A 1 371 ? 50.065 18.485 29.036 1.00 35.14 3505 LEU A N 1
ATOM 2648 C CA . LEU A 1 371 ? 51.310 18.345 28.293 1.00 32.72 3505 LEU A CA 1
ATOM 2649 C C . LEU A 1 371 ? 51.252 19.152 27.004 1.00 35.26 3505 LEU A C 1
ATOM 2650 O O . LEU A 1 371 ? 52.238 19.765 26.600 1.00 41.03 3505 LEU A O 1
ATOM 2655 N N . ALA A 1 372 ? 50.084 19.150 26.370 1.00 35.37 3506 ALA A N 1
ATOM 2656 C CA . ALA A 1 372 ? 49.875 19.905 25.141 1.00 35.17 3506 ALA A CA 1
ATOM 2657 C C . ALA A 1 372 ? 50.090 21.396 25.367 1.00 37.46 3506 ALA A C 1
ATOM 2658 O O . ALA A 1 372 ? 50.811 22.046 24.612 1.00 40.14 3506 ALA A O 1
ATOM 2660 N N . LYS A 1 373 ? 49.467 21.931 26.413 1.00 36.71 3507 LYS A N 1
ATOM 2661 C CA . LYS A 1 373 ? 49.602 23.344 26.744 1.00 36.47 3507 LYS A CA 1
ATOM 2662 C C . LYS A 1 373 ? 51.058 23.716 26.993 1.00 38.84 3507 LYS A C 1
ATOM 2663 O O . LYS A 1 373 ? 51.523 24.769 26.558 1.00 41.19 3507 LYS A O 1
ATOM 2669 N N . LEU A 1 374 ? 51.774 22.840 27.689 1.00 37.04 3508 LEU A N 1
ATOM 2670 C CA . LEU A 1 374 ? 53.166 23.097 28.032 1.00 38.35 3508 LEU A CA 1
ATOM 2671 C C . LEU A 1 374 ? 54.051 23.089 26.790 1.00 39.48 3508 LEU A C 1
ATOM 2672 O O . LEU A 1 374 ? 54.858 23.994 26.598 1.00 48.43 3508 LEU A O 1
ATOM 2677 N N . LEU A 1 375 ? 53.890 22.073 25.948 1.00 39.70 3509 LEU A N 1
ATOM 2678 C CA . LEU A 1 375 ? 54.679 21.962 24.725 1.00 45.29 3509 LEU A CA 1
ATOM 2679 C C . LEU A 1 375 ? 54.379 23.099 23.750 1.00 40.99 3509 LEU A C 1
ATOM 2680 O O . LEU A 1 375 ? 55.280 23.603 23.078 1.00 42.69 3509 LEU A O 1
ATOM 2685 N N . LEU A 1 376 ? 53.112 23.496 23.678 1.00 40.36 3510 LEU A N 1
ATOM 2686 C CA . LEU A 1 376 ? 52.702 24.581 22.793 1.00 41.65 3510 LEU A CA 1
ATOM 2687 C C . LEU A 1 376 ? 53.266 25.921 23.251 1.00 56.08 3510 LEU A C 1
ATOM 2688 O O . LEU A 1 376 ? 53.617 26.766 22.429 1.00 60.57 3510 LEU A O 1
ATOM 2693 N N . GLN A 1 377 ? 53.349 26.114 24.564 1.00 48.98 3511 GLN A N 1
ATOM 2694 C CA . GLN A 1 377 ? 53.927 27.335 25.111 1.00 48.48 3511 GLN A CA 1
ATOM 2695 C C . GLN A 1 377 ? 55.396 27.449 24.735 1.00 46.57 3511 GLN A C 1
ATOM 2696 O O . GLN A 1 377 ? 55.883 28.535 24.428 1.00 48.53 3511 GLN A O 1
ATOM 2710 N N . ARG A 1 379 ? 56.804 25.873 22.112 1.00 58.87 3513 ARG A N 1
ATOM 2711 C CA . ARG A 1 379 ? 56.889 25.933 20.656 1.00 58.3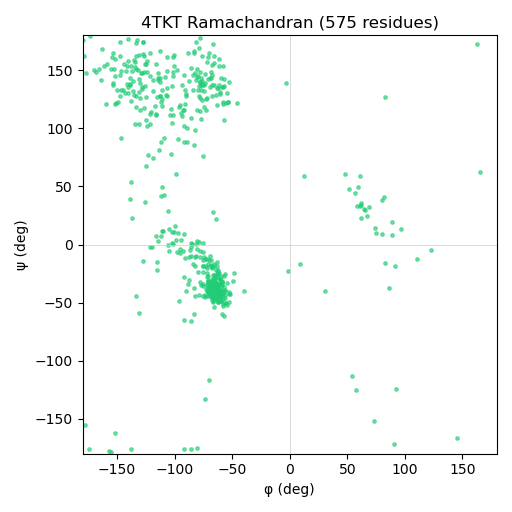5 3513 ARG A CA 1
ATOM 2712 C C . ARG A 1 379 ? 56.780 27.368 20.152 1.00 52.12 3513 ARG A C 1
ATOM 2713 O O . ARG A 1 379 ? 57.492 27.765 19.230 1.00 52.02 3513 ARG A O 1
ATOM 2721 N N . HIS A 1 380 ? 55.894 28.143 20.767 1.00 49.92 3514 HIS A N 1
ATOM 2722 C CA . HIS A 1 380 ? 55.668 29.518 20.341 1.00 51.69 3514 HIS A CA 1
ATOM 2723 C C . HIS A 1 380 ? 56.377 30.521 21.245 1.00 59.88 3514 HIS A C 1
ATOM 2724 O O . HIS A 1 380 ? 56.293 31.728 21.021 1.00 54.83 3514 HIS A O 1
ATOM 2731 N N . GLY A 1 381 ? 57.077 30.016 22.257 1.00 60.31 3515 GLY A N 1
ATOM 2732 C CA . GLY A 1 381 ? 57.801 30.864 23.189 1.00 54.11 3515 GLY A CA 1
ATOM 2733 C C . GLY A 1 381 ? 56.900 31.888 23.851 1.00 54.21 3515 GLY A C 1
ATOM 2734 O O . GLY A 1 381 ? 57.257 33.060 23.974 1.00 62.33 3515 GLY A O 1
ATOM 2735 N N . THR A 1 382 ? 55.723 31.440 24.274 1.00 52.21 3516 THR A N 1
ATOM 2736 C CA . THR A 1 382 ? 54.720 32.334 24.835 1.00 52.18 3516 THR A CA 1
ATOM 2737 C C . THR A 1 382 ? 53.999 31.699 26.016 1.00 50.18 3516 THR A C 1
ATOM 2738 O O . THR A 1 382 ? 53.530 30.566 25.931 1.00 53.44 3516 THR A O 1
ATOM 2742 N N . LEU A 1 383 ? 53.918 32.433 27.118 1.00 50.71 3517 LEU A N 1
ATOM 2743 C CA . LEU A 1 383 ? 53.153 31.990 28.275 1.00 49.07 3517 LEU A CA 1
ATOM 2744 C C . LEU A 1 383 ? 51.714 32.479 28.164 1.00 53.31 3517 LEU A C 1
ATOM 2745 O O . LEU A 1 383 ? 51.466 33.662 27.927 1.00 49.95 3517 LEU A O 1
ATOM 2750 N N . VAL A 1 384 ? 50.767 31.562 28.330 1.00 49.85 3518 VAL A N 1
ATOM 2751 C CA . VAL A 1 384 ? 49.356 31.883 28.158 1.00 50.90 3518 VAL A CA 1
ATOM 2752 C C . VAL A 1 384 ? 48.660 32.103 29.501 1.00 52.38 3518 VAL A C 1
ATOM 2753 O O . VAL A 1 384 ? 49.094 31.568 30.521 1.00 51.89 3518 VAL A O 1
ATOM 2757 N N . PRO A 1 385 ? 47.581 32.903 29.505 1.00 51.96 3519 PRO A N 1
ATOM 2758 C CA . PRO A 1 385 ? 46.846 33.231 30.732 1.00 50.12 3519 PRO A CA 1
ATOM 2759 C C . PRO A 1 385 ? 46.237 32.028 31.448 1.00 43.21 3519 PRO A C 1
ATOM 2760 O O . PRO A 1 385 ? 45.939 31.009 30.826 1.00 49.75 3519 PRO A O 1
ATOM 2764 N N . SER A 1 386 ? 46.062 32.167 32.758 1.00 43.14 3520 SER A N 1
ATOM 2765 C CA . SER A 1 386 ? 45.294 31.220 33.552 1.00 41.43 3520 SER A CA 1
ATOM 2766 C C . SER A 1 386 ? 44.030 31.927 34.043 1.00 48.61 3520 SER A C 1
ATOM 2767 O O . SER A 1 386 ? 44.102 33.006 34.631 1.00 53.45 3520 SER A O 1
ATOM 2770 N N . LEU A 1 387 ? 42.875 31.319 33.797 1.00 46.95 3521 LEU A N 1
ATOM 2771 C CA . LEU A 1 387 ? 41.597 32.004 33.974 1.00 46.80 3521 LEU A CA 1
ATOM 2772 C C . LEU A 1 387 ? 41.011 31.903 35.382 1.00 40.16 3521 LEU A C 1
ATOM 2773 O O . LEU A 1 387 ? 41.434 31.076 36.189 1.00 39.36 3521 LEU A O 1
ATOM 2778 N N . HIS A 1 388 ? 40.037 32.771 35.652 1.00 40.91 3522 HIS A N 1
ATOM 2779 C CA . HIS A 1 388 ? 39.242 32.751 36.880 1.00 40.66 3522 HIS A CA 1
ATOM 2780 C C . HIS A 1 388 ? 40.078 32.937 38.140 1.00 46.86 3522 HIS A C 1
ATOM 2781 O O . HIS A 1 388 ? 39.759 32.388 39.195 1.00 46.99 3522 HIS A O 1
ATOM 2788 N N . ALA A 1 389 ? 41.140 33.725 38.029 1.00 51.51 3523 ALA A N 1
ATOM 2789 C CA . ALA A 1 389 ? 41.994 33.999 39.175 1.00 43.68 3523 ALA A CA 1
ATOM 2790 C C . ALA A 1 389 ? 42.405 35.463 39.220 1.00 45.83 3523 ALA A C 1
ATOM 2791 O O . ALA A 1 389 ? 43.547 35.778 39.552 1.00 50.26 3523 ALA A O 1
ATOM 2793 N N . GLU A 1 390 ? 41.473 36.353 38.881 1.00 49.40 3524 GLU A N 1
ATOM 2794 C CA . GLU A 1 390 ? 41.724 37.790 38.955 1.00 52.44 3524 GLU A CA 1
ATOM 2795 C C . GLU A 1 390 ? 42.120 38.157 40.378 1.00 54.23 3524 GLU A C 1
ATOM 2796 O O . GLU A 1 390 ? 43.013 38.976 40.599 1.00 60.89 3524 GLU A O 1
ATOM 2798 N N . ARG A 1 391 ? 41.445 37.535 41.339 1.00 48.71 3525 ARG A N 1
ATOM 2799 C CA . ARG A 1 391 ? 41.858 37.582 42.733 1.00 49.40 3525 ARG A CA 1
ATOM 2800 C C . ARG A 1 391 ? 42.251 36.170 43.160 1.00 55.59 3525 ARG A C 1
ATOM 2801 O O . ARG A 1 391 ? 41.486 35.221 42.982 1.00 50.77 3525 ARG A O 1
ATOM 2803 N N . VAL A 1 392 ? 43.454 36.038 43.706 1.00 58.41 3526 VAL A N 1
ATOM 2804 C CA . VAL A 1 392 ? 44.010 34.736 44.062 1.00 55.13 3526 VAL A CA 1
ATOM 2805 C C . VAL A 1 392 ? 43.407 34.212 45.367 1.00 53.72 3526 VAL A C 1
ATOM 2806 O O . VAL A 1 392 ? 43.024 34.995 46.237 1.00 51.69 3526 VAL A O 1
ATOM 2810 N N . ASN A 1 393 ? 43.299 32.889 45.475 1.00 52.01 3527 ASN A N 1
ATOM 2811 C CA . ASN A 1 393 ? 42.890 32.222 46.708 1.00 50.33 3527 ASN A CA 1
ATOM 2812 C C . ASN A 1 393 ? 43.624 32.787 47.925 1.00 47.80 3527 ASN A C 1
ATOM 2813 O O . ASN A 1 393 ? 44.852 32.760 47.978 1.00 46.94 3527 ASN A O 1
ATOM 2818 N N . PRO A 1 394 ? 42.862 33.303 48.903 1.00 52.48 3528 PRO A N 1
ATOM 2819 C CA . PRO A 1 394 ? 43.383 33.955 50.113 1.00 50.44 3528 PRO A CA 1
ATOM 2820 C C . PRO A 1 394 ? 44.340 33.081 50.926 1.00 51.39 3528 PRO A C 1
ATOM 2821 O O . PRO A 1 394 ? 45.176 33.616 51.655 1.00 51.14 3528 PRO A O 1
ATOM 2825 N N . ASP A 1 395 ? 44.220 31.763 50.801 1.00 52.92 3529 ASP A N 1
ATOM 2826 C CA . ASP A 1 395 ? 45.080 30.840 51.538 1.00 55.00 3529 ASP A CA 1
ATOM 2827 C C . ASP A 1 395 ? 46.466 30.708 50.912 1.00 53.81 3529 ASP A C 1
ATOM 2828 O O . ASP A 1 395 ? 47.370 30.130 51.513 1.00 55.95 3529 ASP A O 1
ATOM 2833 N N . ILE A 1 396 ? 46.631 31.241 49.705 1.00 51.63 3530 ILE A N 1
ATOM 2834 C CA . ILE A 1 396 ? 47.877 31.072 48.964 1.00 47.07 3530 ILE A CA 1
ATOM 2835 C C . ILE A 1 396 ? 48.711 32.349 48.913 1.00 56.46 3530 ILE A C 1
ATOM 2836 O O . ILE A 1 396 ? 48.217 33.417 48.547 1.00 50.10 3530 ILE A O 1
ATOM 2841 N N . ASP A 1 397 ? 49.983 32.225 49.279 1.00 56.66 3531 ASP A N 1
ATOM 2842 C CA . ASP A 1 397 ? 50.913 33.346 49.234 1.00 57.27 3531 ASP A CA 1
ATOM 2843 C C . ASP A 1 397 ? 51.929 33.148 48.115 1.00 55.05 3531 ASP A C 1
ATOM 2844 O O . ASP A 1 397 ? 52.972 32.525 48.313 1.00 52.53 3531 ASP A O 1
ATOM 2849 N N . PHE A 1 398 ? 51.616 33.678 46.937 1.00 54.59 3532 PHE A N 1
ATOM 2850 C CA . PHE A 1 398 ? 52.491 33.533 45.779 1.00 52.18 3532 PHE A CA 1
ATOM 2851 C C . PHE A 1 398 ? 53.710 34.439 45.872 1.00 54.56 3532 PHE A C 1
ATOM 2852 O O . PHE A 1 398 ? 54.740 34.170 45.255 1.00 54.89 3532 PHE A O 1
ATOM 2860 N N . ALA A 1 399 ? 53.586 35.512 46.648 1.00 61.20 3533 ALA A N 1
ATOM 2861 C CA . ALA A 1 399 ? 54.689 36.441 46.858 1.00 58.82 3533 ALA A CA 1
ATOM 2862 C C . ALA A 1 399 ? 55.877 35.736 47.504 1.00 67.32 3533 ALA A C 1
ATOM 2863 O O . ALA A 1 399 ? 57.025 35.953 47.116 1.00 71.30 3533 ALA A O 1
ATOM 2865 N N . ASP A 1 400 ? 55.593 34.893 48.492 1.00 67.07 3534 ASP A N 1
ATOM 2866 C CA . ASP A 1 400 ? 56.628 34.096 49.141 1.00 68.05 3534 ASP A CA 1
ATOM 2867 C C . ASP A 1 400 ? 56.636 32.689 48.555 1.00 66.98 3534 ASP A C 1
ATOM 2868 O O . ASP A 1 400 ? 56.409 31.704 49.258 1.00 72.43 3534 ASP A O 1
ATOM 2873 N N . SER A 1 401 ? 56.892 32.609 47.255 1.00 61.30 3535 SER A N 1
ATOM 2874 C CA . SER A 1 401 ? 56.891 31.341 46.542 1.00 57.24 3535 SER A CA 1
ATOM 2875 C C . SER A 1 401 ? 57.806 31.451 45.328 1.00 58.32 3535 SER A C 1
ATOM 2876 O O . SER A 1 401 ? 58.184 32.554 44.936 1.00 59.84 3535 SER A O 1
ATOM 2879 N N . PRO A 1 402 ? 58.174 30.309 44.727 1.00 58.26 3536 PRO A N 1
ATOM 2880 C CA . PRO A 1 402 ? 58.968 30.378 43.496 1.00 57.04 3536 PRO A CA 1
ATOM 2881 C C . PRO A 1 402 ? 58.171 30.917 42.314 1.00 53.96 3536 PRO A C 1
ATOM 2882 O O . PRO A 1 402 ? 58.754 31.208 41.272 1.00 54.64 3536 PRO A O 1
ATOM 2886 N N . PHE A 1 403 ? 56.860 31.059 42.481 1.00 51.74 3537 PHE A N 1
ATOM 2887 C CA . PHE A 1 403 ? 55.975 31.247 41.339 1.00 50.75 3537 PHE A CA 1
ATOM 2888 C C . PHE A 1 403 ? 55.421 32.653 41.147 1.00 52.04 3537 PHE A C 1
ATOM 2889 O O . PHE A 1 403 ? 55.426 33.481 42.058 1.00 57.59 3537 PHE A O 1
ATOM 2897 N N . VAL A 1 404 ? 54.953 32.897 39.927 1.00 57.41 3538 VAL A N 1
ATOM 2898 C CA . VAL A 1 404 ? 54.131 34.053 39.596 1.00 56.13 3538 VAL A CA 1
ATOM 2899 C C . VAL A 1 404 ? 52.955 33.568 38.754 1.00 54.51 3538 VAL A C 1
ATOM 2900 O O . VAL A 1 404 ? 53.148 33.015 37.671 1.00 56.54 3538 VAL A O 1
ATOM 2904 N N . LEU A 1 405 ? 51.741 33.759 39.261 1.00 49.75 3539 LEU A N 1
ATOM 2905 C CA . LEU A 1 405 ? 50.544 33.285 38.576 1.00 48.00 3539 LEU A CA 1
ATOM 2906 C C . LEU A 1 405 ? 50.361 33.975 37.228 1.00 58.00 3539 LEU A C 1
ATOM 2907 O O . LEU A 1 405 ? 50.241 35.197 37.157 1.00 63.50 3539 LEU A O 1
ATOM 2912 N N . GLN A 1 406 ? 50.341 33.182 36.162 1.00 47.44 3540 GLN A N 1
ATOM 2913 C CA . GLN A 1 406 ? 50.245 33.715 34.808 1.00 51.83 3540 GLN A CA 1
ATOM 2914 C C . GLN A 1 406 ? 48.819 34.153 34.480 1.00 47.55 3540 GLN A C 1
ATOM 2915 O O . GLN A 1 406 ? 47.932 33.321 34.297 1.00 52.49 3540 GLN A O 1
ATOM 2921 N N . ARG A 1 407 ? 48.604 35.463 34.401 1.00 49.19 3541 ARG A N 1
ATOM 2922 C CA . ARG A 1 407 ? 47.265 35.996 34.172 1.00 52.54 3541 ARG A CA 1
ATOM 2923 C C . ARG A 1 407 ? 47.188 36.846 32.905 1.00 56.86 3541 ARG A C 1
ATOM 2924 O O . ARG A 1 407 ? 46.120 37.336 32.540 1.00 58.70 3541 ARG A O 1
ATOM 2932 N N . GLU A 1 408 ? 48.320 37.009 32.232 1.00 58.25 3542 GLU A N 1
ATOM 2933 C CA . GLU A 1 408 ? 48.353 37.733 30.968 1.00 61.47 3542 GLU A CA 1
ATOM 2934 C C . GLU A 1 408 ? 49.232 37.001 29.965 1.00 59.26 3542 GLU A C 1
ATOM 2935 O O . GLU A 1 408 ? 50.182 36.317 30.347 1.00 61.27 3542 GLU A O 1
ATOM 2937 N N . ALA A 1 409 ? 48.906 37.130 28.684 1.00 56.14 3543 ALA A N 1
ATOM 2938 C CA . ALA A 1 409 ? 49.766 36.600 27.637 1.00 52.74 3543 ALA A CA 1
ATOM 2939 C C . ALA A 1 409 ? 51.109 37.319 27.693 1.00 54.87 3543 ALA A C 1
ATOM 2940 O O . ALA A 1 409 ? 51.159 38.540 27.828 1.00 56.67 3543 ALA A O 1
ATOM 2942 N N . ALA A 1 410 ? 52.194 36.561 27.605 1.00 54.74 3544 ALA A N 1
ATOM 2943 C CA . ALA A 1 410 ? 53.524 37.136 27.751 1.00 56.76 3544 ALA A CA 1
ATOM 2944 C C . ALA A 1 410 ? 54.573 36.281 27.052 1.00 57.98 3544 ALA A C 1
ATOM 2945 O O . ALA A 1 410 ? 54.408 35.069 26.925 1.00 56.64 3544 ALA A O 1
ATOM 2947 N N . PRO A 1 411 ? 55.659 36.915 26.586 1.00 61.31 3545 PRO A N 1
ATOM 2948 C CA . PRO A 1 411 ? 56.730 36.168 25.923 1.00 67.90 3545 PRO A CA 1
ATOM 2949 C C . PRO A 1 411 ? 57.494 35.270 26.889 1.00 64.59 3545 PRO A C 1
ATOM 2950 O O . PRO A 1 411 ? 57.701 35.642 28.043 1.00 66.81 3545 PRO A O 1
ATOM 2954 N N . TRP A 1 412 ? 57.889 34.094 26.413 1.00 62.12 3546 TRP A N 1
ATOM 2955 C CA . TRP A 1 412 ? 58.721 33.180 27.184 1.00 56.68 3546 TRP A CA 1
ATOM 2956 C C . TRP A 1 412 ? 60.094 33.103 26.527 1.00 67.37 3546 TRP A C 1
ATOM 2957 O O . TRP A 1 412 ? 60.335 32.236 25.688 1.00 66.97 3546 TRP A O 1
ATOM 2968 N N . PRO A 1 413 ? 61.001 34.014 26.913 1.00 71.62 3547 PRO A N 1
ATOM 2969 C CA . PRO A 1 413 ? 62.316 34.152 26.275 1.00 74.13 3547 PRO A CA 1
ATOM 2970 C C . PRO A 1 413 ? 63.266 32.998 26.588 1.00 75.15 3547 PRO A C 1
ATOM 2971 O O . PRO A 1 413 ? 63.275 32.482 27.707 1.00 75.46 3547 PRO A O 1
ATOM 2975 N N . ARG A 1 414 ? 64.058 32.604 25.596 1.00 72.95 3548 ARG A N 1
ATOM 2976 C CA . ARG A 1 414 ? 65.050 31.551 25.774 1.00 71.60 3548 ARG A CA 1
ATOM 2977 C C . ARG A 1 414 ? 66.337 32.119 26.360 1.00 81.63 3548 ARG A C 1
ATOM 2978 O O . ARG A 1 414 ? 66.833 33.148 25.902 1.00 91.38 3548 ARG A O 1
ATOM 2986 N N . THR A 1 415 ? 66.873 31.452 27.377 1.00 81.83 3549 THR A N 1
ATOM 2987 C CA . THR A 1 415 ? 68.128 31.878 27.985 1.00 83.21 3549 THR A CA 1
ATOM 2988 C C . THR A 1 415 ? 69.312 31.298 27.222 1.00 84.64 3549 THR A C 1
ATOM 2989 O O . THR A 1 415 ? 69.576 30.096 27.290 1.00 79.43 3549 THR A O 1
ATOM 2993 N N . GLY A 1 416 ? 70.020 32.161 26.496 1.00 87.44 3550 GLY A N 1
ATOM 2994 C CA . GLY A 1 416 ? 71.140 31.741 25.674 1.00 72.28 3550 GLY A CA 1
ATOM 2995 C C . GLY A 1 416 ? 70.716 30.699 24.658 1.00 85.60 3550 GLY A C 1
ATOM 2996 O O . GLY A 1 416 ? 69.780 30.913 23.888 1.00 86.11 3550 GLY A O 1
ATOM 2997 N N . THR A 1 417 ? 71.406 29.563 24.661 1.00 82.72 3551 THR A N 1
ATOM 2998 C CA . THR A 1 417 ? 71.030 28.440 23.814 1.00 81.73 3551 THR A CA 1
ATOM 2999 C C . THR A 1 417 ? 70.500 27.292 24.666 1.00 80.29 3551 THR A C 1
ATOM 3000 O O . THR A 1 417 ? 70.329 26.173 24.182 1.00 78.26 3551 THR A O 1
ATOM 3004 N N . ARG A 1 418 ? 70.242 27.581 25.938 1.00 80.22 3552 ARG A N 1
ATOM 3005 C CA . ARG A 1 418 ? 69.747 26.575 26.873 1.00 72.90 3552 ARG A CA 1
ATOM 3006 C C . ARG A 1 418 ? 68.258 26.310 26.660 1.00 66.04 3552 ARG A C 1
ATOM 3007 O O . ARG A 1 418 ? 67.464 27.247 26.555 1.00 60.14 3552 ARG A O 1
ATOM 3009 N N . PRO A 1 419 ? 67.878 25.024 26.596 1.00 59.80 3553 PRO A N 1
ATOM 3010 C CA . PRO A 1 419 ? 66.486 24.626 26.361 1.00 58.42 3553 PRO A CA 1
ATOM 3011 C C . PRO A 1 419 ? 65.541 25.201 27.404 1.00 58.40 3553 PRO A C 1
ATOM 3012 O O . PRO A 1 419 ? 65.912 25.296 28.575 1.00 59.66 3553 PRO A O 1
ATOM 3016 N N . ARG A 1 420 ? 64.346 25.597 26.980 1.00 57.48 3554 ARG A N 1
ATOM 3017 C CA . ARG A 1 420 ? 63.308 25.997 27.919 1.00 53.45 3554 ARG A CA 1
ATOM 3018 C C . ARG A 1 420 ? 62.890 24.776 28.730 1.00 50.23 3554 ARG A C 1
ATOM 3019 O O . ARG A 1 420 ? 62.752 23.685 28.184 1.00 48.91 3554 ARG A O 1
ATOM 3027 N N . LEU A 1 421 ? 62.707 24.960 30.033 1.00 49.92 3555 LEU A N 1
ATOM 3028 C CA . LEU A 1 421 ? 62.454 23.840 30.932 1.00 48.11 3555 LEU A CA 1
ATOM 3029 C C . LEU A 1 421 ? 61.095 23.965 31.613 1.00 46.54 3555 LEU A C 1
ATOM 3030 O O . LEU A 1 421 ? 60.748 25.024 32.137 1.00 53.41 3555 LEU A O 1
ATOM 3035 N N . GLY A 1 422 ? 60.327 22.881 31.603 1.00 44.41 3556 GLY A N 1
ATOM 3036 C CA . GLY A 1 422 ? 58.990 22.903 32.164 1.00 42.90 3556 GLY A CA 1
ATOM 3037 C C . GLY A 1 422 ? 58.659 21.701 33.027 1.00 41.13 3556 GLY A C 1
ATOM 3038 O O . GLY A 1 422 ? 59.285 20.647 32.917 1.00 40.66 3556 GLY A O 1
ATOM 3039 N N . GLY A 1 423 ? 57.663 21.869 33.892 1.00 40.24 3557 GLY A N 1
ATOM 3040 C CA . GLY A 1 423 ? 57.196 20.799 34.754 1.00 45.02 3557 GLY A CA 1
ATOM 3041 C C . GLY A 1 423 ? 55.694 20.615 34.649 1.00 45.71 3557 GLY A C 1
ATOM 3042 O O . GLY A 1 423 ? 54.953 21.574 34.430 1.00 49.39 3557 GLY A O 1
ATOM 3043 N N . LEU A 1 424 ? 55.241 19.378 34.810 1.00 35.30 3558 LEU A N 1
ATOM 3044 C CA . LEU A 1 424 ? 53.831 19.053 34.633 1.00 33.75 3558 LEU A CA 1
ATOM 3045 C C . LEU A 1 424 ? 53.350 18.094 35.714 1.00 34.94 3558 LEU A C 1
ATOM 3046 O O . LEU A 1 424 ? 53.910 17.011 35.885 1.00 38.01 3558 LEU A O 1
ATOM 3051 N N . SER A 1 425 ? 52.309 18.493 36.440 1.00 32.05 3559 SER A N 1
ATOM 3052 C CA . SER A 1 425 ? 51.781 17.679 37.532 1.00 34.44 3559 SER A CA 1
ATOM 3053 C C . SER A 1 425 ? 50.367 17.173 37.260 1.00 31.17 3559 SER A C 1
ATOM 3054 O O . SER A 1 425 ? 49.566 17.845 36.612 1.00 34.17 3559 SER A O 1
ATOM 3057 N N . SER A 1 426 ? 50.069 15.983 37.768 1.00 28.25 3560 SER A N 1
ATOM 3058 C CA . SER A 1 426 ? 48.720 15.437 37.706 1.00 30.91 3560 SER A CA 1
ATOM 3059 C C . SER A 1 426 ? 48.489 14.548 38.919 1.00 35.51 3560 SER A C 1
ATOM 3060 O O . SER A 1 426 ? 49.231 13.592 39.152 1.00 42.29 3560 SER A O 1
ATOM 3063 N N . PHE A 1 427 ? 47.463 14.875 39.696 1.00 33.60 3561 PHE A N 1
ATOM 3064 C CA . PHE A 1 427 ? 47.222 14.205 40.966 1.00 29.59 3561 PHE A CA 1
ATOM 3065 C C . PHE A 1 427 ? 45.855 13.534 40.985 1.00 34.24 3561 PHE A C 1
ATOM 3066 O O . PHE A 1 427 ? 44.824 14.203 40.937 1.00 41.12 3561 PHE A O 1
ATOM 3074 N N . GLY A 1 428 ? 45.855 12.208 41.055 1.00 32.29 3562 GLY A N 1
ATOM 3075 C CA . GLY A 1 428 ? 44.618 11.454 41.087 1.00 28.07 3562 GLY A CA 1
ATOM 3076 C C . GLY A 1 428 ? 43.865 11.663 42.384 1.00 30.70 3562 GLY A C 1
ATOM 3077 O O . GLY A 1 428 ? 44.470 11.772 43.452 1.00 30.44 3562 GLY A O 1
ATOM 3078 N N . ALA A 1 429 ? 42.540 11.716 42.291 1.00 29.41 3563 ALA A N 1
ATOM 3079 C CA . ALA A 1 429 ? 41.693 11.872 43.468 1.00 32.19 3563 ALA A CA 1
ATOM 3080 C C . ALA A 1 429 ? 41.898 10.728 44.460 1.00 30.68 3563 ALA A C 1
ATOM 3081 O O . ALA A 1 429 ? 41.703 10.898 45.662 1.00 41.90 3563 ALA A O 1
ATOM 3083 N N . GLY A 1 430 ? 42.297 9.568 43.949 1.00 24.85 3564 GLY A N 1
ATOM 3084 C CA . GLY A 1 430 ? 42.511 8.396 44.777 1.00 20.82 3564 GLY A CA 1
ATOM 3085 C C . GLY A 1 430 ? 43.886 8.345 45.417 1.00 28.65 3564 GLY A C 1
ATOM 3086 O O . GLY A 1 430 ? 44.206 7.397 46.135 1.00 33.52 3564 GLY A O 1
ATOM 3087 N N . GLY A 1 431 ? 44.706 9.355 45.151 1.00 26.67 3565 GLY A N 1
ATOM 3088 C CA . GLY A 1 431 ? 46.001 9.464 45.797 1.00 23.29 3565 GLY A CA 1
ATOM 3089 C C . GLY A 1 431 ? 47.205 9.244 44.900 1.00 23.31 3565 GLY A C 1
ATOM 3090 O O . GLY A 1 431 ? 48.332 9.533 45.298 1.00 28.51 3565 GLY A O 1
ATOM 3091 N N . SER A 1 432 ? 46.983 8.725 43.696 1.00 27.11 3566 SER A N 1
ATOM 3092 C CA . SER A 1 432 ? 48.079 8.518 42.755 1.00 27.31 3566 SER A CA 1
ATOM 3093 C C . SER A 1 432 ? 48.563 9.848 42.197 1.00 27.91 3566 SER A C 1
ATOM 3094 O O . SER A 1 432 ? 47.781 10.624 41.651 1.00 31.62 3566 SER A O 1
ATOM 3097 N N . ASN A 1 433 ? 49.858 10.107 42.337 1.00 28.21 3567 ASN A N 1
ATOM 3098 C CA . ASN A 1 433 ? 50.444 11.347 41.849 1.00 28.88 3567 ASN A CA 1
ATOM 3099 C C . ASN A 1 433 ? 51.464 11.107 40.746 1.00 35.54 3567 ASN A C 1
ATOM 3100 O O . ASN A 1 433 ? 52.057 10.032 40.655 1.00 42.00 3567 ASN A O 1
ATOM 3105 N N . ALA A 1 434 ? 51.671 12.117 39.910 1.00 29.73 3568 ALA A N 1
ATOM 3106 C CA . ALA A 1 434 ? 52.648 12.019 38.838 1.00 36.90 3568 ALA A CA 1
ATOM 3107 C C . ALA A 1 434 ? 53.212 13.387 38.481 1.00 37.56 3568 ALA A C 1
ATOM 3108 O O . ALA A 1 434 ? 52.508 14.396 38.537 1.00 36.29 3568 ALA A O 1
ATOM 3110 N N . HIS A 1 435 ? 54.491 13.414 38.123 1.00 31.38 3569 HIS A N 1
ATOM 3111 C CA . HIS A 1 435 ? 55.121 14.631 37.634 1.00 32.26 3569 HIS A CA 1
ATOM 3112 C C . HIS A 1 435 ? 56.034 14.305 36.460 1.00 36.51 3569 HIS A C 1
ATOM 3113 O O . HIS A 1 435 ? 56.760 13.311 36.482 1.00 33.55 3569 HIS A O 1
ATOM 3120 N N . VAL A 1 436 ? 55.983 15.143 35.430 1.00 35.65 3570 VAL A N 1
ATOM 3121 C CA . VAL A 1 436 ? 56.784 14.937 34.231 1.00 33.42 3570 VAL A CA 1
ATOM 3122 C C . VAL A 1 436 ? 57.613 16.181 33.935 1.00 37.52 3570 VAL A C 1
ATOM 3123 O O . VAL A 1 436 ? 57.119 17.303 34.041 1.00 40.28 3570 VAL A O 1
ATOM 3127 N N . VAL A 1 437 ? 58.878 15.975 33.580 1.00 36.88 3571 VAL A N 1
ATOM 3128 C CA . VAL A 1 437 ? 59.791 17.075 33.290 1.00 36.58 3571 VAL A CA 1
ATOM 3129 C C . VAL A 1 437 ? 60.147 17.123 31.810 1.00 40.54 3571 VAL A C 1
ATOM 3130 O O . VAL A 1 437 ? 60.722 16.175 31.275 1.00 38.67 3571 VAL A O 1
ATOM 3134 N N . VAL A 1 438 ? 59.809 18.228 31.149 1.00 42.31 3572 VAL A N 1
ATOM 3135 C CA . VAL A 1 438 ? 60.073 18.357 29.719 1.00 41.70 3572 VAL A CA 1
ATOM 3136 C C . VAL A 1 438 ? 60.901 19.596 29.377 1.00 39.57 3572 VAL A C 1
ATOM 3137 O O . VAL A 1 438 ? 60.832 20.622 30.053 1.00 41.05 3572 VAL A O 1
ATOM 3141 N N . GLU A 1 439 ? 61.696 19.475 28.323 1.00 39.06 3573 GLU A N 1
ATOM 3142 C CA . GLU A 1 439 ? 62.416 20.603 27.753 1.00 44.54 3573 GLU A CA 1
ATOM 3143 C C . GLU A 1 439 ? 62.265 20.563 26.237 1.00 49.90 3573 GLU A C 1
ATOM 3144 O O . GLU A 1 439 ? 62.066 19.491 25.664 1.00 57.55 3573 GLU A O 1
ATOM 3150 N N . ASP A 1 440 ? 62.348 21.715 25.580 1.00 46.47 3574 ASP A N 1
ATOM 3151 C CA . ASP A 1 440 ? 62.283 21.717 24.123 1.00 47.03 3574 ASP A CA 1
ATOM 3152 C C . ASP A 1 440 ? 63.621 21.278 23.537 1.00 45.86 3574 ASP A C 1
ATOM 3153 O O . ASP A 1 440 ? 64.580 21.027 24.268 1.00 44.77 3574 ASP A O 1
ATOM 3158 N N . TYR A 1 441 ? 63.678 21.184 22.215 1.00 47.42 3575 TYR A N 1
ATOM 3159 C CA . TYR A 1 441 ? 64.851 20.649 21.541 1.00 51.78 3575 TYR A CA 1
ATOM 3160 C C . TYR A 1 441 ? 65.641 21.738 20.823 1.00 58.14 3575 TYR A C 1
ATOM 3161 O O . TYR A 1 441 ? 65.067 22.684 20.281 1.00 57.58 3575 TYR A O 1
ATOM 3170 N N . VAL A 1 442 ? 66.963 21.598 20.835 1.00 65.14 3576 VAL A N 1
ATOM 3171 C CA . VAL A 1 442 ? 67.850 22.518 20.132 1.00 69.62 3576 VAL A CA 1
ATOM 3172 C C . VAL A 1 442 ? 68.845 21.750 19.263 1.00 73.62 3576 VAL A C 1
ATOM 3173 O O . VAL A 1 442 ? 69.679 21.003 19.775 1.00 76.07 3576 VAL A O 1
ATOM 3177 N N . GLU A 1 443 ? 68.751 21.934 17.950 1.00 69.66 3577 GLU A N 1
ATOM 3178 C CA . GLU A 1 443 ? 69.644 21.254 17.017 1.00 64.71 3577 GLU A CA 1
ATOM 3179 C C . GLU A 1 443 ? 71.048 21.851 17.059 1.00 67.72 3577 GLU A C 1
ATOM 3180 O O . GLU A 1 443 ? 71.925 21.353 17.766 1.00 69.52 3577 GLU A O 1
ATOM 3182 N N . HIS A 1 455 ? 67.187 20.695 -2.343 1.00 86.02 3589 HIS A N 1
ATOM 3183 C CA . HIS A 1 455 ? 66.637 20.848 -3.685 1.00 86.87 3589 HIS A CA 1
ATOM 3184 C C . HIS A 1 455 ? 65.680 22.033 -3.756 1.00 78.35 3589 HIS A C 1
ATOM 3185 O O . HIS A 1 455 ? 64.506 21.878 -4.093 1.00 73.53 3589 HIS A O 1
ATOM 3192 N N . ARG A 1 456 ? 66.193 23.217 -3.439 1.00 73.12 3590 ARG A N 1
ATOM 3193 C CA . ARG A 1 456 ? 65.386 24.430 -3.436 1.00 64.47 3590 ARG A CA 1
ATOM 3194 C C . ARG A 1 456 ? 65.042 24.877 -4.853 1.00 58.47 3590 ARG A C 1
ATOM 3195 O O . ARG A 1 456 ? 65.927 25.053 -5.693 1.00 50.92 3590 ARG A O 1
ATOM 3203 N N . GLY A 1 457 ? 63.750 25.054 -5.112 1.00 55.59 3591 GLY A N 1
ATOM 3204 C CA . GLY A 1 457 ? 63.287 25.527 -6.403 1.00 57.52 3591 GLY A CA 1
ATOM 3205 C C . GLY A 1 457 ? 62.969 24.413 -7.381 1.00 58.26 3591 GLY A C 1
ATOM 3206 O O . GLY A 1 457 ? 62.265 24.630 -8.367 1.00 55.43 3591 GLY A O 1
ATOM 3207 N N . GLU A 1 458 ? 63.486 23.219 -7.110 1.00 62.89 3592 GLU A N 1
ATOM 3208 C CA . GLU A 1 458 ? 63.300 22.080 -8.004 1.00 58.76 3592 GLU A CA 1
ATOM 3209 C C . GLU A 1 458 ? 61.859 21.581 -8.000 1.00 58.21 3592 GLU A C 1
ATOM 3210 O O . GLU A 1 458 ? 61.072 21.923 -7.115 1.00 56.64 3592 GLU A O 1
ATOM 3216 N N . THR A 1 459 ? 61.520 20.773 -9.000 1.00 61.00 3593 THR A N 1
ATOM 3217 C CA . THR A 1 459 ? 60.194 20.176 -9.090 1.00 52.71 3593 THR A CA 1
ATOM 3218 C C . THR A 1 459 ? 60.065 19.000 -8.131 1.00 52.03 3593 THR A C 1
ATOM 3219 O O . THR A 1 459 ? 60.879 18.078 -8.152 1.00 53.69 3593 THR A O 1
ATOM 3223 N N . VAL A 1 460 ? 59.042 19.046 -7.286 1.00 48.57 3594 VAL A N 1
ATOM 3224 C CA . VAL A 1 460 ? 58.737 17.943 -6.388 1.00 47.21 3594 VAL A CA 1
ATOM 3225 C C . VAL A 1 460 ? 57.419 17.297 -6.796 1.00 47.41 3594 VAL A C 1
ATOM 3226 O O . VAL A 1 460 ? 56.662 17.855 -7.594 1.00 49.86 3594 VAL A O 1
ATOM 3230 N N . VAL A 1 461 ? 57.145 16.118 -6.252 1.00 39.13 3595 VAL A N 1
ATOM 3231 C CA . VAL A 1 461 ? 55.887 15.442 -6.532 1.00 45.51 3595 VAL A CA 1
ATOM 3232 C C . VAL A 1 461 ? 55.056 15.312 -5.252 1.00 43.77 3595 VAL A C 1
ATOM 3233 O O . VAL A 1 461 ? 55.423 14.597 -4.320 1.00 45.96 3595 VAL A O 1
ATOM 3237 N N . VAL A 1 462 ? 53.942 16.038 -5.213 1.00 40.65 3596 VAL A N 1
ATOM 3238 C CA . VAL A 1 462 ? 53.051 16.041 -4.061 1.00 37.76 3596 VAL A CA 1
ATOM 3239 C C . VAL A 1 462 ? 52.001 14.949 -4.211 1.00 37.21 3596 VAL A C 1
ATOM 3240 O O . VAL A 1 462 ? 51.314 14.871 -5.227 1.00 47.14 3596 VAL A O 1
ATOM 3244 N N . VAL A 1 463 ? 51.876 14.112 -3.188 1.00 38.81 3597 VAL A N 1
ATOM 3245 C CA . VAL A 1 463 ? 51.022 12.933 -3.259 1.00 39.53 3597 VAL A CA 1
ATOM 3246 C C . VAL A 1 463 ? 49.939 12.959 -2.175 1.00 41.04 3597 VAL A C 1
ATOM 3247 O O . VAL A 1 463 ? 50.164 13.451 -1.069 1.00 47.28 3597 VAL A O 1
ATOM 3251 N N . LEU A 1 464 ? 48.760 12.440 -2.508 1.00 40.53 3598 LEU A N 1
ATOM 3252 C CA . LEU A 1 464 ? 47.615 12.474 -1.605 1.00 35.70 3598 LEU A CA 1
ATOM 3253 C C . LEU A 1 464 ? 46.699 11.276 -1.842 1.00 35.47 3598 LEU A C 1
ATOM 3254 O O . LEU A 1 464 ? 46.368 10.963 -2.984 1.00 42.61 3598 LEU A O 1
ATOM 3259 N N . SER A 1 465 ? 46.288 10.604 -0.771 1.00 35.13 3599 SER A N 1
ATOM 3260 C CA . SER A 1 465 ? 45.376 9.468 -0.907 1.00 38.80 3599 SER A CA 1
ATOM 3261 C C . SER A 1 465 ? 44.367 9.374 0.238 1.00 40.57 3599 SER A C 1
ATOM 3262 O O . SER A 1 465 ? 44.609 9.866 1.339 1.00 35.96 3599 SER A O 1
ATOM 3265 N N . ALA A 1 466 ? 43.233 8.736 -0.034 1.00 43.12 3600 ALA A N 1
ATOM 3266 C CA . ALA A 1 466 ? 42.190 8.553 0.969 1.00 40.40 3600 ALA A CA 1
ATOM 3267 C C . ALA A 1 466 ? 41.333 7.334 0.639 1.00 42.38 3600 ALA A C 1
ATOM 3268 O O . ALA A 1 466 ? 41.576 6.647 -0.352 1.00 40.50 3600 ALA A O 1
ATOM 3270 N N . PHE A 1 467 ? 40.326 7.081 1.469 1.00 35.08 3601 PHE A N 1
ATOM 3271 C CA . PHE A 1 467 ? 39.516 5.870 1.365 1.00 48.85 3601 PHE A CA 1
ATOM 3272 C C . PHE A 1 467 ? 38.677 5.837 0.092 1.00 50.00 3601 PHE A C 1
ATOM 3273 O O . PHE A 1 467 ? 38.608 4.810 -0.584 1.00 55.32 3601 PHE A O 1
ATOM 3281 N N . ASP A 1 468 ? 38.030 6.955 -0.223 1.00 45.43 3602 ASP A N 1
ATOM 3282 C CA . ASP A 1 468 ? 37.263 7.069 -1.460 1.00 44.92 3602 ASP A CA 1
ATOM 3283 C C . 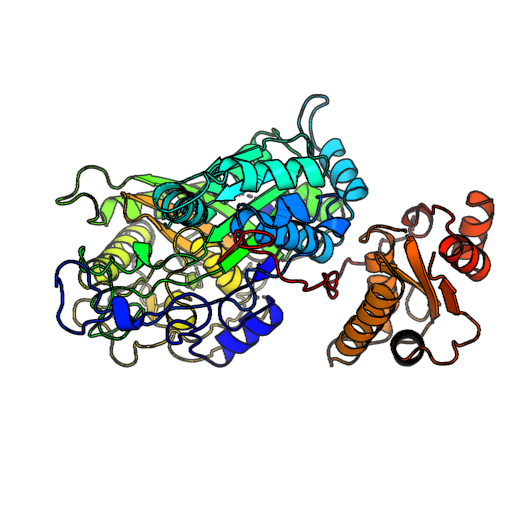ASP A 1 468 ? 37.488 8.426 -2.116 1.00 40.15 3602 ASP A C 1
ATOM 3284 O O . ASP A 1 468 ? 38.291 9.226 -1.637 1.00 41.00 3602 ASP A O 1
ATOM 3289 N N . GLU A 1 469 ? 36.771 8.681 -3.205 1.00 38.98 3603 GLU A N 1
ATOM 3290 C CA . GLU A 1 469 ? 36.948 9.911 -3.968 1.00 40.84 3603 GLU A CA 1
ATOM 3291 C C . GLU A 1 469 ? 36.572 11.148 -3.160 1.00 41.68 3603 GLU A C 1
ATOM 3292 O O . GLU A 1 469 ? 37.268 12.162 -3.210 1.00 49.17 3603 GLU A O 1
ATOM 3298 N N . GLU A 1 470 ? 35.475 11.060 -2.414 1.00 41.91 3604 GLU A N 1
ATOM 3299 C CA . GLU A 1 470 ? 35.000 12.194 -1.627 1.00 42.04 3604 GLU A CA 1
ATOM 3300 C C . GLU A 1 470 ? 36.014 12.602 -0.565 1.00 42.18 3604 GLU A C 1
ATOM 3301 O O . GLU A 1 470 ? 36.352 13.779 -0.444 1.00 45.74 3604 GLU A O 1
ATOM 3307 N N . ARG A 1 471 ? 36.490 11.626 0.204 1.00 40.93 3605 ARG A N 1
ATOM 3308 C CA . ARG A 1 471 ? 37.494 11.880 1.232 1.00 42.61 3605 ARG A CA 1
ATOM 3309 C C . ARG A 1 471 ? 38.771 12.455 0.620 1.00 43.04 3605 ARG A C 1
ATOM 3310 O O . ARG A 1 471 ? 39.444 13.282 1.236 1.00 40.20 3605 ARG A O 1
ATOM 3318 N N . LEU A 1 472 ? 39.099 12.020 -0.595 1.00 45.79 3606 LEU A N 1
ATOM 3319 C CA . LEU A 1 472 ? 40.307 12.487 -1.268 1.00 36.63 3606 LEU A CA 1
ATOM 3320 C C . LEU A 1 472 ? 40.213 13.970 -1.610 1.00 47.29 3606 LEU A C 1
ATOM 3321 O O . LEU A 1 472 ? 41.130 14.739 -1.321 1.00 45.62 3606 LEU A O 1
ATOM 3326 N N . ARG A 1 473 ? 39.102 14.366 -2.224 1.00 38.23 3607 ARG A N 1
ATOM 3327 C CA . ARG A 1 473 ? 38.884 15.765 -2.574 1.00 38.35 3607 ARG A CA 1
ATOM 3328 C C . ARG A 1 473 ? 38.783 16.623 -1.317 1.00 49.77 3607 ARG A C 1
ATOM 3329 O O . ARG A 1 473 ? 39.130 17.805 -1.328 1.00 54.10 3607 ARG A O 1
ATOM 3337 N N . GLU A 1 474 ? 38.309 16.015 -0.235 1.00 38.91 3608 GLU A N 1
ATOM 3338 C CA . GLU A 1 474 ? 38.269 16.673 1.062 1.00 42.63 3608 GLU A CA 1
ATOM 3339 C C . GLU A 1 474 ? 39.686 16.960 1.567 1.00 40.86 3608 GLU A C 1
ATOM 3340 O O . GLU A 1 474 ? 39.971 18.059 2.044 1.00 40.86 3608 GLU A O 1
ATOM 3346 N N . SER A 1 475 ? 40.570 15.971 1.452 1.00 40.67 3609 SER A N 1
ATOM 3347 C CA . SER A 1 475 ? 41.969 16.134 1.845 1.00 44.78 3609 SER A CA 1
ATOM 3348 C C . SER A 1 475 ? 42.647 17.245 1.055 1.00 47.87 3609 SER A C 1
ATOM 3349 O O . SER A 1 475 ? 43.428 18.022 1.605 1.00 46.29 3609 SER A O 1
ATOM 3352 N N . ALA A 1 476 ? 42.346 17.310 -0.239 1.00 44.65 3610 ALA A N 1
ATOM 3353 C CA . ALA A 1 476 ? 42.929 18.321 -1.111 1.00 44.16 3610 ALA A CA 1
ATOM 3354 C C . ALA A 1 476 ? 42.517 19.714 -0.656 1.00 47.17 3610 ALA A C 1
ATOM 3355 O O . ALA A 1 476 ? 43.320 20.647 -0.666 1.00 45.62 3610 ALA A O 1
ATOM 3357 N N . GLY A 1 477 ? 41.260 19.844 -0.248 1.00 39.14 3611 GLY A N 1
ATOM 3358 C CA . GLY A 1 477 ? 40.748 21.110 0.234 1.00 42.09 3611 GLY A CA 1
ATOM 3359 C C . GLY A 1 477 ? 41.402 21.545 1.530 1.00 43.68 3611 GLY A C 1
ATOM 3360 O O . GLY A 1 477 ? 41.774 22.708 1.685 1.00 47.36 3611 GLY A O 1
ATOM 3361 N N . ARG A 1 478 ? 41.548 20.611 2.465 1.00 44.16 3612 ARG A N 1
ATOM 3362 C CA . ARG A 1 478 ? 42.102 20.938 3.774 1.00 42.87 3612 ARG A CA 1
ATOM 3363 C C . ARG A 1 478 ? 43.597 21.234 3.676 1.00 46.56 3612 ARG A C 1
ATOM 3364 O O . ARG A 1 478 ? 44.122 22.061 4.422 1.00 47.61 3612 ARG A O 1
ATOM 3372 N N . LEU A 1 479 ? 44.278 20.564 2.751 1.00 38.56 3613 LEU A N 1
ATOM 3373 C CA . LEU A 1 479 ? 45.694 20.822 2.519 1.00 38.63 3613 LEU A CA 1
ATOM 3374 C C . LEU A 1 479 ? 45.872 22.164 1.821 1.00 46.58 3613 LEU A C 1
ATOM 3375 O O . LEU A 1 479 ? 46.809 22.910 2.108 1.00 47.62 3613 LEU A O 1
ATOM 3380 N N . ARG A 1 480 ? 44.963 22.459 0.899 1.00 39.93 3614 ARG A N 1
ATOM 3381 C CA . ARG A 1 480 ? 44.961 23.738 0.202 1.00 48.19 3614 ARG A CA 1
ATOM 3382 C C . ARG A 1 480 ? 44.793 24.888 1.185 1.00 49.87 3614 ARG A C 1
ATOM 3383 O O . ARG A 1 480 ? 45.481 25.903 1.091 1.00 42.27 3614 ARG A O 1
ATOM 3391 N N . ASP A 1 481 ? 43.876 24.717 2.132 1.00 47.06 3615 ASP A N 1
ATOM 3392 C CA . ASP A 1 481 ? 43.602 25.749 3.124 1.00 47.77 3615 ASP A CA 1
ATOM 3393 C C . ASP A 1 481 ? 44.788 25.939 4.060 1.00 47.98 3615 ASP A C 1
ATOM 3394 O O . ASP A 1 481 ? 45.070 27.053 4.504 1.00 48.12 3615 ASP A O 1
ATOM 3399 N N . ALA A 1 482 ? 45.484 24.847 4.354 1.00 41.04 3616 ALA A N 1
ATOM 3400 C CA . ALA A 1 482 ? 46.652 24.907 5.220 1.00 40.94 3616 ALA A CA 1
ATOM 3401 C C . ALA A 1 482 ? 47.810 25.634 4.542 1.00 50.43 3616 ALA A C 1
ATOM 3402 O O . ALA A 1 482 ? 48.491 26.446 5.166 1.00 50.69 3616 ALA A O 1
ATOM 3404 N N . LEU A 1 483 ? 48.026 25.351 3.262 1.00 41.53 3617 LEU A N 1
ATOM 3405 C CA . LEU A 1 483 ? 49.177 25.900 2.551 1.00 48.69 3617 LEU A CA 1
ATOM 3406 C C . LEU A 1 483 ? 48.961 27.345 2.114 1.00 46.20 3617 LEU A C 1
ATOM 3407 O O . LEU A 1 483 ? 49.824 27.940 1.471 1.00 57.11 3617 LEU A O 1
ATOM 3412 N N . ARG A 1 484 ? 47.811 27.907 2.466 1.00 46.51 3618 ARG A N 1
ATOM 3413 C CA . ARG A 1 484 ? 47.549 29.316 2.207 1.00 49.58 3618 ARG A CA 1
ATOM 3414 C C . ARG A 1 484 ? 47.972 30.179 3.394 1.00 55.04 3618 ARG A C 1
ATOM 3415 O O . ARG A 1 484 ? 48.034 31.404 3.286 1.00 61.34 3618 ARG A O 1
ATOM 3423 N N . LYS A 1 485 ? 48.265 29.535 4.523 1.00 48.66 3619 LYS A N 1
ATOM 3424 C CA . LYS A 1 485 ? 48.678 30.252 5.727 1.00 52.84 3619 LYS A CA 1
ATOM 3425 C C . LYS A 1 485 ? 50.024 30.938 5.518 1.00 56.28 3619 LYS A C 1
ATOM 3426 O O . LYS A 1 485 ? 50.772 30.589 4.606 1.00 53.38 3619 LYS A O 1
ATOM 3432 N N . GLU A 1 486 ? 50.328 31.906 6.378 1.00 61.71 3620 GLU A N 1
ATOM 3433 C CA . GLU A 1 486 ? 51.487 32.775 6.193 1.00 64.13 3620 GLU A CA 1
ATOM 3434 C C . GLU A 1 486 ? 52.825 32.047 6.302 1.00 62.51 3620 GLU A C 1
ATOM 3435 O O . GLU A 1 486 ? 53.818 32.482 5.721 1.00 65.24 3620 GLU A O 1
ATOM 3437 N N . ARG A 1 487 ? 52.853 30.941 7.037 1.00 57.59 3621 ARG A N 1
ATOM 3438 C CA . ARG A 1 487 ? 54.109 30.247 7.303 1.00 56.70 3621 ARG A CA 1
ATOM 3439 C C . ARG A 1 487 ? 54.667 29.517 6.082 1.00 58.89 3621 ARG A C 1
ATOM 3440 O O . ARG A 1 487 ? 55.858 29.213 6.029 1.00 60.77 3621 ARG A O 1
ATOM 3448 N N . TRP A 1 488 ? 53.812 29.237 5.104 1.00 57.58 3622 TRP A N 1
ATOM 3449 C CA . TRP A 1 488 ? 54.217 28.413 3.969 1.00 53.50 3622 TRP A CA 1
ATOM 3450 C C . TRP A 1 488 ? 54.719 29.223 2.780 1.00 53.70 3622 TRP A C 1
ATOM 3451 O O . TRP A 1 488 ? 54.144 30.250 2.416 1.00 46.60 3622 TRP A O 1
ATOM 3462 N N . SER A 1 489 ? 55.803 28.738 2.182 1.00 51.80 3623 SER A N 1
ATOM 3463 C CA . SER A 1 489 ? 56.353 29.311 0.961 1.00 52.20 3623 SER A CA 1
ATOM 3464 C C . SER A 1 489 ? 56.819 28.188 0.041 1.00 49.79 3623 SER A C 1
ATOM 3465 O O . SER A 1 489 ? 56.762 27.016 0.412 1.00 44.73 3623 SER A O 1
ATOM 3468 N N . SER A 1 490 ? 57.285 28.550 -1.151 1.00 52.36 3624 SER A N 1
ATOM 3469 C CA . SER A 1 490 ? 57.738 27.568 -2.134 1.00 51.78 3624 SER A CA 1
ATOM 3470 C C . SER A 1 490 ? 58.941 26.777 -1.636 1.00 45.53 3624 SER A C 1
ATOM 3471 O O . SER A 1 490 ? 59.173 25.646 -2.063 1.00 44.79 3624 SER A O 1
ATOM 3474 N N . ALA A 1 491 ? 59.701 27.376 -0.726 1.00 46.25 3625 ALA A N 1
ATOM 3475 C CA . ALA A 1 491 ? 60.892 26.737 -0.184 1.00 52.85 3625 ALA A CA 1
ATOM 3476 C C . ALA A 1 491 ? 60.535 25.539 0.693 1.00 52.25 3625 ALA A C 1
ATOM 3477 O O . ALA A 1 491 ? 61.396 24.725 1.026 1.00 54.00 3625 ALA A O 1
ATOM 3479 N N . ASP A 1 492 ? 59.261 25.432 1.058 1.00 44.36 3626 ASP A N 1
ATOM 3480 C CA . ASP A 1 492 ? 58.799 24.340 1.905 1.00 45.34 3626 ASP A CA 1
ATOM 3481 C C . ASP A 1 492 ? 58.416 23.102 1.095 1.00 43.99 3626 ASP A C 1
ATOM 3482 O O . ASP A 1 492 ? 58.199 22.031 1.659 1.00 47.33 3626 ASP A O 1
ATOM 3487 N N . LEU A 1 493 ? 58.340 23.251 -0.225 1.00 46.38 3627 LEU A N 1
ATOM 3488 C CA . LEU A 1 493 ? 57.870 22.172 -1.101 1.00 44.96 3627 LEU A CA 1
ATOM 3489 C C . LEU A 1 493 ? 58.631 20.841 -0.991 1.00 44.39 3627 LEU A C 1
ATOM 3490 O O . LEU A 1 493 ? 58.006 19.783 -1.049 1.00 46.92 3627 LEU A O 1
ATOM 3495 N N . PRO A 1 494 ? 59.971 20.876 -0.858 1.00 45.36 3628 PRO A N 1
ATOM 3496 C CA . PRO A 1 494 ? 60.635 19.578 -0.673 1.00 41.35 3628 PRO A CA 1
ATOM 3497 C C . PRO A 1 494 ? 60.230 18.867 0.622 1.00 53.54 3628 PRO A C 1
ATOM 3498 O O . PRO A 1 494 ? 60.125 17.640 0.639 1.00 56.12 3628 PRO A O 1
ATOM 3502 N N . ASP A 1 495 ? 60.000 19.628 1.687 1.00 53.22 3629 ASP A N 1
ATOM 3503 C CA . ASP A 1 495 ? 59.588 19.045 2.961 1.00 49.78 3629 ASP A CA 1
ATOM 3504 C C . ASP A 1 495 ? 58.159 18.512 2.891 1.00 49.49 3629 ASP A C 1
ATOM 3505 O O . ASP A 1 495 ? 57.869 17.418 3.377 1.00 42.94 3629 ASP A O 1
ATOM 3510 N N . ILE A 1 496 ? 57.271 19.299 2.288 1.00 52.87 3630 ILE A N 1
ATOM 3511 C CA . ILE A 1 496 ? 55.871 18.919 2.139 1.00 38.86 3630 ILE A CA 1
ATOM 3512 C C . ILE A 1 496 ? 55.729 17.627 1.345 1.00 38.27 3630 ILE A C 1
ATOM 3513 O O . ILE A 1 496 ? 55.028 16.706 1.762 1.00 37.60 3630 ILE A O 1
ATOM 3518 N N . ALA A 1 497 ? 56.407 17.564 0.203 1.00 38.60 3631 ALA A N 1
ATOM 3519 C CA . ALA A 1 497 ? 56.359 16.390 -0.660 1.00 38.19 3631 ALA A CA 1
ATOM 3520 C C . ALA A 1 497 ? 56.883 15.151 0.056 1.00 38.15 3631 ALA A C 1
ATOM 3521 O O . ALA A 1 497 ? 56.277 14.085 -0.014 1.00 37.18 3631 ALA A O 1
ATOM 3523 N N . TYR A 1 498 ? 58.006 15.303 0.749 1.00 38.09 3632 TYR A N 1
ATOM 3524 C CA . TYR A 1 498 ? 58.617 14.191 1.469 1.00 43.19 3632 TYR A CA 1
ATOM 3525 C C . TYR A 1 498 ? 57.691 13.655 2.558 1.00 42.75 3632 TYR A C 1
ATOM 3526 O O . TYR A 1 498 ? 57.521 12.441 2.701 1.00 43.29 3632 TYR A O 1
ATOM 3535 N N . THR A 1 499 ? 57.092 14.568 3.316 1.00 37.12 3633 THR A N 1
ATOM 3536 C CA . THR A 1 499 ? 56.181 14.201 4.393 1.00 36.54 3633 THR A CA 1
ATOM 3537 C C . THR A 1 499 ? 54.980 13.414 3.867 1.00 45.13 3633 THR A C 1
ATOM 3538 O O . THR A 1 499 ? 54.586 12.406 4.450 1.00 45.37 3633 THR A O 1
ATOM 3542 N N . LEU A 1 500 ? 54.414 13.867 2.754 1.00 36.18 3634 LEU A N 1
ATOM 3543 C CA . LEU A 1 500 ? 53.224 13.232 2.194 1.00 40.72 3634 LEU A CA 1
ATOM 3544 C C . LEU A 1 500 ? 53.532 11.909 1.499 1.00 35.58 3634 LEU A C 1
ATOM 3545 O O . LEU A 1 500 ? 52.638 11.091 1.274 1.00 35.24 3634 LEU A O 1
ATOM 3550 N N . GLN A 1 501 ? 54.799 11.699 1.163 1.00 37.69 3635 GLN A N 1
ATOM 3551 C CA . GLN A 1 501 ? 55.209 10.469 0.499 1.00 37.69 3635 GLN A CA 1
ATOM 3552 C C . GLN A 1 501 ? 55.439 9.340 1.496 1.00 40.62 3635 GLN A C 1
ATOM 3553 O O . GLN A 1 501 ? 54.783 8.300 1.432 1.00 41.56 3635 GLN A O 1
ATOM 3559 N N . VAL A 1 502 ? 56.364 9.555 2.424 1.00 44.42 3636 VAL A N 1
ATOM 3560 C CA . VAL A 1 502 ? 56.796 8.493 3.325 1.00 47.95 3636 VAL A CA 1
ATOM 3561 C C . VAL A 1 502 ? 56.041 8.529 4.659 1.00 41.80 3636 VAL A C 1
ATOM 3562 O O . VAL A 1 502 ? 56.155 7.613 5.474 1.00 47.51 3636 VAL A O 1
ATOM 3566 N N . GLY A 1 503 ? 55.247 9.575 4.868 1.00 39.82 3637 GLY A N 1
ATOM 3567 C CA . GLY A 1 503 ? 54.534 9.740 6.123 1.00 34.52 3637 GLY A CA 1
ATOM 3568 C C . GLY A 1 503 ? 53.031 9.548 6.042 1.00 42.13 3637 GLY A C 1
ATOM 3569 O O . GLY A 1 503 ? 52.307 9.879 6.982 1.00 39.25 3637 GLY A O 1
ATOM 3570 N N . ARG A 1 504 ? 52.554 9.020 4.921 1.00 34.15 3638 ARG A N 1
ATOM 3571 C CA . ARG A 1 504 ? 51.133 8.732 4.764 1.00 33.91 3638 ARG A CA 1
ATOM 3572 C C . ARG A 1 504 ? 50.919 7.344 4.175 1.00 37.30 3638 ARG A C 1
ATOM 3573 O O . ARG A 1 504 ? 51.765 6.835 3.437 1.00 39.65 3638 ARG A O 1
ATOM 3581 N N . GLU A 1 505 ? 49.786 6.736 4.510 1.00 38.20 3639 GLU A N 1
ATOM 3582 C CA . GLU A 1 505 ? 49.409 5.442 3.950 1.00 42.71 3639 GLU A CA 1
ATOM 3583 C C . GLU A 1 505 ? 48.941 5.604 2.510 1.00 44.54 3639 GLU A C 1
ATOM 3584 O O . GLU A 1 505 ? 48.129 6.481 2.211 1.00 45.62 3639 GLU A O 1
ATOM 3590 N N . ALA A 1 506 ? 49.449 4.762 1.619 1.00 45.22 3640 ALA A N 1
ATOM 3591 C CA . ALA A 1 506 ? 48.984 4.762 0.238 1.00 34.29 3640 ALA A CA 1
ATOM 3592 C C . ALA A 1 506 ? 47.619 4.085 0.152 1.00 46.32 3640 ALA A C 1
ATOM 3593 O O . ALA A 1 506 ? 47.520 2.863 0.241 1.00 48.42 3640 ALA A O 1
ATOM 3603 N N . THR A 1 508 ? 43.322 3.941 -1.474 1.00 37.83 3642 THR A N 1
ATOM 3604 C CA . THR A 1 508 ? 42.658 3.613 -2.735 1.00 40.83 3642 THR A CA 1
ATOM 3605 C C . THR A 1 508 ? 42.583 4.783 -3.714 1.00 43.99 3642 THR A C 1
ATOM 3606 O O . THR A 1 508 ? 43.189 4.742 -4.784 1.00 49.44 3642 THR A O 1
ATOM 3610 N N . ALA A 1 509 ? 41.827 5.815 -3.354 1.00 42.27 3643 ALA A N 1
ATOM 3611 C CA . ALA A 1 509 ? 41.713 7.005 -4.190 1.00 41.44 3643 ALA A CA 1
ATOM 3612 C C . ALA A 1 509 ? 42.972 7.848 -4.066 1.00 38.57 3643 ALA A C 1
ATOM 3613 O O . ALA A 1 509 ? 43.356 8.236 -2.963 1.00 35.54 3643 ALA A O 1
ATOM 3615 N N . ARG A 1 510 ? 43.612 8.135 -5.196 1.00 35.97 3644 ARG A N 1
ATOM 3616 C CA . ARG A 1 510 ? 44.922 8.775 -5.176 1.00 35.86 3644 ARG A CA 1
ATOM 3617 C C . ARG A 1 510 ? 45.001 10.050 -6.009 1.00 46.54 3644 ARG A C 1
ATOM 3618 O O . ARG A 1 510 ? 44.243 10.245 -6.959 1.00 47.78 3644 ARG A O 1
ATOM 3626 N N . PHE A 1 511 ? 45.937 10.915 -5.635 1.00 45.61 3645 PHE A N 1
ATOM 3627 C CA . PHE A 1 511 ? 46.171 12.167 -6.340 1.00 43.69 3645 PHE A CA 1
ATOM 3628 C C . PHE A 1 511 ? 47.650 12.532 -6.287 1.00 41.04 3645 PHE A C 1
ATOM 3629 O O . PHE A 1 511 ? 48.252 12.560 -5.215 1.00 42.95 3645 PHE A O 1
ATOM 3637 N N . ALA A 1 512 ? 48.234 12.803 -7.448 1.00 40.37 3646 ALA A N 1
ATOM 3638 C CA . ALA A 1 512 ? 49.637 13.190 -7.518 1.00 37.03 3646 ALA A CA 1
ATOM 3639 C C . ALA A 1 512 ? 49.827 14.362 -8.471 1.00 37.55 3646 ALA A C 1
ATOM 3640 O O . ALA A 1 512 ? 49.192 14.426 -9.522 1.00 39.32 3646 ALA A O 1
ATOM 3642 N N . VAL A 1 513 ? 50.700 15.290 -8.098 1.00 37.85 3647 VAL A N 1
ATOM 3643 C CA . VAL A 1 513 ? 50.971 16.451 -8.936 1.00 38.45 3647 VAL A CA 1
ATOM 3644 C C . VAL A 1 513 ? 52.425 16.903 -8.811 1.00 38.77 3647 VAL A C 1
ATOM 3645 O O . VAL A 1 513 ? 52.966 17.006 -7.709 1.00 39.24 3647 VAL A O 1
ATOM 3649 N N . ALA A 1 514 ? 53.058 17.153 -9.954 1.00 44.03 3648 ALA A N 1
ATOM 3650 C CA . ALA A 1 514 ? 54.426 17.655 -9.984 1.00 46.04 3648 ALA A CA 1
ATOM 3651 C C . ALA A 1 514 ? 54.438 19.181 -10.037 1.00 51.39 3648 ALA A C 1
ATOM 3652 O O . ALA A 1 514 ? 53.971 19.778 -11.005 1.00 51.46 3648 ALA A O 1
ATOM 3654 N N . VAL A 1 515 ? 54.968 19.809 -8.991 1.00 51.17 3649 VAL A N 1
ATOM 3655 C CA . VAL A 1 515 ? 55.008 21.267 -8.916 1.00 50.77 3649 VAL A CA 1
ATOM 3656 C C . VAL A 1 515 ? 56.380 21.767 -8.473 1.00 49.71 3649 VAL A C 1
ATOM 3657 O O . VAL A 1 515 ? 57.176 21.009 -7.921 1.00 51.99 3649 VAL A O 1
ATOM 3661 N N . SER A 1 516 ? 56.650 23.045 -8.718 1.00 48.46 3650 SER A N 1
ATOM 3662 C CA . SER A 1 516 ? 57.908 23.650 -8.295 1.00 45.66 3650 SER A CA 1
ATOM 3663 C C . SER A 1 516 ? 57.668 24.923 -7.486 1.00 51.09 3650 SER A C 1
ATOM 3664 O O . SER A 1 516 ? 58.575 25.424 -6.822 1.00 56.75 3650 SER A O 1
ATOM 3667 N N . THR A 1 517 ? 56.443 25.440 -7.540 1.00 52.09 3651 THR A N 1
ATOM 3668 C CA . THR A 1 517 ? 56.073 26.612 -6.750 1.00 51.20 3651 THR A CA 1
ATOM 3669 C C . THR A 1 517 ? 54.823 26.340 -5.922 1.00 49.14 3651 THR A C 1
ATOM 3670 O O . THR A 1 517 ? 53.950 25.575 -6.331 1.00 43.59 3651 THR A O 1
ATOM 3674 N N . LEU A 1 518 ? 54.742 26.977 -4.759 1.00 50.10 3652 LEU A N 1
ATOM 3675 C CA . LEU A 1 518 ? 53.604 26.801 -3.861 1.00 47.11 3652 LEU A CA 1
ATOM 3676 C C . LEU A 1 518 ? 52.264 27.287 -4.436 1.00 43.65 3652 LEU A C 1
ATOM 3677 O O . LEU A 1 518 ? 51.253 26.608 -4.266 1.00 51.43 3652 LEU A O 1
ATOM 3682 N N . PRO A 1 519 ? 52.238 28.461 -5.103 1.00 46.70 3653 PRO A N 1
ATOM 3683 C CA . PRO A 1 519 ? 50.944 28.869 -5.666 1.00 44.19 3653 PRO A CA 1
ATOM 3684 C C . PRO A 1 519 ? 50.415 27.903 -6.723 1.00 45.63 3653 PRO A C 1
ATOM 3685 O O . PRO A 1 519 ? 49.201 27.807 -6.904 1.00 43.98 3653 PRO A O 1
ATOM 3689 N N . ALA A 1 520 ? 51.314 27.204 -7.409 1.00 48.35 3654 ALA A N 1
ATOM 3690 C CA . ALA A 1 520 ? 50.914 26.210 -8.398 1.00 43.06 3654 ALA A CA 1
ATOM 3691 C C . ALA A 1 520 ? 50.310 24.991 -7.712 1.00 51.29 3654 ALA A C 1
ATOM 3692 O O . ALA A 1 520 ? 49.328 24.423 -8.190 1.00 50.57 3654 ALA A O 1
ATOM 3694 N N . LEU A 1 521 ? 50.904 24.594 -6.591 1.00 49.00 3655 LEU A N 1
ATOM 3695 C CA . LEU A 1 521 ? 50.402 23.465 -5.819 1.00 47.76 3655 LEU A CA 1
ATOM 3696 C C . LEU A 1 521 ? 49.011 23.761 -5.268 1.00 39.73 3655 LEU A C 1
ATOM 3697 O O . LEU A 1 521 ? 48.124 22.911 -5.320 1.00 40.90 3655 LEU A O 1
ATOM 3702 N N . VAL A 1 522 ? 48.828 24.973 -4.750 1.00 43.90 3656 VAL A N 1
ATOM 3703 C CA . VAL A 1 522 ? 47.532 25.405 -4.239 1.00 46.32 3656 VAL A CA 1
ATOM 3704 C C . VAL A 1 522 ? 46.467 25.347 -5.334 1.00 49.36 3656 VAL A C 1
ATOM 3705 O O . VAL A 1 522 ? 45.344 24.904 -5.092 1.00 52.44 3656 VAL A O 1
ATOM 3709 N N . ASP A 1 523 ? 46.827 25.781 -6.538 1.00 49.77 3657 ASP A N 1
ATOM 3710 C CA . ASP A 1 523 ? 45.907 25.740 -7.672 1.00 50.79 3657 ASP A CA 1
ATOM 3711 C C . ASP A 1 523 ? 45.497 24.314 -8.010 1.00 41.17 3657 ASP A C 1
ATOM 3712 O O . ASP A 1 523 ? 44.330 24.047 -8.290 1.00 39.30 3657 ASP A O 1
ATOM 3717 N N . ALA A 1 524 ? 46.465 23.403 -7.991 1.00 39.11 3658 ALA A N 1
ATOM 3718 C CA . ALA A 1 524 ? 46.199 22.005 -8.303 1.00 38.42 3658 ALA A CA 1
ATOM 3719 C C . ALA A 1 524 ? 45.301 21.377 -7.244 1.00 42.08 3658 ALA A C 1
ATOM 3720 O O . ALA A 1 524 ? 44.372 20.637 -7.567 1.00 44.26 3658 ALA A O 1
ATOM 3722 N N . LEU A 1 525 ? 45.583 21.684 -5.981 1.00 37.32 3659 LEU A N 1
ATOM 3723 C CA . LEU A 1 525 ? 44.790 21.179 -4.864 1.00 36.48 3659 LEU A CA 1
ATOM 3724 C C . LEU A 1 525 ? 43.361 21.698 -4.921 1.00 43.13 3659 LEU A C 1
ATOM 3725 O O . LEU A 1 525 ? 42.412 20.956 -4.671 1.00 45.36 3659 LEU A O 1
ATOM 3730 N N . ASP A 1 526 ? 43.214 22.976 -5.255 1.00 42.07 3660 ASP A N 1
ATOM 3731 C CA . ASP A 1 526 ? 41.897 23.586 -5.372 1.00 45.33 3660 ASP A CA 1
ATOM 3732 C C . ASP A 1 526 ? 41.101 22.933 -6.497 1.00 43.94 3660 ASP A C 1
ATOM 3733 O O . ASP A 1 526 ? 39.901 22.693 -6.363 1.00 46.61 3660 ASP A O 1
ATOM 3738 N N . ALA A 1 527 ? 41.780 22.642 -7.602 1.00 43.56 3661 ALA A N 1
ATOM 3739 C CA . ALA A 1 527 ? 41.143 22.013 -8.752 1.00 42.77 3661 ALA A CA 1
ATOM 3740 C C . ALA A 1 527 ? 40.635 20.621 -8.396 1.00 45.12 3661 ALA A C 1
ATOM 3741 O O . ALA A 1 527 ? 39.506 20.259 -8.725 1.00 52.22 3661 ALA A O 1
ATOM 3743 N N . CYS A 1 528 ? 41.477 19.847 -7.722 1.00 40.13 3662 CYS A N 1
ATOM 3744 C CA . CYS A 1 528 ? 41.102 18.511 -7.280 1.00 41.06 3662 CYS A CA 1
ATOM 3745 C C . CYS A 1 528 ? 39.975 18.556 -6.252 1.00 46.10 3662 CYS A C 1
ATOM 3746 O O . CYS A 1 528 ? 39.063 17.730 -6.283 1.00 50.07 3662 CYS A O 1
ATOM 3749 N N . ALA A 1 529 ? 40.044 19.522 -5.343 1.00 47.46 3663 ALA A N 1
ATOM 3750 C CA . ALA A 1 529 ? 39.028 19.674 -4.308 1.00 41.08 3663 ALA A CA 1
ATOM 3751 C C . ALA A 1 529 ? 37.671 20.033 -4.908 1.00 40.67 3663 ALA A C 1
ATOM 3752 O O . ALA A 1 529 ? 36.646 19.484 -4.511 1.00 44.23 3663 ALA A O 1
ATOM 3754 N N . LEU A 1 530 ? 37.672 20.952 -5.869 1.00 41.58 3664 LEU A N 1
ATOM 3755 C CA . LEU A 1 530 ? 36.436 21.411 -6.495 1.00 42.83 3664 LEU A CA 1
ATOM 3756 C C . LEU A 1 530 ? 36.008 20.513 -7.651 1.00 46.56 3664 LEU A C 1
ATOM 3757 O O . LEU A 1 530 ? 34.967 20.737 -8.268 1.00 45.68 3664 LEU A O 1
ATOM 3762 N N . GLY A 1 531 ? 36.817 19.500 -7.944 1.00 48.28 3665 GLY A N 1
ATOM 3763 C CA . GLY A 1 531 ? 36.513 18.570 -9.016 1.00 42.15 3665 GLY A CA 1
ATOM 3764 C C . GLY A 1 531 ? 36.573 19.199 -10.394 1.00 46.24 3665 GLY A C 1
ATOM 3765 O O . GLY A 1 531 ? 35.934 18.716 -11.329 1.00 49.11 3665 GLY A O 1
ATOM 3766 N N . SER A 1 532 ? 37.339 20.279 -10.525 1.00 45.88 3666 SER A N 1
ATOM 3767 C CA . SER A 1 532 ? 37.500 20.937 -11.818 1.00 44.64 3666 SER A CA 1
ATOM 3768 C C . SER A 1 532 ? 38.707 20.374 -12.562 1.00 41.32 3666 SER A C 1
ATOM 3769 O O . SER A 1 532 ? 39.349 19.430 -12.100 1.00 38.19 3666 SER A O 1
ATOM 3772 N N . GLY A 1 533 ? 39.009 20.961 -13.715 1.00 43.06 3667 GLY A N 1
ATOM 3773 C CA . GLY A 1 533 ? 40.086 20.483 -14.563 1.00 43.45 3667 GLY A CA 1
ATOM 3774 C C . GLY A 1 533 ? 41.452 20.546 -13.912 1.00 41.41 3667 GLY A C 1
ATOM 3775 O O . GLY A 1 533 ? 41.818 21.551 -13.300 1.00 40.46 3667 GLY A O 1
ATOM 3776 N N . LEU A 1 534 ? 42.211 19.463 -14.048 1.00 41.29 3668 LEU A N 1
ATOM 3777 C CA . LEU A 1 534 ? 43.548 19.384 -13.472 1.00 44.47 3668 LEU A CA 1
ATOM 3778 C C . LEU A 1 534 ? 44.612 19.846 -14.461 1.00 43.25 3668 LEU A C 1
ATOM 3779 O O . LEU A 1 534 ? 44.483 19.629 -15.665 1.00 44.33 3668 LEU A O 1
ATOM 3784 N N . PRO A 1 535 ? 45.675 20.486 -13.952 1.00 39.68 3669 PRO A N 1
ATOM 3785 C CA . PRO A 1 535 ? 46.784 20.919 -14.806 1.00 40.62 3669 PRO A CA 1
ATOM 3786 C C . PRO A 1 535 ? 47.541 19.731 -15.394 1.00 52.13 3669 PRO A C 1
ATOM 3787 O O . PRO A 1 535 ? 47.245 18.583 -15.060 1.00 56.30 3669 PRO A O 1
ATOM 3791 N N A ALA A 1 536 ? 48.512 20.012 -16.259 0.41 50.05 3670 ALA A N 1
ATOM 3792 N N B ALA A 1 536 ? 48.505 20.012 -16.264 0.59 49.22 3670 ALA A N 1
ATOM 3793 C CA A ALA A 1 536 ? 49.199 18.980 -17.036 0.41 42.09 3670 ALA A CA 1
ATOM 3794 C CA B ALA A 1 536 ? 49.388 18.974 -16.772 0.59 42.07 3670 ALA A CA 1
ATOM 3795 C C A ALA A 1 536 ? 49.864 17.902 -16.179 0.41 46.13 3670 ALA A C 1
ATOM 3796 C C B ALA A 1 536 ? 50.351 18.555 -15.669 0.59 45.97 3670 ALA A C 1
ATOM 3797 O O A ALA A 1 536 ? 49.606 16.711 -16.360 0.41 46.66 3670 ALA A O 1
ATOM 3798 O O B ALA A 1 536 ? 50.803 19.387 -14.880 0.59 42.14 3670 ALA A O 1
ATOM 3801 N N A GLY A 1 537 ? 50.719 18.320 -15.251 0.41 41.95 3671 GLY A N 1
ATOM 3802 N N B GLY A 1 537 ? 50.654 17.263 -15.609 0.59 41.82 3671 GLY A N 1
ATOM 3803 C CA A GLY A 1 537 ? 51.457 17.381 -14.425 0.41 41.82 3671 GLY A CA 1
ATOM 3804 C CA B GLY A 1 537 ? 51.525 16.739 -14.575 0.59 41.79 3671 GLY A CA 1
ATOM 3805 C C A GLY A 1 537 ? 50.709 16.955 -13.177 0.41 43.88 3671 GLY A C 1
ATOM 3806 C C B GLY A 1 537 ? 50.756 16.356 -13.326 0.59 43.97 3671 GLY A C 1
ATOM 3807 O O A GLY A 1 537 ? 51.267 16.960 -12.080 0.41 44.64 3671 GLY A O 1
ATOM 3808 O O B GLY A 1 537 ? 51.337 15.872 -12.355 0.59 42.65 3671 GLY A O 1
ATOM 3809 N N . ALA A 1 538 ? 49.446 16.579 -13.345 1.00 43.68 3672 ALA A N 1
ATOM 3810 C CA . ALA A 1 538 ? 48.596 16.188 -12.225 1.00 41.79 3672 ALA A CA 1
ATOM 3811 C C . ALA A 1 538 ? 47.749 14.985 -12.615 1.00 42.48 3672 ALA A C 1
ATOM 3812 O O . ALA A 1 538 ? 47.284 14.888 -13.750 1.00 51.35 3672 ALA A O 1
ATOM 3814 N N . TYR A 1 539 ? 47.556 14.064 -11.677 1.00 37.96 3673 TYR A N 1
ATOM 3815 C CA . TYR A 1 539 ? 46.861 12.816 -11.974 1.00 37.65 3673 TYR A CA 1
ATOM 3816 C C . TYR A 1 539 ? 45.909 12.425 -10.848 1.00 45.44 3673 TYR A C 1
ATOM 3817 O O . TYR A 1 539 ? 46.239 12.549 -9.669 1.00 36.40 3673 TYR A O 1
ATOM 3826 N N . PHE A 1 540 ? 44.727 11.953 -11.227 1.00 46.72 3674 PHE A N 1
ATOM 3827 C CA . PHE A 1 540 ? 43.676 11.633 -10.270 1.00 46.39 3674 PHE A CA 1
ATOM 3828 C C . PHE A 1 540 ? 43.097 10.246 -10.534 1.00 47.87 3674 PHE A C 1
ATOM 3829 O O . PHE A 1 540 ? 42.946 9.834 -11.683 1.00 48.69 3674 PHE A O 1
ATOM 3837 N N . ASN A 1 541 ? 42.770 9.531 -9.464 1.00 45.80 3675 ASN A N 1
ATOM 3838 C CA . ASN A 1 541 ? 42.160 8.214 -9.581 1.00 45.20 3675 ASN A CA 1
ATOM 3839 C C . ASN A 1 541 ? 41.276 7.898 -8.381 1.00 45.39 3675 ASN A C 1
ATOM 3840 O O . ASN A 1 541 ? 41.749 7.884 -7.247 1.00 49.22 3675 ASN A O 1
ATOM 3845 N N . PRO A 1 542 ? 39.981 7.649 -8.632 1.00 43.54 3676 PRO A N 1
ATOM 3846 C CA . PRO A 1 542 ? 39.015 7.279 -7.592 1.00 42.98 3676 PRO A CA 1
ATOM 3847 C C . PRO A 1 542 ? 39.257 5.879 -7.028 1.00 48.81 3676 PRO A C 1
ATOM 3848 O O . PRO A 1 542 ? 38.692 5.531 -5.994 1.00 54.06 3676 PRO A O 1
ATOM 3852 N N . GLY A 1 543 ? 40.084 5.090 -7.705 1.00 54.00 3677 GLY A N 1
ATOM 3853 C CA . GLY A 1 543 ? 40.391 3.744 -7.259 1.00 57.31 3677 GLY A CA 1
ATOM 3854 C C . GLY A 1 543 ? 39.339 2.737 -7.679 1.00 64.99 3677 GLY A C 1
ATOM 3855 O O . GLY A 1 543 ? 39.359 1.585 -7.243 1.00 67.29 3677 GLY A O 1
ATOM 3856 N N . PHE A 1 559 ? 59.424 -2.246 -13.177 1.00 80.82 3693 PHE A N 1
ATOM 3857 C CA . PHE A 1 559 ? 59.125 -0.939 -13.754 1.00 75.90 3693 PHE A CA 1
ATOM 3858 C C . PHE A 1 559 ? 59.399 0.190 -12.769 1.00 70.54 3693 PHE A C 1
ATOM 3859 O O . PHE A 1 559 ? 59.857 1.263 -13.162 1.00 74.74 3693 PHE A O 1
ATOM 3867 N N . GLN A 1 560 ? 59.107 -0.051 -11.493 1.00 62.42 3694 GLN A N 1
ATOM 3868 C CA . GLN A 1 560 ? 59.324 0.952 -10.454 1.00 64.13 3694 GLN A CA 1
ATOM 3869 C C . GLN A 1 560 ? 60.780 1.395 -10.404 1.00 70.61 3694 GLN A C 1
ATOM 3870 O O . GLN A 1 560 ? 61.069 2.584 -10.270 1.00 77.39 3694 GLN A O 1
ATOM 3876 N N . GLU A 1 561 ? 61.690 0.431 -10.516 1.00 71.32 3695 GLU A N 1
ATOM 3877 C CA . GLU A 1 561 ? 63.119 0.719 -10.505 1.00 73.06 3695 GLU A CA 1
ATOM 3878 C C . GLU A 1 561 ? 63.482 1.678 -11.632 1.00 75.56 3695 GLU A C 1
ATOM 3879 O O . GLU A 1 561 ? 64.353 2.533 -11.477 1.00 77.94 3695 GLU A O 1
ATOM 3881 N N . THR A 1 562 ? 62.799 1.537 -12.763 1.00 72.94 3696 THR A N 1
ATOM 3882 C CA . THR A 1 562 ? 63.038 2.401 -13.910 1.00 68.09 3696 THR A CA 1
ATOM 3883 C C . THR A 1 562 ? 62.459 3.794 -13.680 1.00 60.13 3696 THR A C 1
ATOM 3884 O O . THR A 1 562 ? 63.100 4.802 -13.980 1.00 57.86 3696 THR A O 1
ATOM 3888 N N . ALA A 1 563 ? 61.247 3.841 -13.139 1.00 50.13 3697 ALA A N 1
ATOM 3889 C CA . ALA A 1 563 ? 60.545 5.104 -12.951 1.00 56.56 3697 ALA A CA 1
ATOM 3890 C C . ALA A 1 563 ? 61.177 5.946 -11.845 1.00 59.85 3697 ALA A C 1
ATOM 3891 O O . ALA A 1 563 ? 61.155 7.176 -11.905 1.00 60.62 3697 ALA A O 1
ATOM 3893 N N . VAL A 1 564 ? 61.744 5.287 -10.838 1.00 61.01 3698 VAL A N 1
ATOM 3894 C CA . VAL A 1 564 ? 62.349 6.008 -9.723 1.00 57.57 3698 VAL A CA 1
ATOM 3895 C C . VAL A 1 564 ? 63.688 6.610 -10.154 1.00 52.46 3698 VAL A C 1
ATOM 3896 O O . VAL A 1 564 ? 64.042 7.709 -9.731 1.00 52.73 3698 VAL A O 1
ATOM 3900 N N . ARG A 1 565 ? 64.415 5.902 -11.012 1.00 55.48 3699 ARG A N 1
ATOM 3901 C CA . ARG A 1 565 ? 65.662 6.418 -11.563 1.00 61.43 3699 ARG A CA 1
ATOM 3902 C C . ARG A 1 565 ? 65.382 7.668 -12.382 1.00 61.83 3699 ARG A C 1
ATOM 3903 O O . ARG A 1 565 ? 66.118 8.652 -12.308 1.00 63.11 3699 ARG A O 1
ATOM 3911 N N . TRP A 1 566 ? 64.305 7.616 -13.158 1.00 62.69 3700 TRP A N 1
ATOM 3912 C CA . TRP A 1 566 ? 63.856 8.761 -13.936 1.00 60.11 3700 TRP A CA 1
ATOM 3913 C C . TRP A 1 566 ? 63.533 9.938 -13.027 1.00 61.08 3700 TRP A C 1
ATOM 3914 O O . TRP A 1 566 ? 63.971 11.062 -13.269 1.00 52.04 3700 TRP A O 1
ATOM 3925 N N . ALA A 1 567 ? 62.766 9.665 -11.976 1.00 59.39 3701 ALA A N 1
ATOM 3926 C CA . ALA A 1 567 ? 62.339 10.696 -11.038 1.00 56.47 3701 ALA A CA 1
ATOM 3927 C C . ALA A 1 567 ? 63.527 11.337 -10.328 1.00 60.31 3701 ALA A C 1
ATOM 3928 O O . ALA A 1 567 ? 63.518 12.533 -10.038 1.00 63.93 3701 ALA A O 1
ATOM 3930 N N . ARG A 1 568 ? 64.552 10.538 -10.055 1.00 60.06 3702 ARG A N 1
ATOM 3931 C CA . ARG A 1 568 ? 65.763 11.044 -9.421 1.00 62.02 3702 ARG A CA 1
ATOM 3932 C C . ARG A 1 568 ? 66.571 11.888 -10.398 1.00 63.44 3702 ARG A C 1
ATOM 3933 O O . ARG A 1 568 ? 67.421 12.680 -9.995 1.00 65.98 3702 ARG A O 1
ATOM 3941 N N . ARG A 1 569 ? 66.293 11.716 -11.685 1.00 66.53 3703 ARG A N 1
ATOM 3942 C CA . ARG A 1 569 ? 66.960 12.484 -12.727 1.00 62.27 3703 ARG A CA 1
ATOM 3943 C C . ARG A 1 569 ? 66.139 13.711 -13.116 1.00 61.81 3703 ARG A C 1
ATOM 3944 O O . ARG A 1 569 ? 66.502 14.446 -14.034 1.00 68.92 3703 ARG A O 1
ATOM 3952 N N . GLY A 1 570 ? 65.030 13.925 -12.415 1.00 53.05 3704 GLY A N 1
ATOM 3953 C CA . GLY A 1 570 ? 64.183 15.079 -12.660 1.00 56.32 3704 GLY A CA 1
ATOM 3954 C C . GLY A 1 570 ? 63.003 14.804 -13.576 1.00 59.78 3704 GLY A C 1
ATOM 3955 O O . GLY A 1 570 ? 62.359 15.733 -14.065 1.00 63.13 3704 GLY A O 1
ATOM 3956 N N . LYS A 1 571 ? 62.718 13.528 -13.811 1.00 60.10 3705 LYS A N 1
ATOM 3957 C CA . LYS A 1 571 ? 61.579 13.136 -14.638 1.00 58.66 3705 LYS A CA 1
ATOM 3958 C C . LYS A 1 571 ? 60.640 12.225 -13.852 1.00 62.36 3705 LYS A C 1
ATOM 3959 O O . LYS A 1 571 ? 60.640 11.010 -14.053 1.00 60.88 3705 LYS A O 1
ATOM 3965 N N . PRO A 1 572 ? 59.837 12.811 -12.950 1.00 64.77 3706 PRO A N 1
ATOM 3966 C CA . PRO A 1 572 ? 59.008 12.042 -12.018 1.00 57.03 3706 PRO A CA 1
ATOM 3967 C C . PRO A 1 572 ? 57.588 11.763 -12.511 1.00 56.51 3706 PRO A C 1
ATOM 3968 O O . PRO A 1 572 ? 56.852 11.039 -11.841 1.00 57.06 3706 PRO A O 1
ATOM 3972 N N . ALA A 1 573 ? 57.213 12.327 -13.654 1.00 52.94 3707 ALA A N 1
ATOM 3973 C CA . ALA A 1 573 ? 55.853 12.179 -14.169 1.00 46.80 3707 ALA A CA 1
ATOM 3974 C C . ALA A 1 573 ? 55.428 10.719 -14.388 1.00 45.81 3707 ALA A C 1
ATOM 3975 O O . ALA A 1 573 ? 54.329 10.345 -13.978 1.00 44.64 3707 ALA A O 1
ATOM 3977 N N . PRO A 1 574 ? 56.279 9.889 -15.031 1.00 45.07 3708 PRO A N 1
ATOM 3978 C CA . PRO A 1 574 ? 55.825 8.503 -15.208 1.00 44.93 3708 PRO A CA 1
ATOM 3979 C C . PRO A 1 574 ? 55.597 7.783 -13.884 1.00 44.20 3708 PRO A C 1
ATOM 3980 O O . PRO A 1 574 ? 54.679 6.973 -13.779 1.00 44.97 3708 PRO A O 1
ATOM 3984 N N . LEU A 1 575 ? 56.420 8.085 -12.887 1.00 47.49 3709 LEU A N 1
ATOM 3985 C CA . LEU A 1 575 ? 56.271 7.483 -11.567 1.00 46.13 3709 LEU A CA 1
ATOM 3986 C C . LEU A 1 575 ? 54.981 7.945 -10.899 1.00 42.33 3709 LEU A C 1
ATOM 3987 O O . LEU A 1 575 ? 54.238 7.140 -10.340 1.00 41.61 3709 LEU A O 1
ATOM 3992 N N . ALA A 1 576 ? 54.719 9.245 -10.972 1.00 45.48 3710 ALA A N 1
ATOM 3993 C CA . ALA A 1 576 ? 53.543 9.830 -10.341 1.00 47.08 3710 ALA A CA 1
ATOM 3994 C C . ALA A 1 576 ? 52.254 9.289 -10.945 1.00 49.02 3710 ALA A C 1
ATOM 3995 O O . ALA A 1 576 ? 51.302 8.982 -10.228 1.00 53.35 3710 ALA A O 1
ATOM 3997 N N . GLU A 1 577 ? 52.224 9.175 -12.267 1.00 49.20 3711 GLU A N 1
ATOM 3998 C CA . GLU A 1 577 ? 51.031 8.690 -12.943 1.00 43.91 3711 GLU A CA 1
ATOM 3999 C C . GLU A 1 577 ? 50.812 7.215 -12.631 1.00 43.09 3711 GLU A C 1
ATOM 4000 O O . GLU A 1 577 ? 49.686 6.785 -12.381 1.00 39.55 3711 GLU A O 1
ATOM 4006 N N . ALA A 1 578 ? 51.899 6.450 -12.633 1.00 41.09 3712 ALA A N 1
ATOM 4007 C CA . ALA A 1 578 ? 51.836 5.023 -12.345 1.00 41.22 3712 ALA A CA 1
ATOM 4008 C C . ALA A 1 578 ? 51.359 4.784 -10.921 1.00 47.37 3712 ALA A C 1
ATOM 4009 O O . ALA A 1 578 ? 50.544 3.897 -10.672 1.00 47.32 3712 ALA A O 1
ATOM 4011 N N . TRP A 1 579 ? 51.872 5.585 -9.992 1.00 40.02 3713 TRP A N 1
ATOM 4012 C CA . TRP A 1 579 ? 51.487 5.479 -8.592 1.00 46.06 3713 TRP A CA 1
ATOM 4013 C C . TRP A 1 579 ? 49.999 5.762 -8.418 1.00 39.67 3713 TRP A C 1
ATOM 4014 O O . TRP A 1 579 ? 49.298 5.036 -7.718 1.00 37.55 3713 TRP A O 1
ATOM 4025 N N . THR A 1 580 ? 49.528 6.820 -9.068 1.00 37.95 3714 THR A N 1
ATOM 4026 C CA . THR A 1 580 ? 48.119 7.189 -9.030 1.00 37.12 3714 THR A CA 1
ATOM 4027 C C . THR A 1 580 ? 47.246 6.050 -9.551 1.00 45.43 3714 THR A C 1
ATOM 4028 O O . THR A 1 580 ? 46.130 5.842 -9.078 1.00 40.38 3714 THR A O 1
ATOM 4032 N N . SER A 1 581 ? 47.774 5.302 -10.514 1.00 48.47 3715 SER A N 1
ATOM 4033 C CA . SER A 1 581 ? 47.051 4.178 -11.095 1.00 46.66 3715 SER A CA 1
ATOM 4034 C C . SER A 1 581 ? 47.002 2.979 -10.156 1.00 46.79 3715 SER A C 1
ATOM 4035 O O . SER A 1 581 ? 46.279 2.017 -10.412 1.00 50.54 3715 SER A O 1
ATOM 4038 N N . GLY A 1 582 ? 47.777 3.032 -9.077 1.00 41.65 3716 GLY A N 1
ATOM 4039 C CA . GLY A 1 582 ? 47.723 1.995 -8.062 1.00 43.35 3716 GLY A CA 1
ATOM 4040 C C . GLY A 1 582 ? 49.041 1.300 -7.774 1.00 46.92 3716 GLY A C 1
ATOM 4041 O O . GLY A 1 582 ? 49.123 0.472 -6.867 1.00 52.55 3716 GLY A O 1
ATOM 4042 N N . LEU A 1 583 ? 50.073 1.632 -8.543 1.00 46.57 3717 LEU A N 1
ATOM 4043 C CA . LEU A 1 583 ? 51.385 1.022 -8.365 1.00 47.54 3717 LEU A CA 1
ATOM 4044 C C . LEU A 1 583 ? 51.976 1.363 -7.002 1.00 52.88 3717 LEU A C 1
ATOM 4045 O O . LEU A 1 583 ? 52.027 2.529 -6.612 1.00 57.12 3717 LEU A O 1
ATOM 4050 N N . ALA A 1 584 ? 52.414 0.339 -6.278 1.00 50.05 3718 ALA A N 1
ATOM 4051 C CA . ALA A 1 584 ? 53.083 0.549 -5.002 1.00 46.44 3718 ALA A CA 1
ATOM 4052 C C . ALA A 1 584 ? 54.449 1.176 -5.242 1.00 48.99 3718 ALA A C 1
ATOM 4053 O O . ALA A 1 584 ? 55.175 0.759 -6.139 1.00 53.54 3718 ALA A O 1
ATOM 4055 N N . VAL A 1 585 ? 54.793 2.185 -4.450 1.00 50.04 3719 VAL A N 1
ATOM 4056 C CA . VAL A 1 585 ? 56.047 2.905 -4.641 1.00 52.05 3719 VAL A CA 1
ATOM 4057 C C . VAL A 1 585 ? 56.787 3.108 -3.323 1.00 53.25 3719 VAL A C 1
ATOM 4058 O O . VAL A 1 585 ? 56.215 3.602 -2.351 1.00 50.33 3719 VAL A O 1
ATOM 4062 N N . ASP A 1 586 ? 58.059 2.720 -3.297 1.00 50.80 3720 ASP A N 1
ATOM 4063 C CA . ASP A 1 586 ? 58.907 2.963 -2.137 1.00 46.91 3720 ASP A CA 1
ATOM 4064 C C . ASP A 1 586 ? 59.584 4.323 -2.276 1.00 43.94 3720 ASP A C 1
ATOM 4065 O O . ASP A 1 586 ? 60.696 4.425 -2.793 1.00 45.26 3720 ASP A O 1
ATOM 4070 N N . TRP A 1 587 ? 58.903 5.362 -1.801 1.00 42.89 3721 TRP A N 1
ATOM 4071 C CA . TRP A 1 587 ? 59.316 6.745 -2.028 1.00 50.01 3721 TRP A CA 1
ATOM 4072 C C . TRP A 1 587 ? 60.668 7.103 -1.421 1.00 52.83 3721 TRP A C 1
ATOM 4073 O O . TRP A 1 587 ? 61.280 8.102 -1.804 1.00 53.54 3721 TRP A O 1
ATOM 4084 N N . ALA A 1 588 ? 61.127 6.292 -0.474 1.00 52.30 3722 ALA A N 1
ATOM 4085 C CA . ALA A 1 588 ? 62.402 6.539 0.187 1.00 52.01 3722 ALA A CA 1
ATOM 4086 C C . ALA A 1 588 ? 63.555 6.535 -0.813 1.00 52.54 3722 ALA A C 1
ATOM 4087 O O . ALA A 1 588 ? 64.558 7.220 -0.615 1.00 54.86 3722 ALA A O 1
ATOM 4089 N N . ARG A 1 589 ? 63.398 5.770 -1.890 1.00 54.15 3723 ARG A N 1
ATOM 4090 C CA . ARG A 1 589 ? 64.445 5.629 -2.899 1.00 55.47 3723 ARG A CA 1
ATOM 4091 C C . ARG A 1 589 ? 64.763 6.956 -3.582 1.00 57.97 3723 ARG A C 1
ATOM 4092 O O . ARG A 1 589 ? 65.858 7.142 -4.111 1.00 66.36 3723 ARG A O 1
ATOM 4094 N N . LEU A 1 590 ? 63.804 7.876 -3.567 1.00 53.73 3724 LEU A N 1
ATOM 4095 C CA . LEU A 1 590 ? 63.998 9.197 -4.155 1.00 54.38 3724 LEU A CA 1
ATOM 4096 C C . LEU A 1 590 ? 64.987 10.042 -3.364 1.00 63.05 3724 LEU A C 1
ATOM 4097 O O . LEU A 1 590 ? 65.746 10.827 -3.933 1.00 69.27 3724 LEU A O 1
ATOM 4102 N N . HIS A 1 591 ? 64.973 9.875 -2.047 1.00 64.82 3725 HIS A N 1
ATOM 4103 C CA . HIS A 1 591 ? 65.698 10.772 -1.160 1.00 63.75 3725 HIS A CA 1
ATOM 4104 C C . HIS A 1 591 ? 66.891 10.092 -0.492 1.00 71.02 3725 HIS A C 1
ATOM 4105 O O . HIS A 1 591 ? 67.065 10.173 0.723 1.00 76.29 3725 HIS A O 1
ATOM 4112 N N . THR A 1 592 ? 67.715 9.428 -1.296 1.00 74.78 3726 THR A N 1
ATOM 4113 C CA . THR A 1 592 ? 68.907 8.762 -0.785 1.00 76.12 3726 THR A CA 1
ATOM 4114 C C . THR A 1 592 ? 70.175 9.459 -1.270 1.00 79.17 3726 THR A C 1
ATOM 4115 O O . THR A 1 592 ? 71.013 9.871 -0.468 1.00 79.45 3726 THR A O 1
ATOM 4119 N N . GLY A 1 594 ? 70.809 13.252 -1.483 1.00 71.89 3728 GLY A N 1
ATOM 4120 C CA . GLY A 1 594 ? 71.710 13.716 -0.444 1.00 81.39 3728 GLY A CA 1
ATOM 4121 C C . GLY A 1 594 ? 71.075 13.665 0.931 1.00 92.27 3728 GLY A C 1
ATOM 4122 O O . GLY A 1 594 ? 70.740 12.586 1.421 1.00 99.52 3728 GLY A O 1
ATOM 4123 N N . PRO A 1 595 ? 70.908 14.837 1.566 1.00 94.78 3729 PRO A N 1
ATOM 4124 C CA . PRO A 1 595 ? 70.261 14.948 2.879 1.00 89.58 3729 PRO A CA 1
ATOM 4125 C C . PRO A 1 595 ? 68.737 14.857 2.778 1.00 86.59 3729 PRO A C 1
ATOM 4126 O O . PRO A 1 595 ? 68.150 15.419 1.854 1.00 84.00 3729 PRO A O 1
ATOM 4130 N N . LYS A 1 596 ? 68.110 14.155 3.717 1.00 83.31 3730 LYS A N 1
ATOM 4131 C CA . LYS A 1 596 ? 66.663 13.959 3.686 1.00 75.93 3730 LYS A CA 1
ATOM 4132 C C . LYS A 1 596 ? 65.905 15.197 4.154 1.00 68.62 3730 LYS A C 1
ATOM 4133 O O . LYS A 1 596 ? 66.287 15.827 5.140 1.00 67.10 3730 LYS A O 1
ATOM 4139 N N . PRO A 1 597 ? 64.824 15.547 3.441 1.00 62.94 3731 PRO A N 1
ATOM 4140 C CA . PRO A 1 597 ? 63.982 16.698 3.787 1.00 57.17 3731 PRO A CA 1
ATOM 4141 C C . PRO A 1 597 ? 63.349 16.538 5.162 1.00 57.94 3731 PRO A C 1
ATOM 4142 O O . PRO A 1 597 ? 63.249 15.420 5.666 1.00 64.21 3731 PRO A O 1
ATOM 4146 N N . ARG A 1 598 ? 62.930 17.647 5.761 1.00 52.14 3732 ARG A N 1
ATOM 4147 C CA . ARG A 1 598 ? 62.317 17.606 7.080 1.00 48.98 3732 ARG A CA 1
ATOM 4148 C C . ARG A 1 598 ? 60.875 17.124 7.000 1.00 46.91 3732 ARG A C 1
ATOM 4149 O O . ARG A 1 598 ? 60.159 17.439 6.052 1.00 47.68 3732 ARG A O 1
ATOM 4157 N N . LYS A 1 599 ? 60.452 16.355 7.995 1.00 48.25 3733 LYS A N 1
ATOM 4158 C CA . LYS A 1 599 ? 59.038 16.066 8.154 1.00 44.97 3733 LYS A CA 1
ATOM 4159 C C . LYS A 1 599 ? 58.380 17.305 8.745 1.00 45.93 3733 LYS A C 1
ATOM 4160 O O . LYS A 1 599 ? 58.967 17.975 9.592 1.00 45.30 3733 LYS A O 1
ATOM 4166 N N . VAL A 1 600 ? 57.181 17.632 8.281 1.00 40.61 3734 VAL A N 1
ATOM 4167 C CA . VAL A 1 600 ? 56.490 18.812 8.783 1.00 40.42 3734 VAL A CA 1
ATOM 4168 C C . VAL A 1 600 ? 55.061 18.482 9.179 1.00 38.99 3734 VAL A C 1
ATOM 4169 O O . VAL A 1 600 ? 54.520 17.448 8.787 1.00 40.06 3734 VAL A O 1
ATOM 4173 N N . ALA A 1 601 ? 54.457 19.368 9.961 1.00 47.34 3735 ALA A N 1
ATOM 4174 C CA . ALA A 1 601 ? 53.087 19.178 10.411 1.00 37.64 3735 ALA A CA 1
ATOM 4175 C C . ALA A 1 601 ? 52.101 19.532 9.305 1.00 37.14 3735 ALA A C 1
ATOM 4176 O O . ALA A 1 601 ? 52.014 20.682 8.881 1.00 37.68 3735 ALA A O 1
ATOM 4178 N N . LEU A 1 602 ? 51.364 18.530 8.841 1.00 40.54 3736 LEU A N 1
ATOM 4179 C CA . LEU A 1 602 ? 50.352 18.727 7.813 1.00 40.85 3736 LEU A CA 1
ATOM 4180 C C . LEU A 1 602 ? 49.008 18.219 8.323 1.00 39.27 3736 LEU A C 1
ATOM 4181 O O . LEU A 1 602 ? 48.969 17.405 9.244 1.00 41.48 3736 LEU A O 1
ATOM 4186 N N . PRO A 1 603 ? 47.902 18.712 7.742 1.00 42.38 3737 PRO A N 1
ATOM 4187 C CA . PRO A 1 603 ? 46.563 18.267 8.148 1.00 41.63 3737 PRO A CA 1
ATOM 4188 C C . PRO A 1 603 ? 46.405 16.749 8.127 1.00 50.24 3737 PRO A C 1
ATOM 4189 O O . PRO A 1 603 ? 46.916 16.083 7.223 1.00 54.79 3737 PRO A O 1
ATOM 4193 N N . GLY A 1 604 ? 45.707 16.218 9.127 1.00 49.34 3738 GLY A N 1
ATOM 4194 C CA . GLY A 1 604 ? 45.475 14.790 9.232 1.00 47.58 3738 GLY A CA 1
ATOM 4195 C C . GLY A 1 604 ? 44.331 14.322 8.355 1.00 43.67 3738 GLY A C 1
ATOM 4196 O O . GLY A 1 604 ? 43.643 15.134 7.739 1.00 44.40 3738 GLY A O 1
ATOM 4197 N N . TYR A 1 605 ? 44.130 13.008 8.300 1.00 39.29 3739 TYR A N 1
ATOM 4198 C CA . TYR A 1 605 ? 43.065 12.422 7.492 1.00 34.72 3739 TYR A CA 1
ATOM 4199 C C . TYR A 1 605 ? 41.694 12.942 7.914 1.00 33.72 3739 TYR A C 1
ATOM 4200 O O . TYR A 1 605 ? 41.397 13.027 9.105 1.00 41.31 3739 TYR A O 1
ATOM 4209 N N . PRO A 1 606 ? 40.852 13.291 6.930 1.00 33.36 3740 PRO A N 1
ATOM 4210 C CA . PRO A 1 606 ? 39.490 13.774 7.174 1.00 31.27 3740 PRO A CA 1
ATOM 4211 C C . PRO A 1 606 ? 38.505 12.627 7.384 1.00 37.93 3740 PRO A C 1
ATOM 4212 O O . PRO A 1 606 ? 37.851 12.194 6.433 1.00 40.12 3740 PRO A O 1
ATOM 4216 N N . PHE A 1 607 ? 38.403 12.144 8.618 1.00 38.73 3741 PHE A N 1
ATOM 4217 C CA . PHE A 1 607 ? 37.552 10.999 8.918 1.00 28.57 3741 PHE A CA 1
ATOM 4218 C C . PHE A 1 607 ? 36.096 11.266 8.562 1.00 36.03 3741 PHE A C 1
ATOM 4219 O O . PHE A 1 607 ? 35.602 12.385 8.713 1.00 39.08 3741 PHE A O 1
ATOM 4227 N N . ALA A 1 608 ? 35.422 10.231 8.071 1.00 32.97 3742 ALA A N 1
ATOM 4228 C CA . ALA A 1 608 ? 33.982 10.284 7.860 1.00 32.15 3742 ALA A CA 1
ATOM 4229 C C . ALA A 1 608 ? 33.285 10.521 9.199 1.00 30.94 3742 ALA A C 1
ATOM 4230 O O . ALA A 1 608 ? 33.656 9.925 10.213 1.00 34.89 3742 ALA A O 1
ATOM 4232 N N . ARG A 1 609 ? 32.283 11.394 9.202 1.00 34.19 3743 ARG A N 1
ATOM 4233 C CA . ARG A 1 609 ? 31.657 11.834 10.446 1.00 33.73 3743 ARG A CA 1
ATOM 4234 C C . ARG A 1 609 ? 30.244 11.289 10.618 1.00 33.97 3743 ARG A C 1
ATOM 4235 O O . ARG A 1 609 ? 29.339 12.009 11.039 1.00 41.48 3743 ARG A O 1
ATOM 4243 N N . GLU A 1 610 ? 30.062 10.013 10.297 1.00 31.39 3744 GLU A N 1
ATOM 4244 C CA . GLU A 1 610 ? 28.769 9.360 10.464 1.00 34.31 3744 GLU A CA 1
ATOM 4245 C C . GLU A 1 610 ? 28.556 8.959 11.923 1.00 33.14 3744 GLU A C 1
ATOM 4246 O O . GLU A 1 610 ? 29.501 8.586 12.615 1.00 31.92 3744 GLU A O 1
ATOM 4252 N N . ARG A 1 611 ? 27.311 9.041 12.381 1.00 28.99 3745 ARG A N 1
ATOM 4253 C CA . ARG A 1 611 ? 26.989 8.871 13.794 1.00 28.85 3745 ARG A CA 1
ATOM 4254 C C . ARG A 1 611 ? 26.674 7.424 14.172 1.00 28.74 3745 ARG A C 1
ATOM 4255 O O . ARG A 1 611 ? 25.902 6.749 13.494 1.00 32.88 3745 ARG A O 1
ATOM 4263 N N . TYR A 1 612 ? 27.273 6.959 15.266 1.00 28.33 3746 TYR A 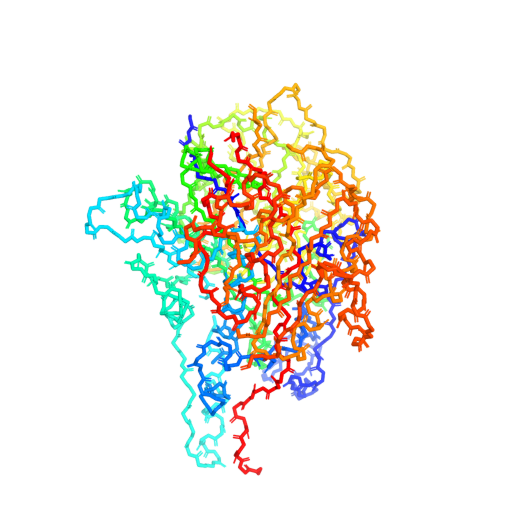N 1
ATOM 4264 C CA . TYR A 1 612 ? 27.009 5.621 15.785 1.00 28.28 3746 TYR A CA 1
ATOM 4265 C C . TYR A 1 612 ? 26.716 5.657 17.281 1.00 34.78 3746 TYR A C 1
ATOM 4266 O O . TYR A 1 612 ? 27.452 6.270 18.053 1.00 34.97 3746 TYR A O 1
ATOM 4275 N N . TRP A 1 613 ? 25.638 4.995 17.683 1.00 31.92 3747 TRP A N 1
ATOM 4276 C CA . TRP A 1 613 ? 25.241 4.961 19.083 1.00 28.49 3747 TRP A CA 1
ATOM 4277 C C . TRP A 1 613 ? 24.580 3.619 19.397 1.00 33.11 3747 TRP A C 1
ATOM 4278 O O . TRP A 1 613 ? 24.156 2.906 18.491 1.00 33.37 3747 TRP A O 1
ATOM 4289 N N . TYR A 1 614 ? 24.492 3.277 20.677 1.00 30.74 3748 TYR A N 1
ATOM 4290 C CA . TYR A 1 614 ? 24.021 1.954 21.086 1.00 28.88 3748 TYR A CA 1
ATOM 4291 C C . TYR A 1 614 ? 22.550 1.710 20.737 1.00 33.76 3748 TYR A C 1
ATOM 4292 O O . TYR A 1 614 ? 22.087 0.570 20.735 1.00 30.03 3748 TYR A O 1
ATOM 4301 N N . THR A 1 615 ? 21.816 2.777 20.443 1.00 36.44 3749 THR A N 1
ATOM 4302 C CA . THR A 1 615 ? 20.393 2.646 20.143 1.00 37.96 3749 THR A CA 1
ATOM 4303 C C . THR A 1 615 ? 20.143 2.342 18.670 1.00 40.40 3749 THR A C 1
ATOM 4304 O O . THR A 1 615 ? 19.004 2.121 18.264 1.00 38.92 3749 THR A O 1
ATOM 4308 N N . ASP A 1 616 ? 21.211 2.331 17.876 1.00 43.17 3750 ASP A N 1
ATOM 4309 C CA . ASP A 1 616 ? 21.106 2.033 16.452 1.00 40.06 3750 ASP A CA 1
ATOM 4310 C C . ASP A 1 616 ? 20.475 0.661 16.209 1.00 47.96 3750 ASP A C 1
ATOM 4311 O O . ASP A 1 616 ? 20.961 -0.356 16.707 1.00 52.64 3750 ASP A O 1
ATOM 4316 N N . GLY A 1 617 ? 19.381 0.642 15.452 1.00 46.27 3751 GLY A N 1
ATOM 4317 C CA . GLY A 1 617 ? 18.715 -0.599 15.098 1.00 43.81 3751 GLY A CA 1
ATOM 4318 C C . GLY A 1 617 ? 17.766 -1.112 16.165 1.00 48.08 3751 GLY A C 1
ATOM 4319 O O . GLY A 1 617 ? 16.924 -1.972 15.902 1.00 53.13 3751 GLY A O 1
ATOM 4320 N N . LEU A 1 618 ? 17.903 -0.582 17.374 1.00 47.14 3752 LEU A N 1
ATOM 4321 C CA . LEU A 1 618 ? 17.065 -0.989 18.493 1.00 47.11 3752 LEU A CA 1
ATOM 4322 C C . LEU A 1 618 ? 15.718 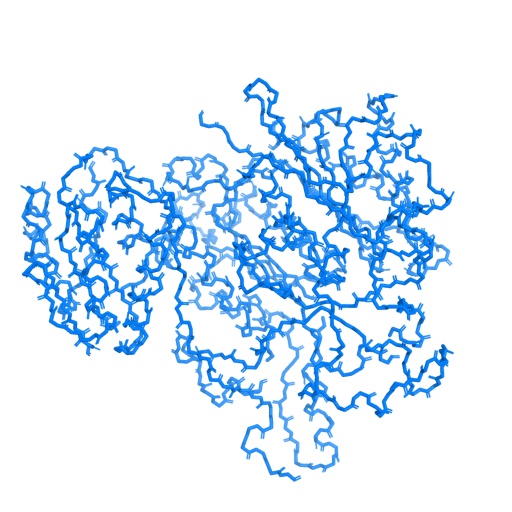-0.276 18.463 1.00 59.35 3752 LEU A C 1
ATOM 4323 O O . LEU A 1 618 ? 15.645 0.906 18.127 1.00 64.58 3752 LEU A O 1
ATOM 4328 N N . PRO A 1 619 ? 14.643 -0.998 18.812 1.00 64.23 3753 PRO A N 1
ATOM 4329 C CA . PRO A 1 619 ? 13.291 -0.427 18.844 1.00 66.31 3753 PRO A CA 1
ATOM 4330 C C . PRO A 1 619 ? 13.080 0.509 20.031 1.00 68.33 3753 PRO A C 1
ATOM 4331 O O . PRO A 1 619 ? 13.645 0.282 21.100 1.00 68.96 3753 PRO A O 1
ATOM 4335 N N . GLU A 1 620 ? 12.272 1.547 19.839 1.00 68.41 3754 GLU A N 1
ATOM 4336 C CA . GLU A 1 620 ? 11.997 2.510 20.900 1.00 68.41 3754 GLU A CA 1
ATOM 4337 C C . GLU A 1 620 ? 10.952 1.975 21.877 1.00 74.21 3754 GLU A C 1
ATOM 4338 O O . GLU A 1 620 ? 11.258 1.689 23.037 1.00 77.15 3754 GLU A O 1
#

CATH classification: 3.40.47.10 (+1 more: 1.10.1240.100)

Sequence (581 aa):
QGAIAIVGAGRYPGAPDLDTFWENLLAGRDSITEIPAGRWDHSRYYDARRGVPGRTYSKWGGFLDGIDEFDPLFFGISPKAASTDPQERLFLQCAHTTLEDAGYSRGALRAAARARVAEDAGDIGVFAGAYSEYQLYGAEYSVRGEPVVVPGSLASIANRVSYFLDASGPSVTVDTCASALSAIHLACAALQRGECGVALAGGVNLSVHPGKYLIGEGQFASSDGRCRSFGEGGDGYVPGEGVGAVLLRPLADAVADGDRILGVIRGTAVNHGGHTHGFTVPNPLAQAAVIRSAWRRAGVDPRDIGCIEAHGTGTSLGDPIEIAGLNAAFAEFTDARNFCAIGSAKSNIGHLESAAGIAGLAKLLLQRHGTLVPSLHAERVNPDIDFADSPFVLQREAAPWPRTGTRPRLGGLSSFGAGGSNAHVVVEDYVEHRGETVVVVLSAFDEERLRESAGRLRDALRKERWSSADLPDIAYTLQVGREATARFAVAVSTLPALVDALDACALGSGLPAAGGAYFNPGFQETAVRWARRGKPAPLAEAWTSGLAVDWARLHTGPKPRKVALPGYPFARERYWYTDGLPE

Solvent-accessible surface area: 22778 Å² total

InterPro domains:
  IPR006162 Phosphopantetheine attachment site [PS00012] (1232-1247)
  IPR006162 Phosphopantetheine attachment site [PS00012] (3052-3067)
  IPR006162 Phosphopantetheine attachment site [PS00012] (5396-5411)
  IPR009081 Phosphopantetheine binding ACP domain [PF00550] (446-509)
  IPR009081 Phosphopantetheine binding ACP domain [PF00550] (1208-1272)
  IPR009081 Phosphopantetheine binding ACP domain [PF00550] (3029-3091)
  IPR009081 Phosphopantetheine binding ACP domain [PF00550] (4675-4740)
  IPR009081 Phosphopantetheine binding ACP domain [PF00550] (5372-5437)
  IPR009081 Phosphopantetheine binding ACP domain [PF00550] (6844-6904)
  IPR009081 Phosphopantetheine binding ACP domain [PF00550] (6949-7014)
  IPR009081 Phosphopantetheine binding ACP domain [PS50075] (440-513)
  IPR009081 Phosphopantetheine binding ACP domain [PS50075] (1200-1277)
  IPR009081 Phosphopantetheine binding ACP domain [PS50075] (3023-3096)
  IPR009081 Phosphopantetheine binding ACP domain [PS50075] (4670-4744)
  IPR009081 Phosphopantetheine binding ACP domain [PS50075] (5364-5441)
  IPR009081 Phosphopantetheine binding ACP domain [PS50075] (6941-7018)
  IPR013217 Methyltransferase type 12 [PF08242] (2793-2897)
  IPR013217 Methyltransferase type 12 [PF08242] (4454-4558)
  IPR013968 Polyketide synthase-like, ketoreductase domain [PF08659] (186-364)
  IPR013968 Polyketide synthase-like, ketoreductase domain [PF08659] (2343-2521)

B-factor: mean 43.77, std 14.47, range [17.55, 141.04]

Radius of gyration: 24.49 Å; Cα contacts (8 Å, |Δi|>4): 1413; chains: 1; bounding box: 60×48×74 Å

Foldseek 3Di:
DFWKFFQWWKCFQCDHTLVRVLVCLFVVAARKDFDDVVLDDLVQADDCDFQDQSHFNDGMARAGPQLQFAFQVQQVHDQVRSQQDSQLRVLLVQLQLTLLQFLADLVRQQVLWCVVADDLAKAEAEFEEDDQCQQVVQVVDVVVHPRDDRDRDQLSSQVSNCVSSVTDAHGDYDYDLCRQQVSVQVQVVCQVVRNIAKYKGAYWFHDNDCVVRSVRNVVQAANVQALLQQAARQAHWHEYGMTHITMIHGRVSCVVVQGHGLWTWRFKFKDFQPDDPDQLQEHLQGLLVRALRRCVSSVDQVLLAAEEAEQRRRHPRPNQSRQSSQQSNNVVHDQDAARHEYAYCCRRRISNRRRRQRSSVSQVSSVVQQKDGAHPNHPPGHPSDDRRSGNYDYHHHIDGRDDDDQDWHKYKYWRAGSSGMIMMIIITGDDDCAQAKAKAKFDDDFLLLGLVQLVQQLVVCVDPVHWLRCVLQNRLSRQNSDDAFKMKMAIDRTSVLSSVQSNCSNVVHDHDPRIETDRGVQVVLLVCVLVRRNSVVRRVVNVPDDHDCVSSQPPDHHHHRRGDGRDRGGDGHHNCVPPDD

Secondary structure (DSSP, 8-state):
---EEE---EEBTTBSSHHHHHHHHHTT----EEPPTTT--GGGTB-SSTT-TT-BS--EEB--S-TTEE-GGGGT--HHHHH--HHHHHHHHHHHHHHHHHT--HHHHHHHHHTTS-TTSEEEEEEEE----HHHHHHHHHHTSS-------THHHHHHHHHHHT--S-EEEE----HHHHHHHHHHHHHHHTSEEEEEEEEEE---SGGGT--TTTT-B-TTS---TTBTT--SB-BB-EEEEEEEEEHHHHHHTT---SEEEEEEEEEE--S-SSTT---HHHHHHHHHHHHHHHT--GGG--EEE------TTHHHHHHHHHHHHHTTT----S-EEEE-THHHH-B-GGGHHHHHHHHHHH----EEPP--S-SSB-TT--STTSSEEE--S-EE----TTPPPEEEEEEE-TTSEEEEEEEE-----TTS-EEEEEEESSHHHHHHHHHHHHHHTTSTT--GGGHHHHHHHHHHSS---EEEEEEESSHHHHHHHHHHHHHT----TTEEEE---HHHHHHHHHTT--HHHHHHHHTT----GGGGG--PPPPP----------EE--TTTT---